Protein AF-A0A8S4MME4-F1 (afdb_monomer_lite)

InterPro domains:
  IPR031809 Coiled-coil domain-containing protein 158 [PF15921] (189-651)
  IPR031809 Coiled-coil domain-containing protein 158 [PTHR47615] (60-672)

Organism: Branchiostoma lanceolatum (NCBI:txid7740)

Foldseek 3Di:
DVVVVVVVVVVVVVVVVVVVVVVVVVVVVVVVVPDDDDDDDDDDDDDDDDDDDDDDDDDDDDDDDDDDDDDDDDDDDDDDDDDDDDDDDDDDDDDDDDDDDDDDDDDDDDDDDDDDDDDDDDDDDDDDDDDDDDDDDDYDDDYDYDDDYDYDDYDDDDDDDDDDDDDDDDDDDDDDDDDDDDDDDDPHPPVVVVVVVVVVVVVVVVVVVVVVVVVVVVVVVVVVVVVVVVVVVVVVVVVVVVVVVVVVVVVVVVVVVVVVVVVVVVVVVVVVVVVVVVVVVVVVVVVVVVLQVLLVVLQVLCVVVVHAQDPPDHSVGDDPVCSVVSVVSSVVVVVVVVVVVVVVVVVVVVVVVVVVVVVVVVVVVVVVVVVVVVVVVVVVVVVVVVVVVVVVVVVVVVVVVVVVVVVVVVVVVVVVVVVVVVVVVVVVVVVVVVVVVVVVVVVVVVVVVVVVVVVVVVVVVVVVVVVVVVVVVVVVVVVVVVVVVVVVVVVVVVVVVVVVVVVVVVVVVVVVVVVVVVVVVVVVVVVVVVVVVVVVVVVVVVVVVVVVVVVVVVVVVVVVVVVVVVVVVVVVVVVVVVVVVVVVVVVVVVVVVVVVVVVVVVVVVVVVVVVVVVVVVPPVVVVVVVVVVVVVVVVVVVVVVVVVVVVVVVVVDPVVVVVCCVVCVVVVPDDD

Radius of gyration: 167.21 Å; chains: 1; bounding box: 279×142×532 Å

Sequence (672 aa):
MQKQVELLQKFQDQLKVKSHEVNNIKAELRASETGTDPAATTRASNTASQGSLAELKRLQGEVKKSTDSSTLRSSPVGQSYVQIRSSPSGKDPHIFIPSPRAVRIAVSPSNSEVIDKLMGTRPGQEVRLPDARTGQDRTGGAMATGGRTSAFDPVGRGAEGGMLRQMEKERARTKSPELHPQSLSTIDSLQVQHLKEQLKQANELTDLQKHHFREAITELQDRLQEALLQRERLLEQRENESRERDQIVSELQSTLKELESTNKQQEKAMLDTNARMDDLQKNLKTADVALVQIRTFLAQEEDGQGRPFLAGENARETGAALLPQVLQKCLQDRDVHIQSLTAEVTRLEQDVRESQQKLQEEQHRLTRDSQDRLQQVVQEYKQQLDSATERANNSRKQATTLQTQLTLLQEQTQSQVELKDGHIADLEGKYSALKDEHKDMKQGYEKKVRELERALETLHSEMSNLQLEKEHYQESLEECEQEMTQIKQSLVRGDEDLKIEREQTKRLWLRDEDQSRRVHTLEAELEAASLEVRRLKELVQTVKQECKNQMEKQVLEVKEQEQQRLQEQINVLSAQLETERNQSLKLGREFEWKTDDIKALRQRVEELQHALDDAQKQLSSVVGEKNELSAVAEERLQDAERVRQERAHYIQMLEKRNEEFSSLQSSHDRLQ

pLDDT: mean 74.74, std 21.94, range [26.25, 97.81]

Structure (mmCIF, N/CA/C/O backbone):
data_AF-A0A8S4MME4-F1
#
_entry.id   AF-A0A8S4MME4-F1
#
loop_
_atom_site.group_PDB
_atom_site.id
_atom_site.type_symbol
_atom_site.label_atom_id
_atom_site.label_alt_id
_atom_site.label_comp_id
_atom_site.label_asym_id
_atom_site.label_entity_id
_atom_site.label_seq_id
_atom_site.pdbx_PDB_ins_code
_atom_site.Cartn_x
_atom_site.Cartn_y
_atom_site.Cartn_z
_atom_site.occupancy
_atom_site.B_iso_or_equiv
_atom_site.auth_seq_id
_atom_site.auth_comp_id
_atom_site.auth_asym_id
_atom_site.auth_atom_id
_atom_site.pdbx_PDB_model_num
ATOM 1 N N . MET A 1 1 ? 33.871 -19.333 -54.900 1.00 62.66 1 MET A N 1
ATOM 2 C CA . MET A 1 1 ? 33.277 -19.322 -56.258 1.00 62.66 1 MET A CA 1
ATOM 3 C C . MET A 1 1 ? 32.350 -20.505 -56.534 1.00 62.66 1 MET A C 1
ATOM 5 O O . MET A 1 1 ? 31.168 -20.327 -56.305 1.00 62.66 1 MET A O 1
ATOM 9 N N . GLN A 1 2 ? 32.789 -21.696 -56.967 1.00 61.56 2 GLN A N 1
ATOM 10 C CA . GLN A 1 2 ? 31.874 -22.699 -57.571 1.00 61.56 2 GLN A CA 1
ATOM 11 C C . GLN A 1 2 ? 30.643 -23.091 -56.711 1.00 61.56 2 GLN A C 1
ATOM 13 O O . GLN A 1 2 ? 29.523 -23.053 -57.210 1.00 61.56 2 GLN A O 1
ATOM 18 N N . LYS A 1 3 ? 30.802 -23.313 -55.395 1.00 69.00 3 LYS A N 1
ATOM 19 C CA . LYS A 1 3 ? 29.666 -23.536 -54.465 1.00 69.00 3 LYS A CA 1
ATOM 20 C C . LYS A 1 3 ? 28.739 -22.318 -54.277 1.00 69.00 3 LYS A C 1
ATOM 22 O O . LYS A 1 3 ? 27.572 -22.490 -53.953 1.00 69.00 3 LYS A O 1
ATOM 27 N N . GLN A 1 4 ? 29.236 -21.094 -54.469 1.00 71.62 4 GLN A N 1
ATOM 28 C CA . GLN A 1 4 ? 28.410 -19.876 -54.480 1.00 71.62 4 GLN A CA 1
ATOM 29 C C . GLN A 1 4 ? 27.671 -19.721 -55.812 1.00 71.62 4 GLN A C 1
ATOM 31 O O . GLN A 1 4 ? 26.535 -19.272 -55.797 1.00 71.62 4 GLN A O 1
ATOM 36 N N . VAL A 1 5 ? 28.265 -20.142 -56.936 1.00 86.81 5 VAL A N 1
ATOM 37 C CA . VAL A 1 5 ? 27.567 -20.205 -58.233 1.00 86.81 5 VAL A CA 1
ATOM 38 C C . VAL A 1 5 ? 26.419 -21.213 -58.156 1.00 86.81 5 VAL A C 1
ATOM 40 O O . VAL A 1 5 ? 25.299 -20.865 -58.503 1.00 86.81 5 VAL A O 1
ATOM 43 N N . GLU A 1 6 ? 26.636 -22.407 -57.590 1.00 82.25 6 GLU A N 1
ATOM 44 C CA . GLU A 1 6 ? 25.541 -23.348 -57.302 1.00 82.25 6 GLU A CA 1
ATOM 45 C C . GLU A 1 6 ? 24.459 -22.763 -56.381 1.00 82.25 6 GLU A C 1
ATOM 47 O O . GLU A 1 6 ? 23.276 -23.037 -56.578 1.00 82.25 6 GLU A O 1
ATOM 52 N N . LEU A 1 7 ? 24.843 -22.003 -55.349 1.00 86.56 7 LEU A N 1
ATOM 53 C CA . LEU A 1 7 ? 23.892 -21.426 -54.395 1.00 86.56 7 LEU A CA 1
ATOM 54 C C . LEU A 1 7 ? 23.073 -20.291 -55.027 1.00 86.56 7 LEU A C 1
ATOM 56 O O . LEU A 1 7 ? 21.863 -20.240 -54.827 1.00 86.56 7 LEU A O 1
ATOM 60 N N . LEU A 1 8 ? 23.713 -19.432 -55.826 1.00 86.06 8 LEU A N 1
ATOM 61 C CA . LEU A 1 8 ? 23.059 -18.384 -56.610 1.00 86.06 8 LEU A CA 1
ATOM 62 C C . LEU A 1 8 ? 22.151 -18.980 -57.687 1.00 86.06 8 LEU A C 1
ATOM 64 O O . LEU A 1 8 ? 21.021 -18.527 -57.820 1.00 86.06 8 LEU A O 1
ATOM 68 N N . GLN A 1 9 ? 22.585 -20.036 -58.380 1.00 87.12 9 GLN A N 1
ATOM 69 C CA . GLN A 1 9 ? 21.760 -20.768 -59.344 1.00 87.12 9 GLN A CA 1
ATOM 70 C C . GLN A 1 9 ? 20.514 -21.354 -58.663 1.00 87.12 9 GLN A C 1
ATOM 72 O O . GLN A 1 9 ? 19.397 -21.113 -59.112 1.00 87.12 9 GLN A O 1
ATOM 77 N N . LYS A 1 10 ? 20.675 -22.028 -57.513 1.00 83.88 10 LYS A N 1
ATOM 78 C CA . LYS A 1 10 ? 19.551 -22.554 -56.714 1.00 83.88 10 LYS A CA 1
ATOM 79 C C . LYS A 1 10 ? 18.612 -21.442 -56.228 1.00 83.88 10 LYS A C 1
ATOM 81 O O . LYS A 1 10 ? 17.400 -21.637 -56.256 1.00 83.88 10 LYS A O 1
ATOM 86 N N . PHE A 1 11 ? 19.131 -20.272 -55.849 1.00 87.75 11 PHE A N 1
ATOM 87 C CA . PHE A 1 11 ? 18.308 -19.101 -55.519 1.00 87.75 11 PHE A CA 1
ATOM 88 C C . PHE A 1 11 ? 17.567 -18.540 -56.740 1.00 87.75 11 PHE A C 1
ATOM 90 O O . PHE A 1 11 ? 16.380 -18.235 -56.651 1.00 87.75 11 PHE A O 1
ATOM 97 N N . GLN A 1 12 ? 18.236 -18.428 -57.888 1.00 86.75 12 GLN A N 1
ATOM 98 C CA . GLN A 1 12 ? 17.652 -17.916 -59.125 1.00 86.75 12 GLN A CA 1
ATOM 99 C C . GLN A 1 12 ? 16.566 -18.856 -59.663 1.00 86.75 12 GLN A C 1
ATOM 101 O O . GLN A 1 12 ? 15.532 -18.389 -60.133 1.00 86.75 12 GLN A O 1
ATOM 106 N N . ASP A 1 13 ? 16.751 -20.169 -59.540 1.00 85.50 13 ASP A N 1
ATOM 107 C CA . ASP A 1 13 ? 15.754 -21.160 -59.940 1.00 85.50 13 ASP A CA 1
ATOM 108 C C . ASP A 1 13 ? 14.587 -21.240 -58.937 1.00 85.50 13 ASP A C 1
ATOM 110 O O . ASP A 1 13 ? 13.436 -21.314 -59.364 1.00 85.50 13 ASP A O 1
ATOM 114 N N . GLN A 1 14 ? 14.822 -21.072 -57.626 1.00 82.38 14 GLN A N 1
ATOM 115 C CA . GLN A 1 14 ? 13.732 -20.847 -56.659 1.00 82.38 14 GLN A CA 1
ATOM 116 C C . GLN A 1 14 ? 12.945 -19.558 -56.948 1.00 82.38 14 GLN A C 1
ATOM 118 O O . GLN A 1 14 ? 11.721 -19.548 -56.818 1.00 82.38 14 GLN A O 1
ATOM 123 N N . LEU A 1 15 ? 13.609 -18.480 -57.380 1.00 86.38 15 LEU A N 1
ATOM 124 C CA . LEU A 1 15 ? 12.943 -17.241 -57.796 1.00 86.38 15 LEU A CA 1
ATOM 125 C C . LEU A 1 15 ? 12.149 -17.418 -59.100 1.00 86.38 15 LEU A C 1
ATOM 127 O O . LEU A 1 15 ? 11.057 -16.864 -59.211 1.00 86.38 15 LEU A O 1
ATOM 131 N N . LYS A 1 16 ? 12.622 -18.230 -60.058 1.00 83.94 16 LYS A N 1
ATOM 132 C CA . LYS A 1 16 ? 11.839 -18.603 -61.254 1.00 83.94 16 LYS A CA 1
ATOM 133 C C . LYS A 1 16 ? 10.588 -19.399 -60.882 1.00 83.94 16 LYS A C 1
ATOM 135 O O . LYS A 1 16 ? 9.520 -19.073 -61.396 1.00 83.94 16 LYS A O 1
ATOM 140 N N . VAL A 1 17 ? 10.701 -20.382 -59.981 1.00 83.56 17 VAL A N 1
ATOM 141 C CA . VAL A 1 17 ? 9.554 -21.161 -59.475 1.00 83.56 17 VAL A CA 1
ATOM 142 C C . VAL A 1 17 ? 8.547 -20.240 -58.788 1.00 83.56 17 VAL A C 1
ATOM 144 O O . VAL A 1 17 ? 7.396 -20.201 -59.208 1.00 83.56 17 VAL A O 1
ATOM 147 N N . LYS A 1 18 ? 8.980 -19.397 -57.841 1.00 82.88 18 LYS A N 1
ATOM 148 C CA . LYS A 1 18 ? 8.087 -18.429 -57.179 1.00 82.88 18 LYS A CA 1
ATOM 149 C C . LYS A 1 18 ? 7.484 -17.397 -58.135 1.00 82.88 18 LYS A C 1
ATOM 151 O O . LYS A 1 18 ? 6.353 -16.972 -57.935 1.00 82.88 18 LYS A O 1
ATOM 156 N N . SER A 1 19 ? 8.196 -17.014 -59.194 1.00 84.38 19 SER A N 1
ATOM 157 C CA . SER A 1 19 ? 7.648 -16.164 -60.259 1.00 84.38 19 SER A CA 1
ATOM 158 C C . SER A 1 19 ? 6.559 -16.883 -61.067 1.00 84.38 19 SER A C 1
ATOM 160 O O . SER A 1 19 ? 5.558 -16.267 -61.421 1.00 84.38 19 SER A O 1
ATOM 162 N N . HIS A 1 20 ? 6.687 -18.195 -61.302 1.00 78.69 20 HIS A N 1
ATOM 163 C CA . HIS A 1 20 ? 5.628 -18.996 -61.928 1.00 78.69 20 HIS A CA 1
ATOM 164 C C . HIS A 1 20 ? 4.434 -19.200 -60.986 1.00 78.69 20 HIS A C 1
ATOM 166 O O . HIS A 1 20 ? 3.302 -19.042 -61.426 1.00 78.69 20 HIS A O 1
ATOM 172 N N . GLU A 1 21 ? 4.659 -19.452 -59.693 1.00 81.12 21 GLU A N 1
ATOM 173 C CA . GLU A 1 21 ? 3.592 -19.512 -58.680 1.00 81.12 21 GLU A CA 1
ATOM 174 C C . GLU A 1 21 ? 2.816 -18.186 -58.605 1.00 81.12 21 GLU A C 1
ATOM 176 O O . GLU A 1 21 ? 1.593 -18.179 -58.709 1.00 81.12 21 GLU A O 1
ATOM 181 N N . VAL A 1 22 ? 3.513 -17.046 -58.519 1.00 82.94 22 VAL A N 1
ATOM 182 C CA . VAL A 1 22 ? 2.887 -15.711 -58.512 1.00 82.94 22 VAL A CA 1
ATOM 183 C C . VAL A 1 22 ? 2.160 -15.414 -59.826 1.00 82.94 22 VAL A C 1
ATOM 185 O O . VAL A 1 22 ? 1.082 -14.823 -59.793 1.00 82.94 22 VAL A O 1
ATOM 188 N N . ASN A 1 23 ? 2.691 -15.831 -60.979 1.00 80.31 23 ASN A N 1
ATOM 189 C CA . ASN A 1 23 ? 2.010 -15.648 -62.263 1.00 80.31 23 ASN A CA 1
ATOM 190 C C . ASN A 1 23 ? 0.779 -16.559 -62.416 1.00 80.31 23 ASN A C 1
ATOM 192 O O . ASN A 1 23 ? -0.222 -16.094 -62.957 1.00 80.31 23 ASN A O 1
ATOM 196 N N . ASN A 1 24 ? 0.804 -17.789 -61.891 1.00 75.06 24 ASN A N 1
ATOM 197 C CA . ASN A 1 24 ? -0.370 -18.665 -61.836 1.00 75.06 24 ASN A CA 1
ATOM 198 C C . ASN A 1 24 ? -1.444 -18.089 -60.907 1.00 75.06 24 ASN A C 1
ATOM 200 O O . ASN A 1 24 ? -2.570 -17.897 -61.349 1.00 75.06 24 ASN A O 1
ATOM 204 N N . ILE A 1 25 ? -1.089 -17.685 -59.683 1.00 76.00 25 ILE A N 1
ATOM 205 C CA . ILE A 1 25 ? -2.017 -17.028 -58.743 1.00 76.00 25 ILE A CA 1
ATOM 206 C C . ILE A 1 25 ? -2.618 -15.756 -59.371 1.00 76.00 25 ILE A C 1
ATOM 208 O O . ILE A 1 25 ? -3.808 -15.481 -59.233 1.00 76.00 25 ILE A O 1
ATOM 212 N N . LYS A 1 26 ? -1.823 -14.991 -60.130 1.00 78.38 26 LYS A N 1
ATOM 213 C CA . LYS A 1 26 ? -2.276 -13.795 -60.862 1.00 78.38 26 LYS A CA 1
ATOM 214 C C . LYS A 1 26 ? -3.124 -14.114 -62.105 1.00 78.38 26 LYS A C 1
ATOM 216 O O . LYS A 1 26 ? -3.865 -13.242 -62.558 1.00 78.38 26 LYS A O 1
ATOM 221 N N . ALA A 1 27 ? -3.042 -15.327 -62.649 1.00 67.62 27 ALA A N 1
ATOM 222 C CA . ALA A 1 27 ? -3.944 -15.827 -63.684 1.00 67.62 27 ALA A CA 1
ATOM 223 C C . ALA A 1 27 ? -5.260 -16.349 -63.077 1.00 67.62 27 ALA A C 1
ATOM 225 O O . ALA A 1 27 ? -6.327 -16.020 -63.585 1.00 67.62 27 ALA A O 1
ATOM 226 N N . GLU A 1 28 ? -5.201 -17.066 -61.953 1.00 70.75 28 GLU A N 1
ATOM 227 C CA . GLU A 1 28 ? -6.358 -17.566 -61.194 1.00 70.75 28 GLU A CA 1
ATOM 228 C C . GLU A 1 28 ? -7.211 -16.420 -60.613 1.00 70.75 28 GLU A C 1
ATOM 230 O O . GLU A 1 28 ? -8.440 -16.444 -60.704 1.00 70.75 28 GLU A O 1
ATOM 235 N N . LEU A 1 29 ? -6.581 -15.350 -60.112 1.00 68.75 29 LE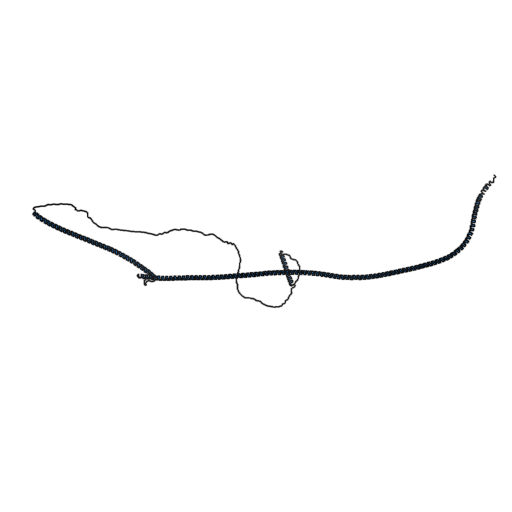U A N 1
ATOM 236 C CA . LEU A 1 29 ? -7.278 -14.112 -59.729 1.00 68.75 29 LEU A CA 1
ATOM 237 C C . LEU A 1 29 ? -7.978 -13.448 -60.925 1.00 68.75 29 LEU A C 1
ATOM 239 O O . LEU A 1 29 ? -9.145 -13.088 -60.833 1.00 68.75 29 LEU A O 1
ATOM 243 N N . ARG A 1 30 ? -7.325 -13.371 -62.091 1.00 68.94 30 ARG A N 1
ATOM 244 C CA . ARG A 1 30 ? -7.955 -12.824 -63.308 1.00 68.94 30 ARG A CA 1
ATOM 245 C C . ARG A 1 30 ? -9.093 -13.697 -63.845 1.00 68.94 30 ARG A C 1
ATOM 247 O O . ARG A 1 30 ? -10.045 -13.160 -64.406 1.00 68.94 30 ARG A O 1
ATOM 254 N N . ALA A 1 31 ? -9.018 -15.013 -63.651 1.00 57.22 31 ALA A N 1
ATOM 255 C CA . ALA A 1 31 ? -10.079 -15.954 -64.001 1.00 57.22 31 ALA A CA 1
ATOM 256 C C . ALA A 1 31 ? -11.277 -15.897 -63.031 1.00 57.22 31 ALA A C 1
ATOM 258 O O . ALA A 1 31 ? -12.400 -16.167 -63.441 1.00 57.22 31 ALA A O 1
ATOM 259 N N . SER A 1 32 ? -11.069 -15.508 -61.767 1.00 57.62 32 SER A N 1
ATOM 260 C CA . SER A 1 32 ? -12.158 -15.321 -60.790 1.00 57.62 32 SER A CA 1
ATOM 261 C C . SER A 1 32 ? -12.795 -13.925 -60.837 1.00 57.62 32 SER A C 1
ATOM 263 O O . SER A 1 32 ? -13.985 -13.796 -60.560 1.00 57.62 32 SER A O 1
ATOM 265 N N . GLU A 1 33 ? -12.063 -12.893 -61.270 1.00 58.81 33 GLU A N 1
ATOM 266 C CA . GLU A 1 33 ? -12.613 -11.550 -61.530 1.00 58.81 33 GLU A CA 1
ATOM 267 C C . GLU A 1 33 ? -13.467 -11.469 -62.817 1.00 58.81 33 GLU A C 1
ATOM 269 O O . GLU A 1 33 ? -14.200 -10.499 -63.008 1.00 58.81 33 GLU A O 1
ATOM 274 N N . THR A 1 34 ? -13.419 -12.479 -63.698 1.00 52.28 34 THR A N 1
ATOM 275 C CA . THR A 1 34 ? -14.155 -12.517 -64.981 1.00 52.28 34 THR A CA 1
ATOM 276 C C . THR A 1 34 ? -15.188 -13.650 -65.037 1.00 52.28 34 THR A C 1
ATOM 278 O O . THR A 1 34 ? -15.143 -14.534 -65.890 1.00 52.28 34 THR A O 1
ATOM 281 N N . GLY A 1 35 ? -16.154 -13.606 -64.113 1.00 53.16 35 GLY A N 1
ATOM 282 C CA . GLY A 1 35 ? -17.164 -14.652 -63.903 1.00 53.16 35 GLY A CA 1
ATOM 283 C C . GLY A 1 35 ? -17.922 -15.099 -65.162 1.00 53.16 35 GLY A C 1
ATOM 284 O O . GLY A 1 35 ? -18.905 -14.476 -65.560 1.00 53.16 35 GLY A O 1
ATOM 285 N N . THR A 1 36 ? -17.490 -16.223 -65.740 1.00 39.38 36 THR A N 1
ATOM 286 C CA . THR A 1 36 ? -18.162 -16.960 -66.821 1.00 39.38 36 THR A CA 1
ATOM 287 C C . THR A 1 36 ? -17.965 -18.469 -66.625 1.00 39.38 36 THR A C 1
ATOM 289 O O . THR A 1 36 ? -16.841 -18.938 -66.467 1.00 39.38 36 THR A O 1
ATOM 292 N N . ASP A 1 37 ? -19.071 -19.218 -66.607 1.00 37.38 37 ASP A N 1
ATOM 293 C CA . ASP A 1 37 ? -19.116 -20.683 -66.433 1.00 37.38 37 ASP A CA 1
ATOM 294 C C . ASP A 1 37 ? -18.855 -21.424 -67.778 1.00 37.38 37 ASP A C 1
ATOM 296 O O . ASP A 1 37 ? -18.840 -20.782 -68.834 1.00 37.38 37 ASP A O 1
ATOM 300 N N . PRO A 1 38 ? -18.590 -22.751 -67.815 1.00 53.94 38 PRO A N 1
ATOM 301 C CA . PRO A 1 38 ? -17.482 -23.240 -68.632 1.00 53.94 38 PRO A CA 1
ATOM 302 C C . PRO A 1 38 ? -17.891 -24.260 -69.711 1.00 53.94 38 PRO A C 1
ATOM 304 O O . PRO A 1 38 ? -18.170 -25.424 -69.416 1.00 53.94 38 PRO A O 1
ATOM 307 N N . ALA A 1 39 ? -17.828 -23.867 -70.989 1.00 35.03 39 ALA A N 1
ATOM 308 C CA . ALA A 1 39 ? -17.928 -24.789 -72.126 1.00 35.03 39 ALA A CA 1
ATOM 309 C C . ALA A 1 39 ? -17.223 -24.257 -73.393 1.00 35.03 39 ALA A C 1
ATOM 311 O O . ALA A 1 39 ? -17.406 -23.100 -73.756 1.00 35.03 39 ALA A O 1
ATOM 312 N N . ALA A 1 40 ? -16.505 -25.148 -74.098 1.00 35.03 40 ALA A N 1
ATOM 313 C CA . ALA A 1 40 ? -15.699 -24.899 -75.311 1.00 35.03 40 ALA A CA 1
ATOM 314 C C . ALA A 1 40 ? -14.519 -23.905 -75.117 1.00 35.03 40 ALA A C 1
ATOM 316 O O . ALA A 1 40 ? -14.606 -22.927 -74.395 1.00 35.03 40 ALA A O 1
ATOM 317 N N . THR A 1 41 ? -13.338 -24.093 -75.713 1.00 36.41 41 THR A N 1
ATOM 318 C CA . THR A 1 41 ? -13.017 -24.755 -76.992 1.00 36.41 41 THR A CA 1
ATOM 319 C C . THR A 1 41 ? -11.740 -25.605 -76.891 1.00 36.41 41 THR A C 1
ATOM 321 O O . THR A 1 41 ? -10.890 -25.369 -76.037 1.00 36.41 41 THR A O 1
ATOM 324 N N . THR A 1 42 ? -11.580 -26.606 -77.764 1.00 37.56 42 THR A N 1
ATOM 325 C CA . THR A 1 42 ? -10.422 -27.524 -77.787 1.00 37.56 42 THR A CA 1
ATOM 326 C C . THR A 1 42 ? -9.735 -27.525 -79.158 1.00 37.56 42 THR A C 1
ATOM 328 O O . THR A 1 42 ? -10.431 -27.552 -80.171 1.00 37.56 42 THR A O 1
ATOM 331 N N . ARG A 1 43 ? -8.391 -27.647 -79.178 1.00 34.62 43 ARG A N 1
ATOM 332 C CA . ARG A 1 43 ? -7.487 -27.637 -80.364 1.00 34.62 43 ARG A CA 1
ATOM 333 C C . ARG A 1 43 ? -7.337 -26.232 -80.994 1.00 34.62 43 ARG A C 1
ATOM 335 O O . ARG A 1 43 ? -8.274 -25.452 -80.945 1.00 34.62 43 ARG A O 1
ATOM 342 N N . ALA A 1 44 ? -6.207 -25.834 -81.589 1.00 32.25 44 ALA A N 1
ATOM 343 C CA . ALA A 1 44 ? -4.890 -26.469 -81.820 1.00 32.25 44 ALA A CA 1
ATOM 344 C C . ALA A 1 44 ? -3.781 -25.366 -81.738 1.00 32.25 44 ALA A C 1
ATOM 346 O O . ALA A 1 44 ? -4.132 -24.219 -81.491 1.00 32.25 44 ALA A O 1
ATOM 347 N N . SER A 1 45 ? -2.463 -25.563 -81.913 1.00 32.97 45 SER A N 1
ATOM 348 C CA . SER A 1 45 ? -1.622 -26.721 -82.286 1.00 32.97 45 SER A CA 1
ATOM 349 C C . SER A 1 45 ? -0.140 -26.499 -81.895 1.00 32.97 45 SER A C 1
ATOM 351 O O . SER A 1 45 ? 0.298 -25.363 -81.765 1.00 32.97 45 SER A O 1
ATOM 353 N N . ASN A 1 46 ? 0.605 -27.610 -81.804 1.00 33.16 46 ASN A N 1
ATOM 354 C CA . ASN A 1 46 ? 2.061 -27.866 -81.949 1.00 33.16 46 ASN A CA 1
ATOM 355 C C . ASN A 1 46 ? 2.914 -26.786 -82.677 1.00 33.16 46 ASN A C 1
ATOM 357 O O . ASN A 1 46 ? 2.391 -26.085 -83.535 1.00 33.16 46 ASN A O 1
ATOM 361 N N . THR A 1 47 ? 4.247 -26.679 -82.530 1.00 34.31 47 THR A N 1
ATOM 362 C CA . THR A 1 47 ? 5.325 -27.541 -81.946 1.00 34.31 47 THR A CA 1
ATOM 363 C C . THR A 1 47 ? 6.197 -26.725 -80.944 1.00 34.31 47 THR A C 1
ATOM 365 O O . THR A 1 47 ? 5.772 -25.639 -80.578 1.00 34.31 47 THR A O 1
ATOM 368 N N . ALA A 1 48 ? 7.387 -27.075 -80.414 1.00 34.66 48 ALA A N 1
ATOM 369 C CA . ALA A 1 48 ? 8.386 -28.171 -80.524 1.00 34.66 48 ALA A CA 1
ATOM 370 C C . ALA A 1 48 ? 9.147 -28.285 -79.157 1.00 34.66 48 ALA A C 1
ATOM 372 O O . ALA A 1 48 ? 8.753 -27.599 -78.220 1.00 34.66 48 ALA A O 1
ATOM 373 N N . SER A 1 49 ? 10.222 -29.055 -78.906 1.00 35.06 49 SER A N 1
ATOM 374 C CA . SER A 1 49 ? 11.016 -30.043 -79.669 1.00 35.06 49 SER A CA 1
ATOM 375 C C . SER A 1 49 ? 11.591 -31.118 -78.709 1.00 35.06 49 SER A C 1
ATOM 377 O O . SER A 1 49 ? 11.416 -31.031 -77.495 1.00 35.06 49 SER A O 1
ATOM 379 N N . GLN A 1 50 ? 12.295 -32.118 -79.248 1.00 30.95 50 GLN A N 1
ATOM 380 C CA . GLN A 1 50 ? 13.093 -33.127 -78.520 1.00 30.95 50 GLN A CA 1
ATOM 381 C C . GLN A 1 50 ? 14.326 -32.492 -77.819 1.00 30.95 50 GLN A C 1
ATOM 383 O O . GLN A 1 50 ? 14.734 -31.395 -78.188 1.00 30.95 50 GLN A O 1
ATOM 388 N N . GLY A 1 51 ? 15.012 -33.122 -76.853 1.00 30.41 51 GLY A N 1
ATOM 389 C CA . GLY A 1 51 ? 14.734 -34.391 -76.161 1.00 30.41 51 GLY A CA 1
ATOM 390 C C . GLY A 1 51 ? 15.969 -35.298 -75.974 1.00 30.41 51 GLY A C 1
ATOM 391 O O . GLY A 1 51 ? 16.405 -35.934 -76.926 1.00 30.41 51 GLY A O 1
ATOM 392 N N . SER A 1 52 ? 16.473 -35.420 -74.739 1.00 39.88 52 SER A N 1
ATOM 393 C CA . SER A 1 52 ? 17.460 -36.427 -74.278 1.00 39.88 52 SER A CA 1
ATOM 394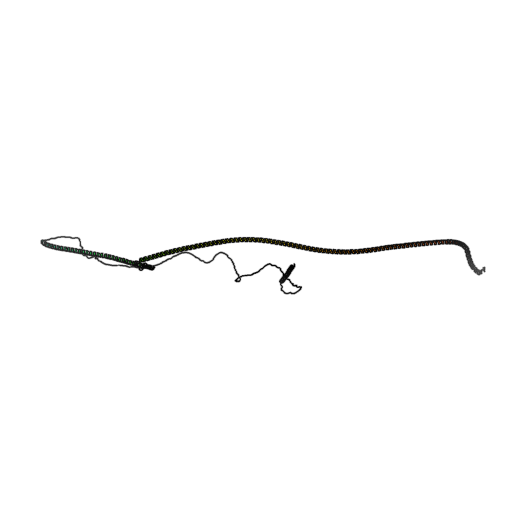 C C . SER A 1 52 ? 17.435 -36.446 -72.736 1.00 39.88 52 SER A C 1
ATOM 396 O O . SER A 1 52 ? 17.573 -35.396 -72.117 1.00 39.88 52 SER A O 1
ATOM 398 N N . LEU A 1 53 ? 17.066 -37.528 -72.040 1.00 32.00 53 LEU A N 1
ATOM 399 C CA . LEU A 1 53 ? 17.898 -38.701 -71.702 1.00 32.00 53 LEU A CA 1
ATOM 400 C C . LEU A 1 53 ? 19.383 -38.379 -71.397 1.00 32.00 53 LEU A C 1
ATOM 402 O O . LEU A 1 53 ? 19.997 -37.658 -72.167 1.00 32.00 53 LEU A O 1
ATOM 406 N N . ALA A 1 54 ? 20.103 -38.958 -70.428 1.00 34.25 54 ALA A N 1
ATOM 407 C CA . ALA A 1 54 ? 19.855 -39.659 -69.153 1.00 34.25 54 ALA A CA 1
ATOM 408 C C . ALA A 1 54 ? 21.017 -40.655 -68.916 1.00 34.25 54 ALA A C 1
ATOM 410 O O . ALA A 1 54 ? 20.947 -41.802 -69.349 1.00 34.25 54 ALA A O 1
ATOM 411 N N . GLU A 1 55 ? 22.039 -40.247 -68.162 1.00 35.69 55 GLU A N 1
ATOM 412 C CA . GLU A 1 55 ? 23.027 -41.134 -67.517 1.00 35.69 55 GLU A CA 1
ATOM 413 C C . GLU A 1 55 ? 23.031 -40.757 -66.021 1.00 35.69 55 GLU A C 1
ATOM 415 O O . GLU A 1 55 ? 23.251 -39.598 -65.687 1.00 35.69 55 GLU A O 1
ATOM 420 N N . LEU A 1 56 ? 22.597 -41.546 -65.032 1.00 31.61 56 LEU A N 1
ATOM 421 C CA . LEU A 1 56 ? 22.698 -42.980 -64.713 1.00 31.61 56 LEU A CA 1
ATOM 422 C C . LEU A 1 56 ? 24.028 -43.393 -64.032 1.00 31.61 56 LEU A C 1
ATOM 424 O O . LEU A 1 56 ? 24.961 -43.890 -64.646 1.00 31.61 56 LEU A O 1
ATOM 428 N N . LYS A 1 57 ? 24.039 -43.201 -62.702 1.00 42.00 57 LYS A N 1
ATOM 429 C CA . LYS A 1 57 ? 24.782 -43.916 -61.635 1.00 42.00 57 LYS A CA 1
ATOM 430 C C . LYS A 1 57 ? 25.973 -44.821 -62.029 1.00 42.00 57 LYS A C 1
ATOM 432 O O . LYS A 1 57 ? 25.764 -45.905 -62.567 1.00 42.00 57 LYS A O 1
ATOM 437 N N . ARG A 1 58 ? 27.140 -44.555 -61.426 1.00 35.41 58 ARG A N 1
ATOM 438 C CA . ARG A 1 58 ? 28.054 -45.569 -60.837 1.00 35.41 58 ARG A CA 1
ATOM 439 C C . ARG A 1 58 ? 28.643 -44.990 -59.529 1.00 35.41 58 ARG A C 1
ATOM 441 O O . ARG A 1 58 ? 28.880 -43.792 -59.475 1.00 35.41 58 ARG A O 1
ATOM 448 N N . LEU A 1 59 ? 28.534 -45.679 -58.380 1.00 36.88 59 LEU A N 1
ATOM 449 C CA . LEU A 1 59 ? 29.490 -46.665 -57.814 1.00 36.88 59 LEU A CA 1
ATOM 450 C C . LEU A 1 59 ? 30.879 -46.047 -57.517 1.00 36.88 59 LEU A C 1
ATOM 452 O O . LEU A 1 59 ? 31.386 -45.336 -58.369 1.00 36.88 59 LEU A O 1
ATOM 456 N N . GLN A 1 60 ? 31.607 -46.316 -56.424 1.00 33.97 60 GLN A N 1
ATOM 457 C CA . GLN A 1 60 ? 31.394 -46.962 -55.104 1.00 33.97 60 GLN A CA 1
ATOM 458 C C . GLN A 1 60 ? 32.736 -46.787 -54.329 1.00 33.97 60 GLN A C 1
ATOM 460 O O . GLN A 1 60 ? 33.755 -46.580 -54.984 1.00 33.97 60 GLN A O 1
ATOM 465 N N . GLY A 1 61 ? 32.808 -46.919 -52.994 1.00 31.81 61 GLY A N 1
ATOM 466 C CA . GLY A 1 61 ? 34.122 -47.004 -52.314 1.00 31.81 61 GLY A CA 1
ATOM 467 C C . GLY A 1 61 ? 34.135 -46.714 -50.809 1.00 31.81 61 GLY A C 1
ATOM 468 O O . GLY A 1 61 ? 33.931 -45.578 -50.393 1.00 31.81 61 GLY A O 1
ATOM 469 N N . GLU A 1 62 ? 34.417 -47.734 -49.995 1.00 39.00 62 GLU A N 1
ATOM 470 C CA . GLU A 1 62 ? 34.703 -47.613 -48.553 1.00 39.00 62 GLU A CA 1
ATOM 471 C C . GLU A 1 62 ? 36.218 -47.567 -48.269 1.00 39.00 62 GLU A C 1
ATOM 473 O O . GLU A 1 62 ? 36.995 -48.066 -49.077 1.00 39.00 62 GLU A O 1
ATOM 478 N N . VAL A 1 63 ? 36.603 -47.061 -47.081 1.00 33.38 63 VAL A N 1
ATOM 479 C CA . VAL A 1 63 ? 37.686 -47.510 -46.152 1.00 33.38 63 VAL A CA 1
ATOM 480 C C . VAL A 1 63 ? 37.888 -46.365 -45.130 1.00 33.38 63 VAL A C 1
ATOM 482 O O . VAL A 1 63 ? 38.144 -45.241 -45.536 1.00 33.38 63 VAL A O 1
ATOM 485 N N . LYS A 1 64 ? 37.577 -46.461 -43.823 1.00 36.94 64 LYS A N 1
ATOM 486 C CA . LYS A 1 64 ? 38.041 -47.329 -42.705 1.00 36.94 64 LYS A CA 1
ATOM 487 C C . LYS A 1 64 ? 39.488 -47.096 -42.221 1.00 36.94 64 LYS A C 1
ATOM 489 O O . LYS A 1 64 ? 40.382 -47.778 -42.712 1.00 36.94 64 LYS A O 1
ATOM 494 N N . LYS A 1 65 ? 39.654 -46.265 -41.168 1.00 36.28 65 LYS A N 1
ATOM 495 C CA . LYS A 1 65 ? 40.525 -46.408 -39.951 1.00 36.28 65 LYS A CA 1
ATOM 496 C C . LYS A 1 65 ? 40.709 -45.034 -39.256 1.00 36.28 65 LYS A C 1
ATOM 498 O O . LYS A 1 65 ? 40.908 -44.052 -39.955 1.00 36.28 65 LYS A O 1
ATOM 503 N N . SER A 1 66 ? 40.344 -44.861 -37.972 1.00 31.59 66 SER A N 1
ATOM 504 C CA . SER A 1 66 ? 41.171 -44.996 -36.735 1.00 31.59 66 SER A CA 1
ATOM 505 C C . SER A 1 66 ? 42.465 -44.167 -36.774 1.00 31.59 66 SER A C 1
ATOM 507 O O . SER A 1 66 ? 43.225 -44.325 -37.724 1.00 31.59 66 SER A O 1
ATOM 509 N N . THR A 1 67 ? 42.811 -43.323 -35.798 1.00 34.16 67 THR A N 1
ATOM 510 C CA . THR A 1 67 ? 42.693 -43.420 -34.317 1.00 34.16 67 THR A CA 1
ATOM 511 C C . THR A 1 67 ? 41.599 -42.509 -33.717 1.00 34.16 67 THR A C 1
ATOM 513 O O . THR A 1 67 ? 41.114 -41.616 -34.401 1.00 34.16 67 THR A O 1
ATOM 516 N N . ASP A 1 68 ? 41.017 -42.746 -32.533 1.00 32.72 68 ASP A N 1
ATOM 517 C CA . ASP A 1 68 ? 41.582 -42.876 -31.166 1.00 32.72 68 ASP A CA 1
ATOM 518 C C . ASP A 1 68 ? 42.346 -41.610 -30.702 1.00 32.72 68 ASP A C 1
ATOM 520 O O . ASP A 1 68 ? 43.077 -41.014 -31.488 1.00 32.72 68 ASP A O 1
ATOM 524 N N . SER A 1 69 ? 42.198 -41.125 -29.459 1.00 34.16 69 SER A N 1
ATOM 525 C CA . SER A 1 69 ? 41.822 -41.849 -28.226 1.00 34.16 69 SER A CA 1
ATOM 526 C C . SER A 1 69 ? 40.935 -41.072 -27.222 1.00 34.16 69 SER A C 1
ATOM 528 O O . SER A 1 69 ? 40.993 -39.851 -27.171 1.00 34.16 69 SER A O 1
ATOM 530 N N . SER A 1 70 ? 40.188 -41.827 -26.394 1.00 34.41 70 SER A N 1
ATOM 531 C CA . SER A 1 70 ? 39.786 -41.623 -24.969 1.00 34.41 70 SER A CA 1
ATOM 532 C C . SER A 1 70 ? 39.819 -40.211 -24.322 1.00 34.41 70 SER A C 1
ATOM 534 O O . SER A 1 70 ? 40.783 -39.467 -24.456 1.00 34.41 70 SER A O 1
ATOM 536 N N . THR A 1 71 ? 38.905 -39.864 -23.394 1.00 35.34 71 THR A N 1
ATOM 537 C CA . THR A 1 71 ? 38.963 -40.371 -21.993 1.00 35.34 71 THR A CA 1
ATOM 538 C C . THR A 1 71 ? 37.703 -40.042 -21.149 1.00 35.34 71 THR A C 1
ATOM 540 O O . THR A 1 71 ? 37.553 -38.900 -20.743 1.00 35.34 71 THR A O 1
ATOM 543 N N . LEU A 1 72 ? 36.909 -41.078 -20.791 1.00 33.91 72 LEU A N 1
ATOM 544 C CA . LEU A 1 72 ? 36.095 -41.251 -19.545 1.00 33.91 72 LEU A CA 1
ATOM 545 C C . LEU A 1 72 ? 34.917 -40.257 -19.240 1.00 33.91 72 LEU A C 1
ATOM 547 O O . LEU A 1 72 ? 35.017 -39.075 -19.519 1.00 33.91 72 LEU A O 1
ATOM 551 N N . ARG A 1 73 ? 33.778 -40.627 -18.606 1.00 31.88 73 ARG A N 1
ATOM 552 C CA . ARG A 1 73 ? 33.159 -41.942 -18.269 1.00 31.88 73 ARG A CA 1
ATOM 553 C C . ARG A 1 73 ? 31.642 -41.827 -17.927 1.00 31.88 73 ARG A C 1
ATOM 555 O O . ARG A 1 73 ? 31.210 -40.793 -17.445 1.00 31.88 73 ARG A O 1
ATOM 562 N N . SER A 1 74 ? 30.890 -42.924 -18.139 1.00 31.38 74 SER A N 1
ATOM 563 C CA . SER A 1 74 ? 29.759 -43.498 -17.336 1.00 31.38 74 SER A CA 1
ATOM 564 C C . SER A 1 74 ? 29.054 -42.611 -16.262 1.00 31.38 74 SER A C 1
ATOM 566 O O . SER A 1 74 ? 29.747 -42.127 -15.376 1.00 31.38 74 SER A O 1
ATOM 568 N N . SER A 1 75 ? 27.721 -42.388 -16.175 1.00 32.41 75 SER A N 1
ATOM 569 C CA . SER A 1 75 ? 26.509 -43.206 -16.498 1.00 32.41 75 SER A CA 1
ATOM 570 C C . SER A 1 75 ? 26.417 -44.545 -15.720 1.00 32.41 75 SER A C 1
ATOM 572 O O . SER A 1 75 ? 27.486 -45.065 -15.415 1.00 32.41 75 SER A O 1
ATOM 574 N N . PRO A 1 76 ? 25.256 -45.210 -15.468 1.00 59.22 76 PRO A N 1
ATOM 575 C CA . PRO A 1 76 ? 23.822 -44.834 -15.549 1.00 59.22 76 PRO A CA 1
ATOM 576 C C . PRO A 1 76 ? 22.998 -45.260 -14.275 1.00 59.22 76 PRO A C 1
ATOM 578 O O . PRO A 1 76 ? 23.589 -45.605 -13.259 1.00 59.22 76 PRO A O 1
ATOM 581 N N . VAL A 1 77 ? 21.650 -45.360 -14.384 1.00 34.12 77 VAL A N 1
ATOM 582 C CA . VAL A 1 77 ? 20.687 -46.102 -13.494 1.00 34.12 77 VAL A CA 1
ATOM 583 C C . VAL A 1 77 ? 20.366 -45.440 -12.125 1.00 34.12 77 VAL A C 1
ATOM 585 O O . VAL A 1 77 ? 21.225 -44.793 -11.546 1.00 34.12 77 VAL A O 1
ATOM 588 N N . GLY A 1 78 ? 19.163 -45.525 -11.522 1.00 32.22 78 GLY A N 1
ATOM 589 C CA . GLY A 1 78 ? 17.843 -46.039 -11.959 1.00 32.22 78 GLY A CA 1
ATOM 590 C C . GLY A 1 78 ? 17.124 -46.921 -10.905 1.00 32.22 78 GLY A C 1
ATOM 591 O O . GLY A 1 78 ? 17.785 -47.722 -10.260 1.00 32.22 78 GLY A O 1
ATOM 592 N N . GLN A 1 79 ? 15.779 -46.833 -10.802 1.00 34.03 79 GLN A N 1
ATOM 593 C CA . GLN A 1 79 ? 14.888 -47.579 -9.860 1.00 34.03 79 GLN A CA 1
ATOM 594 C C . GLN A 1 79 ? 15.074 -47.235 -8.353 1.00 34.03 79 GLN A C 1
ATOM 596 O O . GLN A 1 79 ? 16.108 -46.689 -7.991 1.00 34.03 79 GLN A O 1
ATOM 601 N N . SER A 1 80 ? 14.181 -47.516 -7.381 1.00 35.75 80 SER A N 1
ATOM 602 C CA . SER A 1 80 ? 12.696 -47.640 -7.263 1.00 35.75 80 SER A CA 1
ATOM 603 C C . SER A 1 80 ? 12.344 -47.728 -5.741 1.00 35.75 80 SER A C 1
ATOM 605 O O . SER A 1 80 ? 13.232 -47.474 -4.935 1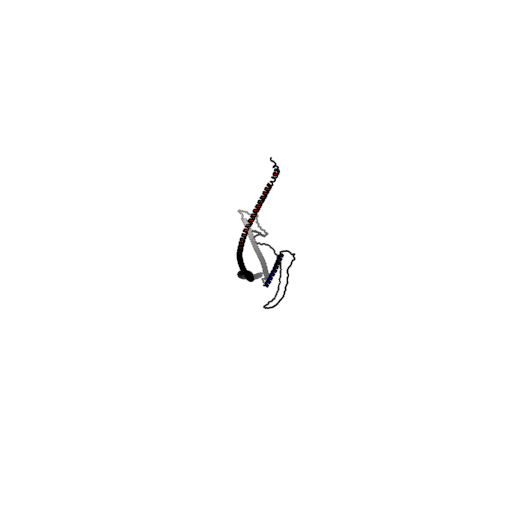.00 35.75 80 SER A O 1
ATOM 607 N N . TYR A 1 81 ? 11.115 -48.143 -5.348 1.00 34.19 81 TYR A N 1
ATOM 608 C CA . TYR A 1 81 ? 10.627 -48.414 -3.958 1.00 34.19 81 TYR A CA 1
ATOM 609 C C . TYR A 1 81 ? 10.230 -47.152 -3.118 1.00 34.19 81 TYR A C 1
ATOM 611 O O . TYR A 1 81 ? 10.913 -46.142 -3.201 1.00 34.19 81 TYR A O 1
ATOM 619 N N . VAL A 1 82 ? 9.139 -47.106 -2.309 1.00 33.97 82 VAL A N 1
ATOM 620 C CA . VAL A 1 82 ? 8.023 -48.071 -2.077 1.00 33.97 82 VAL A CA 1
ATOM 621 C C . VAL A 1 82 ? 6.771 -47.462 -1.356 1.00 33.97 82 VAL A C 1
ATOM 623 O O . VAL A 1 82 ? 6.950 -46.569 -0.542 1.00 33.97 82 VAL A O 1
ATOM 626 N N . GLN A 1 83 ? 5.554 -48.024 -1.585 1.00 34.94 83 GLN A N 1
ATOM 627 C CA . GLN A 1 83 ? 4.309 -48.023 -0.732 1.00 34.94 83 GLN A CA 1
ATOM 628 C C . GLN A 1 83 ? 3.642 -46.658 -0.320 1.00 34.94 83 GLN A C 1
ATOM 630 O O . GLN A 1 83 ? 4.292 -45.628 -0.358 1.00 34.94 83 GLN A O 1
ATOM 635 N N . ILE A 1 84 ? 2.349 -46.509 0.071 1.00 34.22 84 ILE A N 1
ATOM 636 C CA . ILE A 1 84 ? 1.114 -47.351 0.086 1.00 34.22 84 ILE A CA 1
ATOM 637 C C . ILE A 1 84 ? -0.174 -46.458 0.107 1.00 34.22 84 ILE A C 1
ATOM 639 O O . ILE A 1 84 ? -0.085 -45.325 0.550 1.00 34.22 84 ILE A O 1
ATOM 643 N N . ARG A 1 85 ? -1.330 -46.997 -0.360 1.00 31.39 85 ARG A N 1
ATOM 644 C CA . ARG A 1 85 ? -2.796 -46.741 -0.075 1.00 31.39 85 ARG A CA 1
ATOM 645 C C . ARG A 1 85 ? -3.272 -45.413 0.599 1.00 31.39 85 ARG A C 1
ATOM 647 O O . ARG A 1 85 ? -2.615 -44.918 1.495 1.00 31.39 85 ARG A O 1
ATOM 654 N N . SER A 1 86 ? -4.483 -44.864 0.372 1.00 33.16 86 SER A N 1
ATOM 655 C CA . SER A 1 86 ? -5.682 -45.258 -0.425 1.00 33.16 86 SER A CA 1
ATOM 656 C C . SER A 1 86 ? -6.723 -44.112 -0.538 1.00 33.16 86 SER A C 1
ATOM 658 O O . SER A 1 86 ? -6.759 -43.235 0.316 1.00 33.16 86 SER A O 1
ATOM 660 N N . SER A 1 87 ? -7.608 -44.174 -1.548 1.00 35.94 87 SER A N 1
ATOM 661 C CA . SER A 1 87 ? -8.842 -43.356 -1.747 1.00 35.94 87 SER A CA 1
ATOM 662 C C . SER A 1 87 ? -10.063 -43.940 -0.970 1.00 35.94 87 SER A C 1
ATOM 664 O O . SER A 1 87 ? -9.814 -44.869 -0.193 1.00 35.94 87 SER A O 1
ATOM 666 N N . PRO A 1 88 ? -11.363 -43.537 -1.137 1.00 57.28 88 PRO A N 1
ATOM 667 C CA . PRO A 1 88 ? -12.055 -42.613 -2.086 1.00 57.28 88 PRO A CA 1
ATOM 668 C C . PRO A 1 88 ? -12.137 -41.157 -1.534 1.00 57.28 88 PRO A C 1
ATOM 670 O O . PRO A 1 88 ? -11.224 -40.802 -0.802 1.00 57.28 88 PRO A O 1
ATOM 673 N N . SER A 1 89 ? -13.067 -40.215 -1.813 1.00 36.59 89 SER A N 1
ATOM 674 C CA . SER A 1 89 ? -14.345 -40.068 -2.584 1.00 36.59 89 SER A CA 1
ATOM 675 C C . SER A 1 89 ? -14.555 -38.561 -2.931 1.00 36.59 89 SER A C 1
ATOM 677 O O . SER A 1 89 ? -13.758 -37.755 -2.464 1.00 36.59 89 SER A O 1
ATOM 679 N N . GLY A 1 90 ? -15.520 -38.049 -3.721 1.00 37.66 90 GLY A N 1
ATOM 680 C CA . GLY A 1 90 ? -16.668 -38.605 -4.474 1.00 37.66 90 GLY A CA 1
ATOM 681 C C . GLY A 1 90 ? -18.048 -38.251 -3.858 1.00 37.66 90 GLY A C 1
ATOM 682 O O . GLY A 1 90 ? -18.280 -38.646 -2.724 1.00 37.66 90 GLY A O 1
ATOM 683 N N . LYS A 1 91 ? -19.023 -37.596 -4.524 1.00 37.00 91 LYS A N 1
ATOM 684 C CA . LYS A 1 91 ? -19.128 -37.076 -5.914 1.00 37.00 91 LYS A CA 1
ATOM 685 C C . LYS A 1 91 ? -20.140 -35.901 -6.052 1.00 37.00 91 LYS A C 1
ATOM 687 O O . LYS A 1 91 ? -21.039 -35.766 -5.232 1.00 37.00 91 LYS A O 1
ATOM 692 N N . ASP A 1 92 ? -19.964 -35.167 -7.157 1.00 38.12 92 ASP A N 1
ATOM 693 C CA . ASP A 1 92 ? -20.839 -34.319 -8.023 1.00 38.12 92 ASP A CA 1
ATOM 694 C C . ASP A 1 92 ? -22.355 -34.687 -8.162 1.00 38.12 92 ASP A C 1
ATOM 696 O O . ASP A 1 92 ? -22.727 -35.743 -7.644 1.00 38.12 92 ASP A O 1
ATOM 700 N N . PRO A 1 93 ? -23.225 -33.980 -8.966 1.00 58.31 93 PRO A N 1
ATOM 701 C CA . PRO A 1 93 ? -23.031 -32.766 -9.818 1.00 58.31 93 PRO A CA 1
ATOM 702 C C . PRO A 1 93 ? -24.163 -31.673 -9.851 1.00 58.31 93 PRO A C 1
ATOM 704 O O . PRO A 1 93 ? -25.260 -31.865 -9.346 1.00 58.31 93 PRO A O 1
ATOM 707 N N . HIS A 1 94 ? -23.869 -30.559 -10.558 1.00 37.97 94 HIS A N 1
ATOM 708 C CA . HIS A 1 94 ? -24.689 -29.644 -11.419 1.00 37.97 94 HIS A CA 1
ATOM 709 C C . HIS A 1 94 ? -26.235 -29.432 -11.269 1.00 37.97 94 HIS A C 1
ATOM 711 O O . HIS A 1 94 ? -26.985 -30.397 -11.198 1.00 37.97 94 HIS A O 1
ATOM 717 N N . ILE A 1 95 ? -26.732 -28.188 -11.508 1.00 32.69 95 ILE A N 1
ATOM 718 C CA . ILE A 1 95 ? -27.519 -27.734 -12.713 1.00 32.69 95 ILE A CA 1
ATOM 719 C C . ILE A 1 95 ? -28.228 -26.343 -12.535 1.00 32.69 95 ILE A C 1
ATOM 721 O O . ILE A 1 95 ? -29.032 -26.156 -11.633 1.00 32.69 95 ILE A O 1
ATOM 725 N N . PHE A 1 96 ? -27.981 -25.427 -13.495 1.00 30.30 96 PHE A N 1
ATOM 726 C CA . PHE A 1 96 ? -28.763 -24.255 -13.995 1.00 30.30 96 PHE A CA 1
ATOM 727 C C . PHE A 1 96 ? -29.236 -23.038 -13.144 1.00 30.30 96 PHE A C 1
ATOM 729 O O . PHE A 1 96 ? -29.141 -22.966 -11.926 1.00 30.30 96 PHE A O 1
ATOM 736 N N . ILE A 1 97 ? -29.691 -22.027 -13.907 1.00 39.78 97 ILE A N 1
ATOM 737 C CA . ILE A 1 97 ? -30.002 -20.606 -13.625 1.00 39.78 97 ILE A CA 1
ATOM 738 C C . ILE A 1 97 ? -31.416 -20.325 -14.202 1.00 39.78 97 ILE A C 1
ATOM 740 O O . ILE A 1 97 ? -31.680 -20.822 -15.301 1.00 39.78 97 ILE A O 1
ATOM 744 N N . PRO A 1 98 ? -32.338 -19.581 -13.535 1.00 47.75 98 PRO A N 1
ATOM 745 C CA . PRO A 1 98 ? -32.552 -18.178 -13.943 1.00 47.75 98 PRO A CA 1
ATOM 746 C C . PRO A 1 98 ? -33.051 -17.166 -12.879 1.00 47.75 98 PRO A C 1
ATOM 748 O O . PRO A 1 98 ? -33.665 -17.487 -11.868 1.00 47.75 98 PRO A O 1
ATOM 751 N N . SER A 1 99 ? -32.807 -15.891 -13.204 1.00 41.28 99 SER A N 1
ATOM 752 C CA . SER A 1 99 ? -33.456 -14.662 -12.690 1.00 41.28 99 SER A CA 1
ATOM 753 C C . SER A 1 99 ? -34.834 -14.455 -13.407 1.00 41.28 99 SER A C 1
ATOM 755 O O . SER A 1 99 ? -35.191 -15.353 -14.172 1.00 41.28 99 SER A O 1
ATOM 757 N N . PRO A 1 100 ? -35.611 -13.336 -13.317 1.00 57.34 100 PRO A N 1
ATOM 758 C CA . PRO A 1 100 ? -35.371 -12.044 -12.647 1.00 57.34 100 PRO A CA 1
ATOM 759 C C . PRO A 1 100 ? -36.605 -11.383 -11.959 1.00 57.34 100 PRO A C 1
ATOM 761 O O . PRO A 1 100 ? -37.680 -11.967 -11.870 1.00 57.34 100 PRO A O 1
ATOM 764 N N . ARG A 1 101 ? -36.437 -10.084 -11.626 1.00 36.38 101 ARG A N 1
ATOM 765 C CA . ARG A 1 101 ? -37.414 -9.010 -11.288 1.00 36.38 101 ARG A CA 1
ATOM 766 C C . ARG A 1 101 ? -37.608 -8.691 -9.795 1.00 36.38 101 ARG A C 1
ATOM 768 O O . ARG A 1 101 ? -37.542 -9.591 -8.975 1.00 36.38 101 ARG A O 1
ATOM 775 N N . ALA A 1 102 ? -37.961 -7.457 -9.396 1.00 32.75 102 ALA A N 1
ATOM 776 C CA . ALA A 1 102 ? -37.747 -6.088 -9.937 1.00 32.75 102 ALA A CA 1
ATOM 777 C C . ALA A 1 102 ? -38.384 -5.054 -8.960 1.00 32.75 102 ALA A C 1
ATOM 779 O O . ALA A 1 102 ? -39.188 -5.466 -8.135 1.00 32.75 102 ALA A O 1
ATOM 780 N N . VAL A 1 103 ? -38.158 -3.737 -9.178 1.00 34.12 103 VAL A N 1
ATOM 781 C CA . VAL A 1 103 ? -38.974 -2.591 -8.660 1.00 34.12 103 VAL A CA 1
ATOM 782 C C . VAL A 1 103 ? -38.870 -2.332 -7.134 1.00 34.12 103 VAL A C 1
ATOM 784 O O . VAL A 1 103 ? -38.937 -3.269 -6.358 1.00 34.12 103 VAL A O 1
ATOM 787 N N . ARG A 1 104 ? -38.776 -1.105 -6.583 1.00 31.70 104 ARG A N 1
ATOM 788 C CA . ARG A 1 104 ? -38.313 0.261 -6.984 1.00 31.70 104 ARG A CA 1
ATOM 789 C C . ARG A 1 104 ? -38.292 1.129 -5.695 1.00 31.70 104 ARG A C 1
ATOM 791 O O . ARG A 1 104 ? -39.015 0.784 -4.778 1.00 31.70 104 ARG A O 1
ATOM 798 N N . ILE A 1 105 ? -37.589 2.278 -5.709 1.00 30.55 105 ILE A N 1
ATOM 799 C CA . ILE A 1 105 ? -37.859 3.535 -4.939 1.00 30.55 105 ILE A CA 1
ATOM 800 C C . ILE A 1 105 ? -38.063 3.365 -3.403 1.00 30.55 105 ILE A C 1
ATOM 802 O O . ILE A 1 105 ? -39.084 2.848 -2.978 1.00 30.55 105 ILE A O 1
ATOM 806 N N . ALA A 1 106 ? -37.130 3.703 -2.500 1.00 31.11 106 ALA A N 1
ATOM 807 C CA . ALA A 1 106 ? -36.467 4.996 -2.208 1.00 31.11 106 ALA A CA 1
ATOM 808 C C . ALA A 1 106 ? -37.324 6.020 -1.415 1.00 31.11 106 ALA A C 1
ATOM 810 O O . ALA A 1 106 ? -38.544 5.931 -1.398 1.00 31.11 106 ALA A O 1
ATOM 811 N N . VAL A 1 107 ? -36.640 7.024 -0.834 1.00 32.25 107 VAL A N 1
ATOM 812 C CA . VAL A 1 107 ? -37.148 8.184 -0.055 1.00 32.25 107 VAL A CA 1
ATOM 813 C C . VAL A 1 107 ? -37.449 7.931 1.436 1.00 32.25 107 VAL A C 1
ATOM 815 O O . VAL A 1 107 ? -38.530 7.493 1.812 1.00 32.25 107 VAL A O 1
ATOM 818 N N . SER A 1 108 ? -36.512 8.355 2.293 1.00 41.56 108 SER A N 1
ATOM 819 C CA . SER A 1 108 ? -36.821 8.900 3.629 1.00 41.56 108 SER A CA 1
ATOM 820 C C . SER A 1 108 ? -37.283 10.358 3.483 1.00 41.56 108 SER A C 1
ATOM 822 O O . SER A 1 108 ? -36.814 11.042 2.569 1.00 41.56 108 SER A O 1
ATOM 824 N N . PRO A 1 109 ? -38.111 10.881 4.402 1.00 45.41 109 PRO A N 1
ATOM 825 C CA . PRO A 1 109 ? -37.585 11.970 5.233 1.00 45.41 109 PRO A CA 1
ATOM 826 C C . PRO A 1 109 ? -38.066 11.925 6.697 1.00 45.41 109 PRO A C 1
ATOM 828 O O . PRO A 1 109 ? -38.714 10.983 7.145 1.00 45.41 109 PRO A O 1
ATOM 831 N N . SER A 1 110 ? -37.673 12.948 7.454 1.00 37.31 110 SER A N 1
ATOM 832 C CA . SER A 1 110 ? -37.807 13.084 8.904 1.00 37.31 110 SER A CA 1
ATOM 833 C C . SER A 1 110 ? -38.997 13.942 9.368 1.00 37.31 110 SER A C 1
ATOM 835 O O . SER A 1 110 ? -39.492 14.781 8.621 1.00 37.31 110 SER A O 1
ATOM 837 N N . ASN A 1 111 ? -39.274 13.835 10.675 1.00 34.78 111 ASN A N 1
ATOM 838 C CA . ASN A 1 111 ? -39.927 14.805 11.573 1.00 34.78 111 ASN A CA 1
ATOM 839 C C . ASN A 1 111 ? -41.466 14.892 11.690 1.00 34.78 111 ASN A C 1
ATOM 841 O O . ASN A 1 111 ? -42.222 14.812 10.731 1.00 34.78 111 ASN A O 1
ATOM 845 N N . SER A 1 112 ? -41.841 15.183 12.946 1.00 33.03 112 SER A N 1
ATOM 846 C CA . SER A 1 112 ? -42.999 15.951 13.439 1.00 33.03 112 SER A CA 1
ATOM 847 C C . SER A 1 112 ? -44.438 15.490 13.140 1.00 33.03 112 SER A C 1
ATOM 849 O O . SER A 1 112 ? -45.032 15.864 12.139 1.00 33.03 112 SER A O 1
ATOM 851 N N . GLU A 1 113 ? -45.010 14.866 14.178 1.00 35.12 113 GLU A N 1
ATOM 852 C CA . GLU A 1 113 ? -46.187 15.366 14.923 1.00 35.12 113 GLU A CA 1
ATOM 853 C C . GLU A 1 113 ? -47.649 15.140 14.451 1.00 35.12 113 GLU A C 1
ATOM 855 O O . GLU A 1 113 ? -48.087 15.572 13.394 1.00 35.12 113 GLU A O 1
ATOM 860 N N . VAL A 1 114 ? -48.425 14.644 15.438 1.00 36.38 114 VAL A N 1
ATOM 861 C CA . VAL A 1 114 ? -49.750 15.139 15.891 1.00 36.38 114 VAL A CA 1
ATOM 862 C C . VAL A 1 114 ? -51.056 14.526 15.325 1.00 36.38 114 VAL A C 1
ATOM 864 O O . VAL A 1 114 ? -51.489 14.830 14.222 1.00 36.38 114 VAL A O 1
ATOM 867 N N . ILE A 1 115 ? -51.756 13.817 16.242 1.00 33.69 115 ILE A N 1
ATOM 868 C CA . ILE A 1 115 ? -53.227 13.597 16.347 1.00 33.69 115 ILE A CA 1
ATOM 869 C C . ILE A 1 115 ? -53.839 12.645 15.277 1.00 33.69 115 ILE A C 1
ATOM 871 O O . ILE A 1 115 ? -53.496 12.692 14.107 1.00 33.69 115 ILE A O 1
ATOM 875 N N . ASP A 1 116 ? -54.703 11.670 15.609 1.00 35.16 116 ASP A N 1
ATOM 876 C CA . ASP A 1 116 ? -55.887 11.754 16.486 1.00 35.16 116 ASP A CA 1
ATOM 877 C C . ASP A 1 116 ? -56.389 10.397 17.056 1.00 35.16 116 ASP A C 1
ATOM 879 O O . ASP A 1 116 ? -56.109 9.347 16.484 1.00 35.16 116 ASP A O 1
ATOM 883 N N . LYS A 1 117 ? -57.280 10.471 18.067 1.00 34.78 117 LYS A N 1
ATOM 884 C CA . LYS A 1 117 ? -58.232 9.439 18.567 1.00 34.78 117 LYS A CA 1
ATOM 885 C C . LYS A 1 117 ? -57.639 8.162 19.215 1.00 34.78 117 LYS A C 1
ATOM 887 O O . LYS A 1 117 ? -56.551 7.720 18.889 1.00 34.78 117 LYS A O 1
ATOM 892 N N . LEU A 1 118 ? -58.311 7.511 20.179 1.00 31.53 118 LEU A N 1
ATOM 893 C CA . LEU A 1 118 ? -59.716 7.595 20.639 1.00 31.53 118 LEU A CA 1
ATOM 894 C C . LEU A 1 118 ? -59.828 7.351 22.174 1.00 31.53 118 LEU A C 1
ATOM 896 O O . LEU A 1 118 ? -58.847 6.984 22.808 1.00 31.53 118 LEU A O 1
ATOM 900 N N . MET A 1 119 ? -61.053 7.469 22.716 1.00 34.81 119 MET A N 1
ATOM 901 C CA . MET A 1 119 ? -61.526 7.234 24.106 1.00 34.81 119 MET A CA 1
ATOM 902 C C . MET A 1 119 ? -61.558 8.442 25.070 1.00 34.81 119 MET A C 1
ATOM 904 O O . MET A 1 119 ? -60.587 8.772 25.744 1.00 34.81 119 MET A O 1
ATOM 908 N N . GLY A 1 120 ? -62.750 9.043 25.202 1.00 33.47 120 GLY A N 1
ATOM 909 C CA . GLY A 1 120 ? -63.198 9.730 26.428 1.00 33.47 120 GLY A CA 1
ATOM 910 C C . GLY A 1 120 ? -63.915 8.751 27.386 1.00 33.47 120 GLY A C 1
ATOM 911 O O . GLY A 1 120 ? -63.866 7.547 27.157 1.00 33.47 120 GLY A O 1
ATOM 912 N N . THR A 1 121 ? -64.613 9.175 28.449 1.00 36.09 121 THR A N 1
ATOM 913 C CA . THR A 1 121 ? -65.072 10.532 28.833 1.00 36.09 121 THR A CA 1
ATOM 914 C C . THR A 1 121 ? -65.108 10.752 30.366 1.00 36.09 121 THR A C 1
ATOM 916 O O . THR A 1 121 ? -65.043 9.807 31.142 1.00 36.09 121 THR A O 1
ATOM 919 N N . ARG A 1 122 ? -65.227 12.028 30.780 1.00 38.19 122 ARG A N 1
ATOM 920 C CA . ARG A 1 122 ? -65.439 12.568 32.157 1.00 38.19 122 ARG A CA 1
ATOM 921 C C . ARG A 1 122 ? -66.885 12.302 32.680 1.00 38.19 122 ARG A C 1
ATOM 923 O O . ARG A 1 122 ? -67.630 11.705 31.902 1.00 38.19 122 ARG A O 1
ATOM 930 N N . PRO A 1 123 ? -67.372 12.830 33.844 1.00 49.75 123 PRO A N 1
ATOM 931 C CA . PRO A 1 123 ? -66.779 13.596 34.980 1.00 49.75 123 PRO A CA 1
ATOM 932 C C . PRO A 1 123 ? -66.977 12.854 36.347 1.00 49.75 123 PRO A C 1
ATOM 934 O O . PRO A 1 123 ? -67.209 11.654 36.315 1.00 49.75 123 PRO A O 1
ATOM 937 N N . GLY A 1 124 ? -66.815 13.363 37.587 1.00 34.12 124 GLY A N 1
ATOM 938 C CA . GLY A 1 124 ? -66.905 14.712 38.201 1.00 34.12 124 GLY A CA 1
ATOM 939 C C . GLY A 1 124 ? -68.368 15.079 38.566 1.00 34.12 124 GLY A C 1
ATOM 940 O O . GLY A 1 124 ? -69.250 14.770 37.775 1.00 34.12 124 GLY A O 1
ATOM 941 N N . GLN A 1 125 ? -68.720 15.726 39.692 1.00 34.19 125 GLN A N 1
ATOM 942 C CA . GLN A 1 125 ? -67.927 16.371 40.760 1.00 34.19 125 GLN A CA 1
ATOM 943 C C . GLN A 1 125 ? -68.816 16.670 42.016 1.00 34.19 125 GLN A C 1
ATOM 945 O O . GLN A 1 125 ? -69.968 17.041 41.847 1.00 34.19 125 GLN A O 1
ATOM 950 N N . GLU A 1 126 ? -68.258 16.547 43.235 1.00 32.47 126 GLU A N 1
ATOM 951 C CA . GLU A 1 126 ? -68.580 17.244 44.521 1.00 32.47 126 GLU A CA 1
ATOM 952 C C . GLU A 1 126 ? -69.971 17.303 45.245 1.00 32.47 126 GLU A C 1
ATOM 954 O O . GLU A 1 126 ? -71.027 17.506 44.663 1.00 32.47 126 GLU A O 1
ATOM 959 N N . VAL A 1 127 ? -69.855 17.356 46.597 1.00 31.67 127 VAL A N 1
ATOM 960 C CA . VAL A 1 127 ? -70.634 18.139 47.608 1.00 31.67 127 VAL A CA 1
ATOM 961 C C . VAL A 1 127 ? -71.846 17.543 48.395 1.00 31.67 127 VAL A C 1
ATOM 963 O O . VAL A 1 127 ? -72.875 17.171 47.847 1.00 31.67 127 VAL A O 1
ATOM 966 N N . ARG A 1 128 ? -71.728 17.695 49.739 1.00 29.62 128 ARG A N 1
ATOM 967 C CA . ARG A 1 128 ? -72.720 17.765 50.859 1.00 29.62 128 ARG A CA 1
ATOM 968 C C . ARG A 1 128 ? -73.229 16.517 51.631 1.00 29.62 128 ARG A C 1
ATOM 970 O O . ARG A 1 128 ? -73.557 15.471 51.095 1.00 29.62 128 ARG A O 1
ATOM 977 N N . LEU A 1 129 ? -73.312 16.752 52.950 1.00 34.09 129 LEU A N 1
ATOM 978 C CA . LEU A 1 129 ? -73.903 16.018 54.095 1.00 34.09 129 LEU A CA 1
ATOM 979 C C . LEU A 1 129 ? -75.262 16.670 54.488 1.00 34.09 129 LEU A C 1
ATOM 981 O O . LEU A 1 129 ? -75.514 17.766 53.974 1.00 34.09 129 LEU A O 1
ATOM 985 N N . PRO A 1 130 ? -76.025 16.204 55.515 1.00 62.62 130 PRO A N 1
ATOM 986 C CA . PRO A 1 130 ? -76.248 14.854 56.095 1.00 62.62 130 PRO A CA 1
ATOM 987 C C . PRO A 1 130 ? -77.776 14.510 56.215 1.00 62.62 130 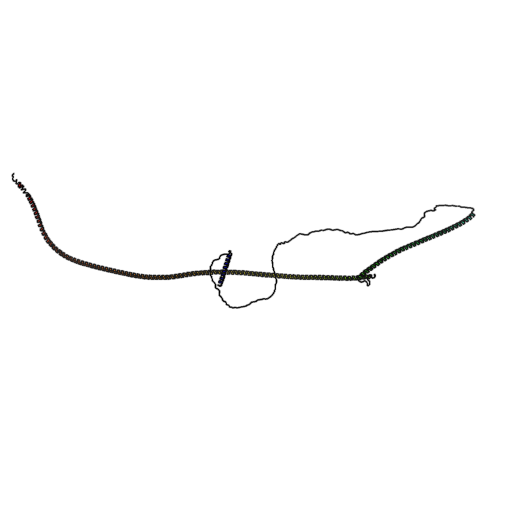PRO A C 1
ATOM 989 O O . PRO A 1 130 ? -78.589 15.280 55.717 1.00 62.62 130 PRO A O 1
ATOM 992 N N . ASP A 1 131 ? -78.201 13.391 56.850 1.00 34.38 131 ASP A N 1
ATOM 993 C CA . ASP A 1 131 ? -78.812 13.394 58.219 1.00 34.38 131 ASP A CA 1
ATOM 994 C C . ASP A 1 131 ? -79.448 12.071 58.759 1.00 34.38 131 ASP A C 1
ATOM 996 O O . ASP A 1 131 ? -79.932 11.225 58.014 1.00 34.38 131 ASP A O 1
ATOM 1000 N N . ALA A 1 132 ? -79.448 11.971 60.101 1.00 35.06 132 ALA A N 1
ATOM 1001 C CA . ALA A 1 132 ? -80.297 11.247 61.085 1.00 35.06 132 ALA A CA 1
ATOM 1002 C C . ALA A 1 132 ? -81.089 9.929 60.799 1.00 35.06 132 ALA A C 1
ATOM 1004 O O . ALA A 1 132 ? -81.953 9.882 59.925 1.00 35.06 132 ALA A O 1
ATOM 1005 N N . ARG A 1 133 ? -81.035 8.969 61.761 1.00 35.28 133 ARG A N 1
ATOM 1006 C CA . ARG A 1 133 ? -82.129 8.663 62.748 1.00 35.28 133 ARG A CA 1
ATOM 1007 C C . ARG A 1 133 ? -81.826 7.509 63.740 1.00 35.28 133 ARG A C 1
ATOM 1009 O O . ARG A 1 133 ? -80.955 6.683 63.496 1.00 35.28 133 ARG A O 1
ATOM 1016 N N . THR A 1 134 ? -82.580 7.455 64.850 1.00 41.50 134 THR A N 1
ATOM 1017 C CA . THR A 1 134 ? -82.531 6.450 65.947 1.00 41.50 134 THR A CA 1
ATOM 1018 C C . THR A 1 134 ? -83.945 6.122 66.488 1.00 41.50 134 THR A C 1
ATOM 1020 O O . THR A 1 134 ? -84.882 6.874 66.225 1.00 41.50 134 THR A O 1
ATOM 1023 N N . GLY A 1 135 ? -84.117 5.017 67.241 1.00 35.84 135 GLY A N 1
ATOM 1024 C CA . GLY A 1 135 ? -85.378 4.630 67.919 1.00 35.84 135 GLY A CA 1
ATOM 1025 C C . GLY A 1 135 ? -85.298 3.289 68.692 1.00 35.84 135 GLY A C 1
ATOM 1026 O O . GLY A 1 135 ? -84.470 2.449 68.351 1.00 35.84 135 GLY A O 1
ATOM 1027 N N . GLN A 1 136 ? -86.123 3.094 69.737 1.00 45.06 136 GLN A N 1
ATOM 1028 C CA . GLN A 1 136 ? -86.128 1.950 70.691 1.00 45.06 136 GLN A CA 1
ATOM 1029 C C . GLN A 1 136 ? -87.571 1.574 71.118 1.00 45.06 136 GLN A C 1
ATOM 1031 O O . GLN A 1 136 ? -88.439 2.421 70.943 1.00 45.06 136 GLN A O 1
ATOM 1036 N N . ASP A 1 137 ? -87.819 0.404 71.758 1.00 36.28 137 ASP A N 1
ATOM 1037 C CA . ASP A 1 137 ? -89.011 0.190 72.635 1.00 36.28 137 ASP A CA 1
ATOM 1038 C C . ASP A 1 137 ? -88.999 -1.084 73.551 1.00 36.28 137 ASP A C 1
ATOM 1040 O O . ASP A 1 137 ? -88.274 -2.027 73.222 1.00 36.28 137 ASP A O 1
ATOM 1044 N N . ARG A 1 138 ? -89.784 -1.135 74.673 1.00 40.88 138 ARG A N 1
ATOM 1045 C CA . ARG A 1 138 ? -90.051 -2.326 75.583 1.00 40.88 138 ARG A CA 1
ATOM 1046 C C . ARG A 1 138 ? -91.015 -2.093 76.824 1.00 40.88 138 ARG A C 1
ATOM 1048 O O . ARG A 1 138 ? -90.645 -1.325 77.701 1.00 40.88 138 ARG A O 1
ATOM 1055 N N . THR A 1 139 ? -92.092 -2.912 77.023 1.00 45.78 139 THR A N 1
ATOM 1056 C CA . THR A 1 139 ? -92.833 -3.327 78.308 1.00 45.78 139 THR A CA 1
ATOM 1057 C C . THR A 1 139 ? -93.507 -2.286 79.272 1.00 45.78 139 THR A C 1
ATOM 1059 O O . THR A 1 139 ? -93.121 -1.130 79.237 1.00 45.78 139 THR A O 1
ATOM 1062 N N . GLY A 1 140 ? -94.480 -2.534 80.205 1.00 38.34 140 GLY A N 1
ATOM 1063 C CA . GLY A 1 140 ? -95.425 -3.646 80.597 1.00 38.34 140 GLY A CA 1
ATOM 1064 C C . GLY A 1 140 ? -95.285 -4.225 82.056 1.00 38.34 140 GLY A C 1
ATOM 1065 O O . GLY A 1 140 ? -94.150 -4.513 82.405 1.00 38.34 140 GLY A O 1
ATOM 1066 N N . GLY A 1 141 ? -96.280 -4.502 82.959 1.00 39.66 141 GLY A N 1
ATOM 1067 C CA . GLY A 1 141 ? -97.747 -4.207 83.121 1.00 39.66 141 GLY A CA 1
ATOM 1068 C C . GLY A 1 141 ? -98.535 -5.023 84.242 1.00 39.66 141 GLY A C 1
ATOM 1069 O O . GLY A 1 141 ? -98.102 -6.116 84.577 1.00 39.66 141 GLY A O 1
ATOM 1070 N N . ALA A 1 142 ? -99.714 -4.531 84.733 1.00 43.81 142 ALA A N 1
ATOM 1071 C CA . ALA A 1 142 ? -100.907 -5.195 85.413 1.00 43.81 142 ALA A CA 1
ATOM 1072 C C . ALA A 1 142 ? -101.099 -5.544 86.968 1.00 43.81 142 ALA A C 1
ATOM 1074 O O . ALA A 1 142 ? -100.433 -6.422 87.494 1.00 43.81 142 ALA A O 1
ATOM 1075 N N . MET A 1 143 ? -102.173 -4.967 87.605 1.00 44.78 143 MET A N 1
ATOM 1076 C CA . MET A 1 143 ? -103.269 -5.447 88.570 1.00 44.78 143 MET A CA 1
ATOM 1077 C C . MET A 1 143 ? -103.222 -5.852 90.124 1.00 44.78 143 MET A C 1
ATOM 1079 O O . MET A 1 143 ? -102.636 -6.864 90.476 1.00 44.78 143 MET A O 1
ATOM 1083 N N . ALA A 1 144 ? -104.088 -5.183 90.968 1.00 43.53 144 ALA A N 1
ATOM 1084 C CA . ALA A 1 144 ? -105.224 -5.636 91.902 1.00 43.53 144 ALA A CA 1
ATOM 1085 C C . ALA A 1 144 ? -105.235 -5.976 93.480 1.00 43.53 144 ALA A C 1
ATOM 1087 O O . ALA A 1 144 ? -104.597 -6.923 93.922 1.00 43.53 144 ALA A O 1
ATOM 1088 N N . THR A 1 145 ? -106.198 -5.357 94.260 1.00 55.88 145 THR A N 1
ATOM 1089 C CA . THR A 1 145 ? -106.989 -5.736 95.544 1.00 55.88 145 THR A CA 1
ATOM 1090 C C . THR A 1 145 ? -106.358 -5.904 96.983 1.00 55.88 145 THR A C 1
ATOM 1092 O O . THR A 1 145 ? -105.155 -6.100 97.039 1.00 55.88 145 THR A O 1
ATOM 1095 N N . GLY A 1 146 ? -106.997 -5.880 98.212 1.00 45.44 146 GLY A N 1
ATOM 1096 C CA . GLY A 1 146 ? -108.315 -5.451 98.863 1.00 45.44 146 GLY A CA 1
ATOM 1097 C C . GLY A 1 146 ? -109.081 -6.512 99.773 1.00 45.44 146 GLY A C 1
ATOM 1098 O O . GLY A 1 146 ? -109.112 -7.646 99.318 1.00 45.44 146 GLY A O 1
ATOM 1099 N N . GLY A 1 147 ? -109.782 -6.377 100.960 1.00 48.75 147 GLY A N 1
ATOM 1100 C CA . GLY A 1 147 ? -110.018 -5.420 102.125 1.00 48.75 147 GLY A CA 1
ATOM 1101 C C . GLY A 1 147 ? -111.301 -5.716 103.052 1.00 48.75 147 GLY A C 1
ATOM 1102 O O . GLY A 1 147 ? -112.310 -6.110 102.471 1.00 48.75 147 GLY A O 1
ATOM 1103 N N . ARG A 1 148 ? -111.355 -5.563 104.433 1.00 50.25 148 ARG A N 1
ATOM 1104 C CA . ARG A 1 148 ? -112.591 -5.765 105.344 1.00 50.25 148 ARG A CA 1
ATOM 1105 C C . ARG A 1 148 ? -112.561 -5.329 106.885 1.00 50.25 148 ARG A C 1
ATOM 1107 O O . ARG A 1 148 ? -111.473 -5.041 107.366 1.00 50.25 148 ARG A O 1
ATOM 1114 N N . THR A 1 149 ? -113.705 -5.321 107.659 1.00 61.22 149 THR A N 1
ATOM 1115 C CA . THR A 1 149 ? -113.953 -4.920 109.132 1.00 61.22 149 THR A CA 1
ATOM 1116 C C . THR A 1 149 ? -115.247 -5.599 109.797 1.00 61.22 149 THR A C 1
ATOM 1118 O O . THR A 1 149 ? -115.813 -6.403 109.058 1.00 61.22 149 THR A O 1
ATOM 1121 N N . SER A 1 150 ? -115.886 -5.433 111.025 1.00 63.09 150 SER A N 1
ATOM 1122 C CA . SER A 1 150 ? -115.719 -4.858 112.444 1.00 63.09 150 SER A CA 1
ATOM 1123 C C . SER A 1 150 ? -116.971 -5.005 113.450 1.00 63.09 150 SER A C 1
ATOM 1125 O O . SER A 1 150 ? -118.084 -4.993 112.936 1.00 63.09 150 SER A O 1
ATOM 1127 N N . ALA A 1 151 ? -116.813 -4.935 114.821 1.00 62.72 151 ALA A N 1
ATOM 1128 C CA . ALA A 1 151 ? -117.779 -4.597 115.981 1.00 62.72 151 ALA A CA 1
ATOM 1129 C C . ALA A 1 151 ? -118.804 -5.667 116.589 1.00 62.72 151 ALA A C 1
ATOM 1131 O O . ALA A 1 151 ? -118.938 -6.686 115.922 1.00 62.72 151 ALA A O 1
ATOM 1132 N N . PHE A 1 152 ? -119.549 -5.628 117.762 1.00 54.91 152 PHE A N 1
ATOM 1133 C CA . PHE A 1 152 ? -119.842 -4.768 119.000 1.00 54.91 152 PHE A CA 1
ATOM 1134 C C . PHE A 1 152 ? -120.595 -5.554 120.194 1.00 54.91 152 PHE A C 1
ATOM 1136 O O . PHE A 1 152 ? -120.983 -6.678 119.904 1.00 54.91 152 PHE A O 1
ATOM 1143 N N . ASP A 1 153 ? -120.863 -5.043 121.456 1.00 49.00 153 ASP A N 1
ATOM 1144 C CA . ASP A 1 153 ? -121.620 -5.747 122.605 1.00 49.00 153 ASP A CA 1
ATOM 1145 C C . ASP A 1 153 ? -122.294 -4.865 123.794 1.00 49.00 153 ASP A C 1
ATOM 1147 O O . ASP A 1 153 ? -122.285 -3.645 123.612 1.00 49.00 153 ASP A O 1
ATOM 1151 N N . PRO A 1 154 ? -122.942 -5.334 124.946 1.00 72.81 154 PRO A N 1
ATOM 1152 C CA . PRO A 1 154 ? -124.209 -4.756 125.540 1.00 72.81 154 PRO A CA 1
ATOM 1153 C C . PRO A 1 154 ? -124.358 -4.437 127.109 1.00 72.81 154 PRO A C 1
ATOM 1155 O O . PRO A 1 154 ? -123.570 -3.671 127.649 1.00 72.81 154 PRO A O 1
ATOM 1158 N N . VAL A 1 155 ? -125.437 -4.871 127.837 1.00 52.06 155 VAL A N 1
ATOM 1159 C CA . VAL A 1 155 ? -126.270 -4.099 128.857 1.00 52.06 155 VAL A CA 1
ATOM 1160 C C . VAL A 1 155 ? -126.399 -4.633 130.335 1.00 52.06 155 VAL A C 1
ATOM 1162 O O . VAL A 1 155 ? -126.521 -5.842 130.515 1.00 52.06 155 VAL A O 1
ATOM 1165 N N . GLY A 1 156 ? -126.608 -3.769 131.377 1.00 48.28 156 GLY A N 1
ATOM 1166 C CA . GLY A 1 156 ? -127.479 -4.103 132.561 1.00 48.28 156 GLY A CA 1
ATOM 1167 C C . GLY A 1 156 ? -127.328 -3.413 133.964 1.00 48.28 156 GLY A C 1
ATOM 1168 O O . GLY A 1 156 ? -126.217 -3.197 134.429 1.00 48.28 156 GLY A O 1
ATOM 1169 N N . ARG A 1 157 ? -128.466 -3.248 134.699 1.00 46.97 157 ARG A N 1
ATOM 1170 C CA . ARG A 1 157 ? -128.690 -2.766 136.119 1.00 46.97 157 ARG A CA 1
ATOM 1171 C C . ARG A 1 157 ? -128.439 -1.259 136.401 1.00 46.97 157 ARG A C 1
ATOM 1173 O O . ARG A 1 157 ? -127.753 -0.615 135.627 1.00 46.97 157 ARG A O 1
ATOM 1180 N N . GLY A 1 158 ? -128.979 -0.613 137.454 1.00 36.31 158 GLY A N 1
ATOM 1181 C CA . GLY A 1 158 ? -129.889 -1.003 138.560 1.00 36.31 158 GLY A CA 1
ATOM 1182 C C . GLY A 1 158 ? -130.568 0.241 139.202 1.00 36.31 158 GLY A C 1
ATOM 1183 O O . GLY A 1 158 ? -130.293 1.352 138.762 1.00 36.31 158 GLY A O 1
ATOM 1184 N N . ALA A 1 159 ? -131.480 0.088 140.177 1.00 38.91 159 ALA A N 1
ATOM 1185 C CA . ALA A 1 159 ? -132.432 1.152 140.568 1.00 38.91 159 ALA A CA 1
ATOM 1186 C C . ALA A 1 159 ? -132.193 1.831 141.937 1.00 38.91 159 ALA A C 1
ATOM 1188 O O . ALA A 1 159 ? -131.900 1.158 142.922 1.00 38.91 159 ALA A O 1
ATOM 1189 N N . GLU A 1 160 ? -132.494 3.133 142.004 1.00 39.09 160 GLU A N 1
ATOM 1190 C CA . GLU A 1 160 ? -132.943 3.849 143.211 1.00 39.09 160 GLU A CA 1
ATOM 1191 C C . GLU A 1 160 ? -134.373 4.379 143.002 1.00 39.09 160 GLU A C 1
ATOM 1193 O O . GLU A 1 160 ? -134.824 4.550 141.866 1.00 39.09 160 GLU A O 1
ATOM 1198 N N . GLY A 1 161 ? -135.092 4.666 144.092 1.00 38.91 161 GLY A N 1
ATOM 1199 C CA . GLY A 1 161 ? -136.428 5.261 144.049 1.00 38.91 161 GLY A CA 1
ATOM 1200 C C . GLY A 1 161 ? -136.649 6.269 145.175 1.00 38.91 161 GLY A C 1
ATOM 1201 O O . GLY A 1 161 ? -136.409 5.966 146.340 1.00 38.91 161 GLY A O 1
ATOM 1202 N N . GLY A 1 162 ? -137.143 7.461 144.831 1.00 33.84 162 GLY A N 1
ATOM 1203 C CA . GLY A 1 162 ? -137.562 8.478 145.799 1.00 33.84 162 GLY A CA 1
ATOM 1204 C C . GLY A 1 162 ? -139.068 8.421 146.070 1.00 33.84 162 GLY A C 1
ATOM 1205 O O . GLY A 1 162 ? -139.868 8.417 145.135 1.00 33.84 162 GLY A O 1
ATOM 1206 N N . MET A 1 163 ? -139.473 8.418 147.344 1.00 39.47 163 MET A N 1
ATOM 1207 C CA . MET A 1 163 ? -140.884 8.563 147.730 1.00 39.47 163 MET A CA 1
ATOM 1208 C C . MET A 1 163 ? -141.337 10.024 147.642 1.00 39.47 163 MET A C 1
ATOM 1210 O O . MET A 1 163 ? -140.693 10.901 148.214 1.00 39.47 163 MET A O 1
ATOM 1214 N N . LEU A 1 164 ? -142.478 10.289 146.989 1.00 45.47 164 LEU A N 1
ATOM 1215 C CA . LEU A 1 164 ? -143.109 11.615 147.023 1.00 45.47 164 LEU A CA 1
ATOM 1216 C C . LEU A 1 164 ? -144.618 11.593 146.684 1.00 45.47 164 LEU A C 1
ATOM 1218 O O . LEU A 1 164 ? -145.000 11.837 145.539 1.00 45.47 164 LEU A O 1
ATOM 1222 N N . ARG A 1 165 ? -145.481 11.362 147.690 1.00 39.03 165 ARG A N 1
ATOM 1223 C CA . ARG A 1 165 ? -146.847 11.937 147.847 1.00 39.03 165 ARG A CA 1
ATOM 1224 C C . ARG A 1 165 ? -147.530 11.411 149.119 1.00 39.03 165 ARG A C 1
ATOM 1226 O O . ARG A 1 165 ? -147.141 10.371 149.625 1.00 39.03 165 ARG A O 1
ATOM 1233 N N . GLN A 1 166 ? -148.564 12.143 149.560 1.00 32.84 166 GLN A N 1
ATOM 1234 C CA . GLN A 1 166 ? -149.348 11.959 150.799 1.00 32.84 166 GLN A CA 1
ATOM 1235 C C . GLN A 1 166 ? -148.488 12.141 152.069 1.00 32.84 166 GLN A C 1
ATOM 1237 O O . GLN A 1 166 ? -147.638 11.327 152.386 1.00 32.84 166 GLN A O 1
ATOM 1242 N N . MET A 1 167 ? -148.478 13.326 152.690 1.00 38.62 167 MET A N 1
ATOM 1243 C CA . MET A 1 167 ? -149.548 13.980 153.472 1.00 38.62 167 MET A CA 1
ATOM 1244 C C . MET A 1 167 ? -149.867 13.273 154.792 1.00 38.62 167 MET A C 1
ATOM 1246 O O . MET A 1 167 ? -150.747 12.421 154.829 1.00 38.62 167 MET A O 1
ATOM 1250 N N . GLU A 1 168 ? -149.303 13.791 155.882 1.00 38.44 168 GLU A N 1
ATOM 1251 C CA . GLU A 1 168 ? -150.034 13.883 157.147 1.00 38.44 168 GLU A CA 1
ATOM 1252 C C . GLU A 1 168 ? -149.671 15.188 157.888 1.00 38.44 168 GLU A C 1
ATOM 1254 O O . GLU A 1 168 ? -148.851 15.976 157.406 1.00 38.44 168 GLU A O 1
ATOM 1259 N N . LYS A 1 169 ? -150.388 15.494 158.973 1.00 39.28 169 LYS A N 1
ATOM 1260 C CA . LYS A 1 169 ? -150.363 16.786 159.693 1.00 39.28 169 LYS A CA 1
ATOM 1261 C C . LYS A 1 169 ? -149.300 16.733 160.822 1.00 39.28 169 LYS A C 1
ATOM 1263 O O . LYS A 1 169 ? -148.821 15.656 161.137 1.00 39.28 169 LYS A O 1
ATOM 1268 N N . GLU A 1 170 ? -148.847 17.816 161.460 1.00 43.34 170 GLU A N 1
ATOM 1269 C CA . GLU A 1 170 ? -149.450 19.141 161.684 1.00 43.34 170 GLU A CA 1
ATOM 1270 C C . GLU A 1 170 ? -148.441 20.305 161.580 1.00 43.34 170 GLU A C 1
ATOM 1272 O O . GLU A 1 170 ? -147.229 20.108 161.656 1.00 43.34 170 GLU A O 1
ATOM 1277 N N . ARG A 1 171 ? -148.934 21.553 161.448 1.00 43.94 171 ARG A N 1
ATOM 1278 C CA . ARG A 1 171 ? -148.099 22.766 161.589 1.00 43.94 171 ARG A CA 1
ATOM 1279 C C . ARG A 1 171 ? -148.893 24.026 161.988 1.00 43.94 171 ARG A C 1
ATOM 1281 O O . ARG A 1 171 ? -149.403 24.742 161.128 1.00 43.94 171 ARG A O 1
ATOM 1288 N N . ALA A 1 172 ? -148.950 24.325 163.286 1.00 43.50 172 ALA A N 1
ATOM 1289 C CA . ALA A 1 172 ? -149.526 25.539 163.894 1.00 43.50 172 ALA A CA 1
ATOM 1290 C C . ALA A 1 172 ? -149.030 25.656 165.364 1.00 43.50 172 ALA A C 1
ATOM 1292 O O . ALA A 1 172 ? -148.737 24.623 165.948 1.00 43.50 172 ALA A O 1
ATOM 1293 N N . ARG A 1 173 ? -148.909 26.816 166.038 1.00 46.62 173 ARG A N 1
ATOM 1294 C CA . ARG A 1 173 ? -148.980 28.243 165.640 1.00 46.62 173 ARG A CA 1
ATOM 1295 C C . ARG A 1 173 ? -148.381 29.155 166.755 1.00 46.62 173 ARG A C 1
ATOM 1297 O O . ARG A 1 173 ? -148.376 28.769 167.908 1.00 46.62 173 ARG A O 1
ATOM 1304 N N . THR A 1 174 ? -147.929 30.360 166.374 1.00 47.81 174 THR A N 1
ATOM 1305 C CA . THR A 1 174 ? -147.915 31.674 167.102 1.00 47.81 174 THR A CA 1
ATOM 1306 C C . THR A 1 174 ? -147.836 31.824 168.648 1.00 47.81 174 THR A C 1
ATOM 1308 O O . THR A 1 174 ? -148.676 31.291 169.350 1.00 47.81 174 THR A O 1
ATOM 1311 N N . LYS A 1 175 ? -146.997 32.779 169.113 1.00 51.91 175 LYS A N 1
ATOM 1312 C CA . LYS A 1 175 ? -147.306 33.990 169.954 1.00 51.91 175 LYS A CA 1
ATOM 1313 C C . LYS A 1 175 ? -148.493 33.912 171.013 1.00 51.91 175 LYS A C 1
ATOM 1315 O O . LYS A 1 175 ? -149.612 33.743 170.543 1.00 51.91 175 LYS A O 1
ATOM 1320 N N . SER A 1 176 ? -148.289 34.212 172.336 1.00 54.31 176 SER A N 1
ATOM 1321 C CA . SER A 1 176 ? -149.236 34.250 173.551 1.00 54.31 176 SER A CA 1
ATOM 1322 C C . SER A 1 176 ? -149.454 32.908 174.346 1.00 54.31 176 SER A C 1
ATOM 1324 O O . SER A 1 176 ? -148.934 31.931 173.802 1.00 54.31 176 SER A O 1
ATOM 1326 N N . PRO A 1 177 ? -150.097 32.752 175.572 1.00 63.12 177 PRO A N 1
ATOM 1327 C CA . PRO A 1 177 ? -151.071 33.572 176.381 1.00 63.12 177 PRO A CA 1
ATOM 1328 C C . PRO A 1 177 ? -150.923 33.604 177.976 1.00 63.12 177 PRO A C 1
ATOM 1330 O O . PRO A 1 177 ? -149.799 33.562 178.470 1.00 63.12 177 PRO A O 1
ATOM 1333 N N . GLU A 1 178 ? -152.026 33.718 178.783 1.00 63.28 178 GLU A N 1
ATOM 1334 C CA . GLU A 1 178 ? -152.133 34.242 180.202 1.00 63.28 178 GLU A CA 1
ATOM 1335 C C . GLU A 1 178 ? -152.755 33.317 181.358 1.00 63.28 178 GLU A C 1
ATOM 1337 O O . GLU A 1 178 ? -152.666 32.097 181.252 1.00 63.28 178 GLU A O 1
ATOM 1342 N N . LEU A 1 179 ? -153.290 33.842 182.517 1.00 34.81 179 LEU A N 1
ATOM 1343 C CA . LEU A 1 179 ? -153.466 33.149 183.866 1.00 34.81 179 LEU A CA 1
ATOM 1344 C C . LEU A 1 179 ? -154.573 33.670 184.900 1.00 34.81 179 LEU A C 1
ATOM 1346 O O . LEU A 1 179 ? -155.169 34.699 184.605 1.00 34.81 179 LEU A O 1
ATOM 1350 N N . HIS A 1 180 ? -154.847 32.998 186.082 1.00 33.25 180 HIS A N 1
ATOM 1351 C CA . HIS A 1 180 ? -155.303 33.511 187.460 1.00 33.25 180 HIS A CA 1
ATOM 1352 C C . HIS A 1 180 ? -155.781 32.471 188.614 1.00 33.25 180 HIS A C 1
ATOM 1354 O O . HIS A 1 180 ? -154.953 31.595 188.855 1.00 33.25 180 HIS A O 1
ATOM 1360 N N . PRO A 1 181 ? -156.904 32.528 189.448 1.00 40.53 181 PRO A N 1
ATOM 1361 C CA . PRO A 1 181 ? -156.845 32.333 190.961 1.00 40.53 181 PRO A CA 1
ATOM 1362 C C . PRO A 1 181 ? -158.002 31.610 191.825 1.00 40.53 181 PRO A C 1
ATOM 1364 O O . PRO A 1 181 ? -159.017 31.208 191.272 1.00 40.53 181 PRO A O 1
ATOM 1367 N N . GLN A 1 182 ? -157.896 31.593 193.200 1.00 26.25 182 GLN A N 1
ATOM 1368 C CA . GLN A 1 182 ? -158.920 31.468 194.343 1.00 26.25 182 GLN A CA 1
ATOM 1369 C C . GLN A 1 182 ? -159.325 30.112 195.080 1.00 26.25 182 GLN A C 1
ATOM 1371 O O . GLN A 1 182 ? -158.955 29.039 194.615 1.00 26.25 182 GLN A O 1
ATOM 1376 N N . SER A 1 183 ? -159.970 30.154 196.301 1.00 30.62 183 SER A N 1
ATOM 1377 C CA . SER A 1 183 ? -160.215 29.019 197.295 1.00 30.62 183 SER A CA 1
ATOM 1378 C C . SER A 1 183 ? -161.221 29.260 198.516 1.00 30.62 183 SER A C 1
ATOM 1380 O O . SER A 1 183 ? -161.817 30.333 198.547 1.00 30.62 183 SER A O 1
ATOM 1382 N N . LEU A 1 184 ? -161.349 28.317 199.523 1.00 43.97 184 LEU A N 1
ATOM 1383 C CA . LEU A 1 184 ? -162.110 28.261 200.864 1.00 43.97 184 LEU A CA 1
ATOM 1384 C C . LEU A 1 184 ? -163.517 27.539 200.922 1.00 43.97 184 LEU A C 1
ATOM 1386 O O . LEU A 1 184 ? -164.142 27.503 199.870 1.00 43.97 184 LEU A O 1
ATOM 1390 N N . SER A 1 185 ? -164.163 26.981 202.006 1.00 57.25 185 SER A N 1
ATOM 1391 C CA . SER A 1 185 ? -163.936 26.429 203.417 1.00 57.25 185 SER A CA 1
ATOM 1392 C C . SER A 1 185 ? -165.140 25.448 203.805 1.00 57.25 185 SER A C 1
ATOM 1394 O O . SER A 1 185 ? -165.749 25.000 202.837 1.00 57.25 185 SER A O 1
ATOM 1396 N N . THR A 1 186 ? -165.632 24.978 205.001 1.00 49.34 186 THR A N 1
ATOM 1397 C CA . THR A 1 186 ? -165.596 25.234 206.499 1.00 49.34 186 THR A CA 1
ATOM 1398 C C . THR A 1 186 ? -166.054 23.977 207.372 1.00 49.34 186 THR A C 1
ATOM 1400 O O . THR A 1 186 ? -166.680 23.075 206.824 1.00 49.34 186 THR A O 1
ATOM 1403 N N . ILE A 1 187 ? -165.872 23.951 208.729 1.00 54.34 187 ILE A N 1
ATOM 1404 C CA . ILE A 1 187 ? -166.155 22.908 209.803 1.00 54.34 187 ILE A CA 1
ATOM 1405 C C . ILE A 1 187 ? -165.152 21.724 209.889 1.00 54.34 187 ILE A C 1
ATOM 1407 O O . ILE A 1 187 ? -165.438 20.568 210.196 1.00 54.34 187 ILE A O 1
ATOM 1411 N N . ASP A 1 188 ? -163.891 22.058 209.655 1.00 55.06 188 ASP A N 1
ATOM 1412 C CA . ASP A 1 188 ? -163.038 21.354 208.696 1.00 55.06 188 ASP A CA 1
ATOM 1413 C C . ASP A 1 188 ? -162.258 20.130 209.225 1.00 55.06 188 ASP A C 1
ATOM 1415 O O . ASP A 1 188 ? -161.501 19.516 208.480 1.00 55.06 188 ASP A O 1
ATOM 1419 N N . SER A 1 189 ? -162.369 19.767 210.507 1.00 65.69 189 SER A N 1
ATOM 1420 C CA . SER A 1 189 ? -161.319 18.972 211.178 1.00 65.69 189 SER A CA 1
ATOM 1421 C C . SER A 1 189 ? -161.181 17.512 210.694 1.00 65.69 189 SER A C 1
ATOM 1423 O O . SER A 1 189 ? -160.118 17.106 210.218 1.00 65.69 189 SER A O 1
ATOM 1425 N N . LEU A 1 190 ? -162.246 16.703 210.789 1.00 63.31 190 LEU A N 1
ATOM 1426 C CA . LEU A 1 190 ? -162.153 15.248 210.564 1.00 63.31 190 LEU A CA 1
ATOM 1427 C C . LEU A 1 190 ? -162.146 14.848 209.080 1.00 63.31 190 LEU A C 1
ATOM 1429 O O . LEU A 1 190 ? -161.414 13.932 208.701 1.00 63.31 190 LEU A O 1
ATOM 1433 N N . GLN A 1 191 ? -162.893 15.552 208.220 1.00 62.91 191 GLN A N 1
ATOM 1434 C CA . GLN A 1 191 ? -162.829 15.318 206.770 1.00 62.91 191 GLN A CA 1
ATOM 1435 C C . GLN A 1 191 ? -161.419 15.590 206.227 1.00 62.91 191 GLN A C 1
ATOM 1437 O O . GLN A 1 191 ? -160.917 14.807 205.423 1.00 62.91 191 GLN A O 1
ATOM 1442 N N . VAL A 1 192 ? -160.742 16.636 206.717 1.00 80.56 192 VAL A N 1
ATOM 1443 C CA . VAL A 1 192 ? -159.365 16.958 206.315 1.00 80.56 192 VAL A CA 1
ATOM 1444 C C . VAL A 1 192 ? -158.364 15.877 206.738 1.00 80.56 192 VAL A C 1
ATOM 1446 O O . VAL A 1 192 ? -157.396 15.665 206.013 1.00 80.56 192 VAL A O 1
ATOM 1449 N N . GLN A 1 193 ? -158.573 15.152 207.845 1.00 73.50 193 GLN A N 1
ATOM 1450 C CA . GLN A 1 193 ? -157.717 14.002 208.177 1.00 73.50 193 GLN A CA 1
ATOM 1451 C C . GLN A 1 193 ? -157.920 12.830 207.209 1.00 73.50 193 GLN A C 1
ATOM 1453 O O . GLN A 1 193 ? -156.940 12.352 206.641 1.00 73.50 193 GLN A O 1
ATOM 1458 N N . HIS A 1 194 ? -159.160 12.400 206.947 1.00 76.31 194 HIS A N 1
ATOM 1459 C CA . HIS A 1 194 ? -159.383 11.269 206.034 1.00 76.31 194 HIS A CA 1
ATOM 1460 C C . HIS A 1 194 ? -158.932 11.578 204.596 1.00 76.31 194 HIS A C 1
ATOM 1462 O O . HIS A 1 194 ? -158.284 10.745 203.962 1.00 76.31 194 HIS A O 1
ATOM 1468 N N . LEU A 1 195 ? -159.190 12.799 204.111 1.00 76.88 195 LEU A N 1
ATOM 1469 C CA . LEU A 1 195 ? -158.716 13.261 202.804 1.00 76.88 195 LEU A CA 1
ATOM 1470 C C . LEU A 1 195 ? -157.185 13.347 202.732 1.00 76.88 195 LEU A C 1
ATOM 1472 O O . LEU A 1 195 ? -156.621 13.040 201.685 1.00 76.88 195 LEU A O 1
ATOM 1476 N N . LYS A 1 196 ? -156.491 13.709 203.822 1.00 84.56 196 LYS A N 1
ATOM 1477 C CA . LYS A 1 196 ? -155.017 13.678 203.872 1.00 84.56 196 LYS A CA 1
ATOM 1478 C C . LYS A 1 196 ? -154.466 12.259 203.770 1.00 84.56 196 LYS A C 1
ATOM 1480 O O . LYS A 1 196 ? -153.504 12.058 203.036 1.00 84.56 196 LYS A O 1
ATOM 1485 N N . GLU A 1 197 ? -155.079 11.287 204.442 1.00 83.31 197 GLU A N 1
ATOM 1486 C CA . GLU A 1 197 ? -154.639 9.889 204.372 1.00 83.31 197 GLU A CA 1
ATOM 1487 C C . GLU A 1 197 ? -154.878 9.289 202.974 1.00 83.31 197 GLU A C 1
ATOM 1489 O O . GLU A 1 197 ? -153.987 8.650 202.417 1.00 83.31 197 GLU A O 1
ATOM 1494 N N . GLN A 1 198 ? -156.031 9.578 202.352 1.00 75.81 198 GLN A N 1
ATOM 1495 C CA . GLN A 1 198 ? -156.295 9.202 200.955 1.00 75.81 198 GLN A CA 1
ATOM 1496 C C . GLN A 1 198 ? -155.320 9.873 199.978 1.00 75.81 198 GLN A C 1
ATOM 1498 O O . GLN A 1 198 ? -154.778 9.203 199.101 1.00 75.81 198 GLN A O 1
ATOM 1503 N N . LEU A 1 199 ? -155.051 11.174 200.136 1.00 82.00 199 LEU A N 1
ATOM 1504 C CA . LEU A 1 199 ? -154.097 11.910 199.300 1.00 82.00 199 LEU A CA 1
ATOM 1505 C C . LEU A 1 199 ? -152.670 11.360 199.452 1.00 82.00 199 LEU A C 1
ATOM 1507 O O . LEU A 1 199 ? -151.936 11.273 198.470 1.00 82.00 199 LEU A O 1
ATOM 1511 N N . LYS A 1 200 ? -152.285 10.950 200.666 1.00 85.12 200 LYS A N 1
ATOM 1512 C CA . LYS A 1 200 ? -150.994 10.318 200.954 1.00 85.12 200 LYS A CA 1
ATOM 1513 C C . LYS A 1 200 ? -150.872 8.956 200.268 1.00 85.12 200 LYS A C 1
ATOM 1515 O O . LYS A 1 200 ? -149.909 8.754 199.537 1.00 85.12 200 LYS A O 1
ATOM 1520 N N . GLN A 1 201 ? -151.870 8.080 200.407 1.00 81.69 201 GLN A N 1
ATOM 1521 C CA . GLN A 1 201 ? -151.898 6.787 199.708 1.00 81.69 201 GLN A CA 1
ATOM 1522 C C . GLN A 1 201 ? -151.908 6.952 198.181 1.00 81.69 201 GLN A C 1
ATOM 1524 O O . GLN A 1 201 ? -151.187 6.244 197.484 1.00 81.69 201 GLN A O 1
ATOM 1529 N N . ALA A 1 202 ? -152.675 7.910 197.649 1.00 78.00 202 ALA A N 1
ATOM 1530 C CA . ALA A 1 202 ? -152.710 8.205 196.218 1.00 78.00 202 ALA A CA 1
ATOM 1531 C C . ALA A 1 202 ? -151.355 8.714 195.696 1.00 78.00 202 ALA A C 1
ATOM 1533 O O . ALA A 1 202 ? -150.923 8.293 194.623 1.00 78.00 202 ALA A O 1
ATOM 1534 N N . ASN A 1 203 ? -150.657 9.566 196.456 1.00 85.69 203 ASN A N 1
ATOM 1535 C CA . ASN A 1 203 ? -149.301 10.008 196.123 1.00 85.69 203 ASN A CA 1
ATOM 1536 C C . ASN A 1 203 ? -148.298 8.848 196.175 1.00 85.69 203 ASN A C 1
ATOM 1538 O O . ASN A 1 203 ? -147.541 8.682 195.227 1.00 85.69 203 ASN A O 1
ATOM 1542 N N . GLU A 1 204 ? -148.333 8.007 197.213 1.00 84.25 204 GLU A N 1
ATOM 1543 C CA . GLU A 1 204 ? -147.459 6.830 197.341 1.00 84.25 204 GLU A CA 1
ATOM 1544 C C . GLU A 1 204 ? -147.648 5.850 196.168 1.00 84.25 204 GLU A C 1
ATOM 1546 O O . GLU A 1 204 ? -146.667 5.418 195.563 1.00 84.25 204 GLU A O 1
ATOM 1551 N N . LEU A 1 205 ? -148.895 5.578 195.762 1.00 84.81 205 LEU A N 1
ATOM 1552 C CA . LEU A 1 205 ? -149.206 4.778 194.568 1.00 84.81 205 LEU A CA 1
ATOM 1553 C C . LEU A 1 205 ? -148.721 5.446 193.273 1.00 84.81 205 LEU A C 1
ATOM 1555 O O . LEU A 1 205 ? -148.164 4.783 192.398 1.00 84.81 205 LEU A O 1
ATOM 1559 N N . THR A 1 206 ? -148.912 6.761 193.153 1.00 84.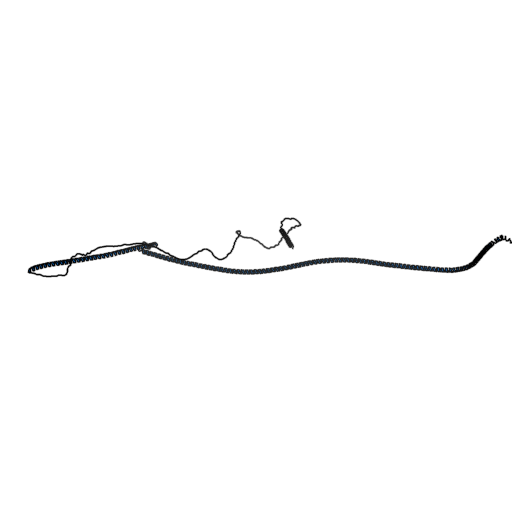50 206 THR A N 1
ATOM 1560 C CA . THR A 1 206 ? -148.491 7.545 191.983 1.00 84.50 206 THR A CA 1
ATOM 1561 C C . THR A 1 206 ? -146.966 7.585 191.857 1.00 84.50 206 THR A C 1
ATOM 1563 O O . THR A 1 206 ? -146.436 7.505 190.751 1.00 84.50 206 THR A O 1
ATOM 1566 N N . ASP A 1 207 ? -146.241 7.691 192.968 1.00 85.44 207 ASP A N 1
ATOM 1567 C CA . ASP A 1 207 ? -144.780 7.718 192.982 1.00 85.44 207 ASP A CA 1
ATOM 1568 C C . ASP A 1 207 ? -144.180 6.321 192.769 1.00 85.44 207 ASP A C 1
ATOM 1570 O O . ASP A 1 207 ? -143.182 6.211 192.058 1.00 85.44 207 ASP A O 1
ATOM 1574 N N . LEU A 1 208 ? -144.837 5.251 193.238 1.00 87.38 208 LEU A N 1
ATOM 1575 C CA . LEU A 1 208 ? -144.489 3.874 192.868 1.00 87.38 208 LEU A CA 1
ATOM 1576 C C . LEU A 1 208 ? -144.683 3.628 191.359 1.00 87.38 208 LEU A C 1
ATOM 1578 O O . LEU A 1 208 ? -143.804 3.078 190.699 1.00 87.38 208 LEU A O 1
ATOM 1582 N N . GLN A 1 209 ? -145.787 4.111 190.775 1.00 84.81 209 GLN A N 1
ATOM 1583 C CA . GLN A 1 209 ? -146.006 4.055 189.324 1.00 84.81 209 GLN A CA 1
ATOM 1584 C C . GLN A 1 209 ? -144.957 4.870 188.552 1.00 84.81 209 GLN A C 1
ATOM 1586 O O . GLN A 1 209 ? -144.399 4.369 187.577 1.00 84.81 209 GLN A O 1
ATOM 1591 N N . LYS A 1 210 ? -144.623 6.094 188.991 1.00 84.31 210 LYS A N 1
ATOM 1592 C CA . LYS A 1 210 ? -143.514 6.876 188.408 1.00 84.31 210 LYS A CA 1
ATOM 1593 C C . LYS A 1 210 ? -142.178 6.142 188.521 1.00 84.31 210 LYS A C 1
ATOM 1595 O O . LYS A 1 210 ? -141.365 6.269 187.609 1.00 84.31 210 LYS A O 1
ATOM 1600 N N . HIS A 1 211 ? -141.933 5.410 189.609 1.00 87.50 211 HIS A N 1
ATOM 1601 C CA . HIS A 1 211 ? -140.717 4.620 189.788 1.00 87.50 211 HIS A CA 1
ATOM 1602 C C . HIS A 1 211 ? -140.651 3.487 188.760 1.00 87.50 211 HIS A C 1
ATOM 1604 O O . HIS A 1 211 ? -139.683 3.432 188.008 1.00 87.50 211 HIS A O 1
ATOM 1610 N N . HIS A 1 212 ? -141.706 2.678 188.629 1.00 86.06 212 HIS A N 1
ATOM 1611 C CA . HIS A 1 212 ? -141.766 1.611 187.626 1.00 86.06 212 HIS A CA 1
ATOM 1612 C C . HIS A 1 212 ? -141.716 2.130 186.184 1.00 86.06 212 HIS A C 1
ATOM 1614 O O . HIS A 1 212 ? -141.061 1.524 185.341 1.00 86.06 212 HIS A O 1
ATOM 1620 N N . PHE A 1 213 ? -142.339 3.274 185.879 1.00 87.88 213 PHE A N 1
ATOM 1621 C CA . PHE A 1 213 ? -142.186 3.890 184.558 1.00 87.88 213 PHE A CA 1
ATOM 1622 C C . PHE A 1 213 ? -140.760 4.392 184.312 1.00 87.88 213 PHE A C 1
ATOM 1624 O O . PHE A 1 213 ? -140.280 4.271 183.191 1.00 87.88 213 PHE A O 1
ATOM 1631 N N . ARG A 1 214 ? -140.054 4.915 185.325 1.00 89.25 214 ARG A N 1
ATOM 1632 C CA . ARG A 1 214 ? -138.633 5.283 185.192 1.00 89.25 214 ARG A CA 1
ATOM 1633 C C . ARG A 1 214 ? -137.753 4.054 184.987 1.00 89.25 214 ARG A C 1
ATOM 1635 O O . ARG A 1 214 ? -136.948 4.084 184.069 1.00 89.25 214 ARG A O 1
ATOM 1642 N N . GLU A 1 215 ? -137.955 2.992 185.766 1.00 86.44 215 GLU A N 1
ATOM 1643 C CA . GLU A 1 215 ? -137.241 1.713 185.630 1.00 86.44 215 GLU A CA 1
ATOM 1644 C C . GLU A 1 215 ? -137.443 1.104 184.239 1.00 86.44 215 GLU A C 1
ATOM 1646 O O . GLU A 1 215 ? -136.470 0.783 183.561 1.00 86.44 215 GLU A O 1
ATOM 1651 N N . ALA A 1 216 ? -138.692 1.030 183.768 1.00 84.44 216 ALA A N 1
ATOM 1652 C CA . ALA A 1 216 ? -139.016 0.540 182.431 1.00 84.44 216 ALA A CA 1
ATOM 1653 C C . ALA A 1 216 ? -138.455 1.443 181.319 1.00 84.44 216 ALA A C 1
ATOM 1655 O O . ALA A 1 216 ? -138.046 0.939 180.276 1.00 84.44 216 ALA A O 1
ATOM 1656 N N . ILE A 1 217 ? -138.398 2.766 181.525 1.00 84.81 217 ILE A N 1
ATOM 1657 C CA . ILE A 1 217 ? -137.737 3.690 180.593 1.00 84.81 217 ILE A CA 1
ATOM 1658 C C . ILE A 1 217 ? -136.225 3.444 180.569 1.00 84.81 217 ILE A C 1
ATOM 1660 O O . ILE A 1 217 ? -135.676 3.378 179.474 1.00 84.81 217 ILE A O 1
ATOM 1664 N N . THR A 1 218 ? -135.561 3.251 181.715 1.00 87.69 218 THR A N 1
ATOM 1665 C CA . THR A 1 218 ? -134.128 2.910 181.743 1.00 87.69 218 THR A CA 1
ATOM 1666 C C . THR A 1 218 ? -133.856 1.542 181.126 1.00 87.69 218 THR A C 1
ATOM 1668 O O . THR A 1 218 ? -133.015 1.465 180.244 1.00 87.69 218 THR A O 1
ATOM 1671 N N . GLU A 1 219 ? -134.629 0.494 181.437 1.00 87.56 219 GLU A N 1
ATOM 1672 C CA . GLU A 1 219 ? -134.472 -0.812 180.775 1.00 87.56 219 GLU A CA 1
ATOM 1673 C C . GLU A 1 219 ? -134.665 -0.725 179.253 1.00 87.56 219 GLU A C 1
ATOM 1675 O O . GLU A 1 219 ? -133.961 -1.393 178.498 1.00 87.56 219 GLU A O 1
ATOM 1680 N N . LEU A 1 220 ? -135.617 0.082 178.773 1.00 86.38 220 LEU A N 1
ATOM 1681 C CA . LEU A 1 220 ? -135.827 0.283 177.338 1.00 86.38 220 LEU A CA 1
ATOM 1682 C C . LEU A 1 220 ? -134.726 1.140 176.699 1.00 86.38 220 LEU A C 1
ATOM 1684 O O . LEU A 1 220 ? -134.394 0.907 175.538 1.00 86.38 220 LEU A O 1
ATOM 1688 N N . GLN A 1 221 ? -134.145 2.094 177.429 1.00 87.50 221 GLN A N 1
ATOM 1689 C CA . GLN A 1 221 ? -132.986 2.873 176.984 1.00 87.50 221 GLN A CA 1
ATOM 1690 C C . GLN A 1 221 ? -131.726 2.004 176.917 1.00 87.50 221 GLN A C 1
ATOM 1692 O O . GLN A 1 221 ? -131.055 2.018 175.888 1.00 87.50 221 GLN A O 1
ATOM 1697 N N . ASP A 1 222 ? -131.470 1.186 177.937 1.00 86.50 222 ASP A N 1
ATOM 1698 C CA . ASP A 1 222 ? -130.347 0.250 177.997 1.00 86.50 222 ASP A CA 1
ATOM 1699 C C . ASP A 1 222 ? -130.453 -0.798 176.881 1.00 86.50 222 ASP A C 1
ATOM 1701 O O . ASP A 1 222 ? -129.511 -0.979 176.113 1.00 86.50 222 ASP A O 1
ATOM 1705 N N . ARG A 1 223 ? -131.628 -1.422 176.693 1.00 86.69 223 ARG A N 1
ATOM 1706 C CA . ARG A 1 223 ? -131.870 -2.364 175.581 1.00 86.69 223 ARG A CA 1
ATOM 1707 C C . ARG A 1 223 ? -131.771 -1.693 174.208 1.00 86.69 223 ARG A C 1
ATOM 1709 O O . ARG A 1 223 ? -131.338 -2.337 173.255 1.00 86.69 223 ARG A O 1
ATOM 1716 N N . LEU A 1 224 ? -132.157 -0.420 174.078 1.00 87.81 224 LEU A N 1
ATOM 1717 C CA . LEU A 1 224 ? -131.994 0.335 172.831 1.00 87.81 224 LEU A CA 1
ATOM 1718 C C . LEU A 1 224 ? -130.517 0.645 172.558 1.00 87.81 224 LEU A C 1
ATOM 1720 O O . LEU A 1 224 ? -130.072 0.475 171.425 1.00 87.81 224 LEU A O 1
ATOM 1724 N N . GLN A 1 225 ? -129.748 1.053 173.571 1.00 89.31 225 GLN A N 1
ATOM 1725 C CA . GLN A 1 225 ? -128.303 1.253 173.449 1.00 89.31 225 GLN A CA 1
ATOM 1726 C C . GLN A 1 225 ? -127.575 -0.062 173.161 1.00 89.31 225 GLN A C 1
ATOM 1728 O O . GLN A 1 225 ? -126.700 -0.084 172.300 1.00 89.31 225 GLN A O 1
ATOM 1733 N N . GLU A 1 226 ? -127.966 -1.171 173.791 1.00 87.75 226 GLU A N 1
ATOM 1734 C CA . GLU A 1 226 ? -127.397 -2.483 173.493 1.00 87.75 226 GLU A CA 1
ATOM 1735 C C . GLU A 1 226 ? -127.720 -2.918 172.056 1.00 87.75 226 GLU A C 1
ATOM 1737 O O . GLU A 1 226 ? -126.818 -3.322 171.327 1.00 87.75 226 GLU A O 1
ATOM 1742 N N . ALA A 1 227 ? -128.966 -2.762 171.597 1.00 85.69 227 ALA A N 1
ATOM 1743 C CA . ALA A 1 227 ? -129.350 -3.070 170.218 1.00 85.69 227 ALA A CA 1
ATOM 1744 C C . ALA A 1 227 ? -128.633 -2.178 169.184 1.00 85.69 227 ALA A C 1
ATOM 1746 O O . ALA A 1 227 ? -128.281 -2.653 168.101 1.00 85.69 227 ALA A O 1
ATOM 1747 N N . LEU A 1 228 ? -128.377 -0.904 169.511 1.00 88.12 228 LEU A N 1
ATOM 1748 C CA . LEU A 1 228 ? -127.559 -0.007 168.690 1.00 88.12 228 LEU A CA 1
ATOM 1749 C C . LEU A 1 228 ? -126.097 -0.472 168.649 1.00 88.12 228 LEU A C 1
ATOM 1751 O O . LEU A 1 228 ? -125.574 -0.668 167.558 1.00 88.12 228 LEU A O 1
ATOM 1755 N N . LEU A 1 229 ? -125.478 -0.770 169.795 1.00 91.25 229 LEU A N 1
ATOM 1756 C CA . LEU A 1 229 ? -124.102 -1.280 169.874 1.00 91.25 229 LEU A CA 1
ATOM 1757 C C . LEU A 1 229 ? -123.934 -2.644 169.182 1.00 91.25 229 LEU A C 1
ATOM 1759 O O . LEU A 1 229 ? -122.921 -2.891 168.530 1.00 91.25 229 LEU A O 1
ATOM 1763 N N . GLN A 1 230 ? -124.918 -3.542 169.287 1.00 88.75 230 GLN A N 1
ATOM 1764 C CA . GLN A 1 230 ? -124.930 -4.816 168.559 1.00 88.75 230 GLN A CA 1
ATOM 1765 C C . GLN A 1 230 ? -125.043 -4.587 167.042 1.00 88.75 230 GLN A C 1
ATOM 1767 O O . GLN A 1 230 ? -124.331 -5.230 166.271 1.00 88.75 230 GLN A O 1
ATOM 1772 N N . ARG A 1 231 ? -125.881 -3.638 166.600 1.00 90.38 231 ARG A N 1
ATOM 1773 C CA . ARG A 1 231 ? -125.988 -3.236 165.188 1.00 90.38 231 ARG A CA 1
ATOM 1774 C C . ARG A 1 231 ? -124.699 -2.592 164.671 1.00 90.38 231 ARG A C 1
ATOM 1776 O O . ARG A 1 231 ? -124.296 -2.899 163.555 1.00 90.38 231 ARG A O 1
ATOM 1783 N N . GLU A 1 232 ? -124.064 -1.724 165.450 1.00 89.88 232 GLU A N 1
ATOM 1784 C CA . GLU A 1 232 ? -122.799 -1.066 165.104 1.00 89.88 232 GLU A CA 1
ATOM 1785 C C . GLU A 1 232 ? -121.674 -2.095 164.951 1.00 89.88 232 GLU A C 1
ATOM 1787 O O . GLU A 1 232 ? -121.029 -2.127 163.906 1.00 89.88 232 GLU A O 1
ATOM 1792 N N . ARG A 1 233 ? -121.531 -3.031 165.901 1.00 91.00 233 ARG A N 1
ATOM 1793 C CA . ARG A 1 233 ? -120.588 -4.162 165.795 1.00 91.00 233 ARG A CA 1
ATOM 1794 C C . ARG A 1 233 ? -120.856 -5.047 164.575 1.00 91.00 233 ARG A C 1
ATOM 1796 O O . ARG A 1 233 ? -119.913 -5.489 163.929 1.00 91.00 233 ARG A O 1
ATOM 1803 N N . LEU A 1 234 ? -122.122 -5.304 164.235 1.00 92.06 234 LEU A N 1
ATOM 1804 C CA . LEU A 1 234 ? -122.480 -6.070 163.033 1.00 92.06 234 LEU A CA 1
ATOM 1805 C C . LEU A 1 234 ? -122.172 -5.310 161.735 1.00 92.06 234 LEU A C 1
ATOM 1807 O O . LEU A 1 234 ? -121.771 -5.937 160.757 1.00 92.06 234 LEU A O 1
ATOM 1811 N N . LEU A 1 235 ? -122.337 -3.984 161.708 1.00 90.19 235 LEU A N 1
ATOM 1812 C CA . LEU A 1 235 ? -121.934 -3.153 160.571 1.00 90.19 235 LEU A CA 1
ATOM 1813 C C . LEU A 1 235 ? -120.409 -3.127 160.427 1.00 90.19 235 LEU A C 1
ATOM 1815 O O . LEU A 1 235 ? -119.909 -3.386 159.338 1.00 90.19 235 LEU A O 1
ATOM 1819 N N . GLU A 1 236 ? -119.673 -2.925 161.520 1.00 90.56 236 GLU A N 1
ATOM 1820 C CA . GLU A 1 236 ? -118.207 -2.957 161.539 1.00 90.56 236 GLU A CA 1
ATOM 1821 C C . GLU A 1 236 ? -117.657 -4.328 161.112 1.00 90.56 236 GLU A C 1
ATOM 1823 O O . GLU A 1 236 ? -116.761 -4.397 160.270 1.00 90.56 236 GLU A O 1
ATOM 1828 N N . GLN A 1 237 ? -118.244 -5.432 161.595 1.00 90.56 237 GLN A N 1
ATOM 1829 C CA . GLN A 1 237 ? -117.903 -6.777 161.124 1.00 90.56 237 GLN A CA 1
ATOM 1830 C C . GLN A 1 237 ? -118.192 -6.936 159.624 1.00 90.56 237 GLN A C 1
ATOM 1832 O O . GLN A 1 237 ? -117.362 -7.487 158.908 1.00 90.56 237 GLN A O 1
ATOM 1837 N N . ARG A 1 238 ? -119.337 -6.456 159.118 1.00 90.06 238 ARG A N 1
ATOM 1838 C CA . ARG A 1 238 ? -119.667 -6.550 157.685 1.00 90.06 238 ARG A CA 1
ATOM 1839 C C . ARG A 1 238 ? -118.768 -5.692 156.803 1.00 90.06 238 ARG A C 1
ATOM 1841 O O . ARG A 1 238 ? -118.443 -6.125 155.700 1.00 90.06 238 ARG A O 1
ATOM 1848 N N . GLU A 1 239 ? -118.346 -4.523 157.272 1.00 89.56 239 GLU A N 1
ATOM 1849 C CA . GLU A 1 239 ? -117.351 -3.712 156.576 1.00 89.56 239 GLU A CA 1
ATOM 1850 C C . GLU A 1 239 ? -115.982 -4.395 156.571 1.00 89.56 239 GLU A C 1
ATOM 1852 O O . GLU A 1 239 ? -115.364 -4.466 155.514 1.00 89.56 239 GLU A O 1
ATOM 1857 N N . ASN A 1 240 ? -115.531 -4.962 157.694 1.00 90.62 240 ASN A N 1
ATOM 1858 C CA . ASN A 1 240 ? -114.276 -5.718 157.749 1.00 90.62 240 ASN A CA 1
ATOM 1859 C C . ASN A 1 240 ? -114.323 -6.968 156.854 1.00 90.62 240 ASN A C 1
ATOM 1861 O O . ASN A 1 240 ? -113.444 -7.131 156.015 1.00 90.62 240 ASN A O 1
ATOM 1865 N N . GLU A 1 241 ? -115.399 -7.759 156.903 1.00 88.38 241 GLU A N 1
ATOM 1866 C CA . GLU A 1 241 ? -115.633 -8.873 155.971 1.00 88.38 241 GLU A CA 1
ATOM 1867 C C . GLU A 1 241 ? -115.646 -8.435 154.493 1.00 88.38 241 GLU A C 1
ATOM 1869 O O . GLU A 1 241 ? -115.301 -9.232 153.620 1.00 88.38 241 GLU A O 1
ATOM 1874 N N . SER A 1 242 ? -116.092 -7.211 154.175 1.00 88.69 242 SER A N 1
ATOM 1875 C CA . SER A 1 242 ? -116.010 -6.681 152.806 1.00 88.69 242 SER A CA 1
ATOM 1876 C C . SER A 1 242 ? -114.572 -6.324 152.459 1.00 88.69 242 SER A C 1
ATOM 1878 O O . SER A 1 242 ? -114.055 -6.844 151.480 1.00 88.69 242 SER A O 1
ATOM 1880 N N . ARG A 1 243 ? -113.896 -5.530 153.301 1.00 90.25 243 ARG A N 1
ATOM 1881 C CA . ARG A 1 243 ? -112.495 -5.113 153.117 1.00 90.25 243 ARG A CA 1
ATOM 1882 C C . ARG A 1 243 ? -111.567 -6.321 152.945 1.00 90.25 243 ARG A C 1
ATOM 1884 O O . ARG A 1 243 ? -110.721 -6.303 152.060 1.00 90.25 243 ARG A O 1
ATOM 1891 N N . GLU A 1 244 ? -111.763 -7.383 153.726 1.00 91.88 244 GLU A N 1
ATOM 1892 C CA . GLU A 1 244 ? -111.034 -8.654 153.609 1.00 91.88 244 GLU A CA 1
ATOM 1893 C C . GLU A 1 244 ? -111.298 -9.356 152.267 1.00 91.88 244 GLU A C 1
ATOM 1895 O O . GLU A 1 244 ? -110.358 -9.798 151.607 1.00 91.88 244 GLU A O 1
ATOM 1900 N N . ARG A 1 245 ? -112.558 -9.428 151.811 1.00 89.25 245 ARG A N 1
ATOM 1901 C CA . ARG A 1 245 ? -112.898 -9.994 150.490 1.00 89.25 245 ARG A CA 1
ATOM 1902 C C . ARG A 1 245 ? -112.327 -9.156 149.351 1.00 89.25 245 ARG A C 1
ATOM 1904 O O . ARG A 1 245 ? -111.770 -9.723 148.418 1.00 89.25 245 ARG A O 1
ATOM 1911 N N . ASP A 1 246 ? -112.439 -7.836 149.433 1.00 90.56 246 ASP A N 1
ATOM 1912 C CA . ASP A 1 246 ? -111.934 -6.894 148.435 1.00 90.56 246 ASP A CA 1
ATOM 1913 C C . ASP A 1 246 ? -110.394 -6.938 148.370 1.00 90.56 246 ASP A C 1
ATOM 1915 O O . ASP A 1 246 ? -109.820 -6.923 147.278 1.00 90.56 246 ASP A O 1
ATOM 1919 N N . GLN A 1 247 ? -109.717 -7.105 149.514 1.00 93.00 247 GLN A N 1
ATOM 1920 C CA . GLN A 1 247 ? -108.277 -7.362 149.583 1.00 93.00 247 GLN A CA 1
ATOM 1921 C C . GLN A 1 247 ? -107.909 -8.703 148.929 1.00 93.00 247 GLN A C 1
ATOM 1923 O O . GLN A 1 247 ? -107.058 -8.716 148.042 1.00 93.00 247 GLN A O 1
ATOM 1928 N N . ILE A 1 248 ? -108.576 -9.808 149.281 1.00 91.38 248 ILE A N 1
ATOM 1929 C CA . ILE A 1 248 ? -108.324 -11.129 148.672 1.00 91.38 248 ILE A CA 1
ATOM 1930 C C . ILE A 1 248 ? -108.577 -11.096 147.155 1.00 91.38 248 ILE A C 1
ATOM 1932 O O . ILE A 1 248 ? -107.809 -11.667 146.385 1.00 91.38 248 ILE A O 1
ATOM 1936 N N . VAL A 1 249 ? -109.615 -10.393 146.692 1.00 90.56 249 VAL A N 1
ATOM 1937 C CA . VAL A 1 249 ? -109.882 -10.193 145.257 1.00 90.56 249 VAL A CA 1
ATOM 1938 C C . VAL A 1 249 ? -108.775 -9.368 144.593 1.00 90.56 249 VAL A C 1
ATOM 1940 O O . VAL A 1 249 ? -108.381 -9.690 143.473 1.00 90.56 249 VAL A O 1
ATOM 1943 N N . SER A 1 250 ? -108.233 -8.350 145.265 1.00 91.81 250 SER A N 1
ATOM 1944 C CA . SER A 1 250 ? -107.091 -7.566 144.776 1.00 91.81 250 SER A CA 1
ATOM 1945 C C . SER A 1 250 ? -105.809 -8.409 144.678 1.00 91.81 250 SER A C 1
ATOM 1947 O O . SER A 1 250 ? -105.140 -8.401 143.644 1.00 91.81 250 SER A O 1
ATOM 1949 N N . GLU A 1 251 ? -105.506 -9.211 145.701 1.00 92.50 251 GLU A N 1
ATOM 1950 C CA . GLU A 1 251 ? -104.349 -10.118 145.744 1.00 92.50 251 GLU A CA 1
ATOM 1951 C C . GLU A 1 251 ? -104.449 -11.223 144.678 1.00 92.50 251 GLU A C 1
ATOM 1953 O O . GLU A 1 251 ? -103.483 -11.482 143.953 1.00 92.50 251 GLU A O 1
ATOM 1958 N N . LEU A 1 252 ? -105.635 -11.813 144.493 1.00 91.44 252 LEU A N 1
ATOM 1959 C CA . LEU A 1 252 ? -105.910 -12.752 143.400 1.00 91.44 252 LEU A CA 1
ATOM 1960 C C . LEU A 1 252 ? -105.794 -12.081 142.023 1.00 91.44 252 LEU A C 1
ATOM 1962 O O . LEU A 1 252 ? -105.266 -12.685 141.094 1.00 91.44 252 LEU A O 1
ATOM 1966 N N . GLN A 1 253 ? -106.224 -10.826 141.866 1.00 91.31 253 GLN A N 1
ATOM 1967 C CA . GLN A 1 253 ? -106.038 -10.092 140.610 1.00 91.31 253 GLN A CA 1
ATOM 1968 C C . GLN A 1 253 ? -104.577 -9.701 140.345 1.00 91.31 253 GLN A C 1
ATOM 1970 O O . GLN A 1 253 ? -104.199 -9.617 139.176 1.00 91.31 253 GLN A O 1
ATOM 1975 N N . SER A 1 254 ? -103.761 -9.450 141.374 1.00 90.88 254 SER A N 1
ATOM 1976 C CA . SER A 1 254 ? -102.321 -9.200 141.208 1.00 90.88 254 SER A CA 1
ATOM 1977 C C . SER A 1 254 ? -101.612 -10.485 140.797 1.00 90.88 254 SER A C 1
ATOM 1979 O O . SER A 1 254 ? -101.050 -10.556 139.706 1.00 90.88 254 SER A O 1
ATOM 1981 N N . THR A 1 255 ? -101.768 -11.550 141.588 1.00 91.00 255 THR A N 1
ATOM 1982 C CA . THR A 1 255 ? -101.143 -12.854 141.318 1.00 91.00 255 THR A CA 1
ATOM 1983 C C . THR A 1 255 ? -101.575 -13.451 139.976 1.00 91.00 255 THR A C 1
ATOM 1985 O O . THR A 1 255 ? -100.741 -14.010 139.272 1.00 91.00 255 THR A O 1
ATOM 1988 N N . LEU A 1 256 ? -102.830 -13.272 139.543 1.00 92.94 256 LEU A N 1
ATOM 1989 C CA . LEU A 1 256 ? -103.281 -13.714 138.217 1.00 92.94 256 LEU A CA 1
ATOM 1990 C C . LEU A 1 256 ? -102.647 -12.885 137.081 1.00 92.94 256 LEU A C 1
ATOM 1992 O O . LEU A 1 256 ? -102.219 -13.465 136.085 1.00 92.94 256 LEU A O 1
ATOM 1996 N N . LYS A 1 257 ? -102.483 -11.561 137.235 1.00 92.12 257 LYS A N 1
ATOM 1997 C CA . LYS A 1 257 ? -101.736 -10.721 136.270 1.00 92.12 257 LYS A CA 1
ATOM 1998 C C . LYS A 1 257 ? -100.246 -11.067 136.235 1.00 92.12 257 LYS A C 1
ATOM 2000 O O . LYS A 1 257 ? -99.640 -11.055 135.165 1.00 92.12 257 LYS A O 1
ATOM 2005 N N . GLU A 1 258 ? -99.655 -11.391 137.380 1.00 92.19 258 GLU A N 1
ATOM 2006 C CA . GLU A 1 258 ? -98.266 -11.843 137.497 1.00 92.19 258 GLU A CA 1
ATOM 2007 C C . GLU A 1 258 ? -98.068 -13.220 136.844 1.00 92.19 258 GLU A C 1
ATOM 2009 O O . GLU A 1 258 ? -97.103 -13.409 136.102 1.00 92.19 258 GLU A O 1
ATOM 2014 N N . LEU A 1 259 ? -99.014 -14.150 137.018 1.00 91.56 259 LEU A N 1
ATOM 2015 C CA . LEU A 1 259 ? -99.042 -15.448 136.333 1.00 91.56 259 LEU A CA 1
ATOM 2016 C C . LEU A 1 259 ? -99.257 -15.307 134.819 1.00 91.56 259 LEU A C 1
ATOM 2018 O O . LEU A 1 259 ? -98.555 -15.947 134.042 1.00 91.56 259 LEU A O 1
ATOM 2022 N N . GLU A 1 260 ? -100.152 -14.425 134.367 1.00 92.44 260 GLU A N 1
ATOM 2023 C CA . GLU A 1 260 ? -100.285 -14.098 132.942 1.00 92.44 260 GLU A CA 1
ATOM 2024 C C . GLU A 1 260 ? -98.996 -13.503 132.360 1.00 92.44 260 GLU A C 1
ATOM 2026 O O . GLU A 1 260 ? -98.609 -13.846 131.243 1.00 92.44 260 GLU A O 1
ATOM 2031 N N . SER A 1 261 ? -98.340 -12.597 133.090 1.00 91.75 261 SER A N 1
ATOM 2032 C CA . SER A 1 261 ? -97.101 -11.940 132.660 1.00 91.75 261 SER A CA 1
ATOM 2033 C C . SER A 1 261 ? -95.943 -12.937 132.570 1.00 91.75 261 SER A C 1
ATOM 2035 O O . SER A 1 261 ? -95.273 -13.022 131.540 1.00 91.75 261 SER A O 1
ATOM 2037 N N . THR A 1 262 ? -95.758 -13.757 133.607 1.00 92.06 262 THR A N 1
ATOM 2038 C CA . THR A 1 262 ? -94.721 -14.798 133.641 1.00 92.06 262 THR A CA 1
ATOM 2039 C C . THR A 1 262 ? -94.978 -15.901 132.619 1.00 92.06 262 THR A C 1
ATOM 2041 O O . THR A 1 262 ? -94.033 -16.294 131.940 1.00 92.06 262 THR A O 1
ATOM 2044 N N . ASN A 1 263 ? -96.229 -16.327 132.399 1.00 91.88 263 ASN A N 1
ATOM 2045 C CA . ASN A 1 263 ? -96.550 -17.275 131.329 1.00 91.88 263 ASN A CA 1
ATOM 2046 C C . ASN A 1 263 ? -96.271 -16.685 129.936 1.00 91.88 263 ASN A C 1
ATOM 2048 O O . ASN A 1 263 ? -95.582 -17.319 129.145 1.00 91.88 263 ASN A O 1
ATOM 2052 N N . LYS A 1 264 ? -96.687 -15.441 129.644 1.00 91.94 264 LYS A N 1
ATOM 2053 C CA . LYS A 1 264 ? -96.359 -14.763 128.367 1.00 91.94 264 LYS A CA 1
ATOM 2054 C C . LYS A 1 264 ? -94.844 -14.611 128.168 1.00 91.94 264 LYS A C 1
ATOM 2056 O O . LYS A 1 264 ? -94.342 -14.737 127.050 1.00 91.94 264 LYS A O 1
ATOM 2061 N N . GLN A 1 265 ? -94.094 -14.368 129.244 1.00 92.56 265 GLN A N 1
ATOM 2062 C CA . GLN A 1 265 ? -92.631 -14.310 129.211 1.00 92.56 265 GLN A CA 1
ATOM 2063 C C . GLN A 1 265 ? -91.997 -15.696 128.993 1.00 92.56 265 GLN A C 1
ATOM 2065 O O . GLN A 1 265 ? -91.011 -15.799 128.261 1.00 92.56 265 GLN A O 1
ATOM 2070 N N . GLN A 1 266 ? -92.572 -16.758 129.563 1.00 90.94 266 GLN A N 1
ATOM 2071 C CA . GLN A 1 266 ? -92.145 -18.143 129.359 1.00 90.94 266 GLN A CA 1
ATOM 2072 C C . GLN A 1 266 ? -92.465 -18.638 127.941 1.00 90.94 266 GLN A C 1
ATOM 2074 O O . GLN A 1 266 ? -91.584 -19.195 127.292 1.00 90.94 266 GLN A O 1
ATOM 2079 N N . GLU A 1 267 ? -93.663 -18.375 127.414 1.00 91.56 267 GLU A N 1
ATOM 2080 C CA . GLU A 1 267 ? -94.039 -18.640 126.017 1.00 91.56 267 GLU A CA 1
ATOM 2081 C C . GLU A 1 267 ? -93.076 -17.949 125.046 1.00 91.56 267 GLU A C 1
ATOM 2083 O O . GLU A 1 267 ? -92.559 -18.585 124.126 1.00 91.56 267 GLU A O 1
ATOM 2088 N N . LYS A 1 268 ? -92.747 -16.672 125.292 1.00 93.06 268 LYS A N 1
ATOM 2089 C CA . LYS A 1 268 ? -91.738 -15.965 124.498 1.00 93.06 268 LYS A CA 1
ATOM 2090 C C . LYS A 1 268 ? -90.358 -16.623 124.605 1.00 93.06 268 LYS A C 1
ATOM 2092 O O . LYS A 1 268 ? -89.714 -16.821 123.582 1.00 93.06 268 LYS A O 1
ATOM 2097 N N . ALA A 1 269 ? -89.910 -16.997 125.804 1.00 93.75 269 ALA A N 1
ATOM 2098 C CA . ALA A 1 269 ? -88.627 -17.679 125.984 1.00 93.75 269 ALA A CA 1
ATOM 2099 C C . ALA A 1 269 ? -88.588 -19.058 125.291 1.00 93.75 269 ALA A C 1
ATOM 2101 O O . ALA A 1 269 ? -87.548 -19.445 124.755 1.00 93.75 269 ALA A O 1
ATOM 2102 N N . MET A 1 270 ? -89.714 -19.778 125.239 1.00 91.81 270 MET A N 1
ATOM 2103 C CA . MET A 1 270 ? -89.862 -21.028 124.483 1.00 91.81 270 MET A CA 1
ATOM 2104 C C . MET A 1 270 ? -89.796 -20.795 122.966 1.00 91.81 270 MET A C 1
ATOM 2106 O O . MET A 1 270 ? -89.111 -21.536 122.268 1.00 91.81 270 MET A O 1
ATOM 2110 N N . LEU A 1 271 ? -90.430 -19.739 122.446 1.00 93.75 271 LEU A N 1
ATOM 2111 C CA . LEU A 1 271 ? -90.319 -19.357 121.031 1.00 93.75 271 LEU A CA 1
ATOM 2112 C C . LEU A 1 271 ? -88.894 -18.906 120.663 1.00 93.75 271 LEU A C 1
ATOM 2114 O O . LEU A 1 271 ? -88.342 -19.376 119.669 1.00 93.75 271 LEU A O 1
ATOM 2118 N N . ASP A 1 272 ? -88.265 -18.065 121.491 1.00 92.62 272 ASP A N 1
ATOM 2119 C CA . ASP A 1 272 ? -86.890 -17.586 121.292 1.00 92.62 272 ASP A CA 1
ATOM 2120 C C . ASP A 1 272 ? -85.870 -18.745 121.350 1.00 92.62 272 ASP A C 1
ATOM 2122 O O . ASP A 1 272 ? -84.869 -18.733 120.630 1.00 92.62 272 ASP A O 1
ATOM 2126 N N . THR A 1 273 ? -86.104 -19.772 122.179 1.00 91.19 273 THR A N 1
ATOM 2127 C CA . THR A 1 273 ? -85.248 -20.973 122.230 1.00 91.19 273 THR A CA 1
ATOM 2128 C C . THR A 1 273 ? -85.527 -21.959 121.097 1.00 91.19 273 THR A C 1
ATOM 2130 O O . THR A 1 273 ? -84.567 -22.518 120.564 1.00 91.19 273 THR A O 1
ATOM 2133 N N . ASN A 1 274 ? -86.777 -22.119 120.647 1.00 92.31 274 ASN A N 1
ATOM 2134 C CA . ASN A 1 274 ? -87.078 -22.931 119.465 1.00 92.31 274 ASN A CA 1
ATOM 2135 C C . ASN A 1 274 ? -86.473 -22.314 118.196 1.00 92.31 274 ASN A C 1
ATOM 2137 O O . ASN A 1 274 ? -85.827 -23.022 117.432 1.00 92.31 274 ASN A O 1
ATOM 2141 N N . ALA A 1 275 ? -86.576 -20.994 118.013 1.00 93.25 275 ALA A N 1
ATOM 2142 C CA . ALA A 1 275 ? -85.949 -20.297 116.888 1.00 93.25 275 ALA A CA 1
ATOM 2143 C C . ALA A 1 275 ? -84.419 -20.493 116.869 1.00 93.25 275 ALA A C 1
ATOM 2145 O O . ALA A 1 275 ? -83.842 -20.807 115.827 1.00 93.25 275 ALA A O 1
ATOM 2146 N N . ARG A 1 276 ? -83.761 -20.407 118.037 1.00 93.81 276 ARG A N 1
ATOM 2147 C CA . ARG A 1 276 ? -82.327 -20.729 118.176 1.00 93.81 276 ARG A CA 1
ATOM 2148 C C . ARG A 1 276 ? -82.020 -22.189 117.842 1.00 93.81 276 ARG A C 1
ATOM 2150 O O . ARG A 1 276 ? -80.992 -22.455 117.226 1.00 93.81 276 ARG A O 1
ATOM 2157 N N . MET A 1 277 ? -82.881 -23.130 118.229 1.00 92.81 277 MET A N 1
ATOM 2158 C CA . MET A 1 277 ? -82.734 -24.543 117.867 1.00 92.81 277 MET A CA 1
ATOM 2159 C C . MET A 1 277 ? -82.866 -24.747 116.351 1.00 92.81 277 MET A C 1
ATOM 2161 O O . MET A 1 277 ? -82.043 -25.452 115.769 1.00 92.81 277 MET A O 1
ATOM 2165 N N . ASP A 1 278 ? -83.838 -24.106 115.701 1.00 92.81 278 ASP A N 1
ATOM 2166 C CA . ASP A 1 278 ? -84.028 -24.178 114.249 1.00 92.81 278 ASP A CA 1
ATOM 2167 C C . ASP A 1 278 ? -82.820 -23.604 113.493 1.00 92.81 278 ASP A C 1
ATOM 2169 O O . ASP A 1 278 ? -82.365 -24.196 112.512 1.00 92.81 278 ASP A O 1
ATOM 2173 N N . ASP A 1 279 ? -82.252 -22.487 113.955 1.00 93.69 279 ASP A N 1
ATOM 2174 C CA . ASP A 1 279 ? -81.035 -21.904 113.374 1.00 93.69 279 ASP A CA 1
ATOM 2175 C C . ASP A 1 279 ? -79.793 -22.773 113.617 1.00 93.69 279 ASP A C 1
ATOM 2177 O O . ASP A 1 279 ? -78.999 -22.978 112.697 1.00 93.69 279 ASP A O 1
ATOM 2181 N N . LEU A 1 280 ? -79.649 -23.382 114.799 1.00 92.94 280 LEU A N 1
ATOM 2182 C CA . LEU A 1 280 ? -78.598 -24.374 115.052 1.00 92.94 280 LEU A CA 1
ATOM 2183 C C . LEU A 1 280 ? -78.749 -25.613 114.153 1.00 92.94 280 LEU A C 1
ATOM 2185 O O . LEU A 1 280 ? -77.747 -26.109 113.641 1.00 92.94 280 LEU A O 1
ATOM 2189 N N . GLN A 1 281 ? -79.973 -26.077 113.878 1.00 92.75 281 GLN A N 1
ATOM 2190 C CA . GLN A 1 281 ? -80.212 -27.169 112.926 1.00 92.75 281 GLN A CA 1
ATOM 2191 C C . GLN A 1 281 ? -79.885 -26.777 111.474 1.00 92.75 281 GLN A C 1
ATOM 2193 O O . GLN A 1 281 ? -79.364 -27.610 110.730 1.00 92.75 281 GLN A O 1
ATOM 2198 N N . LYS A 1 282 ? -80.173 -25.537 111.047 1.00 92.88 282 LYS A N 1
ATOM 2199 C CA . LYS A 1 282 ? -79.773 -25.014 109.722 1.00 92.88 282 LYS A CA 1
ATOM 2200 C C . LYS A 1 282 ? -78.251 -24.947 109.607 1.00 92.88 282 LYS A C 1
ATOM 2202 O O . LYS A 1 282 ? -77.695 -25.404 108.609 1.00 92.88 282 LYS A O 1
ATOM 2207 N N . ASN A 1 283 ? -77.579 -24.442 110.640 1.00 92.94 283 ASN A N 1
ATOM 2208 C CA . ASN A 1 283 ? -76.122 -24.348 110.690 1.00 92.94 283 ASN A CA 1
ATOM 2209 C C . ASN A 1 283 ? -75.464 -25.735 110.674 1.00 92.94 283 ASN A C 1
ATOM 2211 O O . ASN A 1 283 ? -74.525 -25.938 109.910 1.00 92.94 283 ASN A O 1
ATOM 2215 N N . LEU A 1 284 ? -75.997 -26.707 111.426 1.00 92.19 284 LEU A N 1
ATOM 2216 C CA . LEU A 1 284 ? -75.517 -28.094 111.414 1.00 92.19 284 LEU A CA 1
ATOM 2217 C C . LEU A 1 284 ? -75.627 -28.713 110.012 1.00 92.19 284 LEU A C 1
ATOM 2219 O O . LEU A 1 284 ? -74.618 -29.128 109.454 1.00 92.19 284 LEU A O 1
ATOM 2223 N N . LYS A 1 285 ? -76.813 -28.655 109.387 1.00 92.25 285 LYS A N 1
ATOM 2224 C CA . LYS A 1 285 ? -77.033 -29.146 108.010 1.00 92.25 285 LYS A CA 1
ATOM 2225 C C . LYS A 1 285 ? -76.119 -28.459 106.986 1.00 92.25 285 LYS A C 1
ATOM 2227 O O . LYS A 1 285 ? -75.694 -29.082 106.019 1.00 92.25 285 LYS A O 1
ATOM 2232 N N . THR A 1 286 ? -75.804 -27.180 107.195 1.00 93.12 286 THR A N 1
ATOM 2233 C CA . THR A 1 286 ? -74.890 -26.416 106.330 1.00 93.12 286 THR A CA 1
ATOM 2234 C C . THR A 1 286 ? -73.436 -26.861 106.519 1.00 93.12 286 THR A C 1
ATOM 2236 O O . THR A 1 286 ? -72.710 -27.011 105.536 1.00 93.12 286 THR A O 1
ATOM 2239 N N . ALA A 1 287 ? -73.024 -27.141 107.759 1.00 89.50 287 ALA A N 1
ATOM 2240 C CA . ALA A 1 287 ? -71.721 -27.726 108.064 1.00 89.50 287 ALA A CA 1
ATOM 2241 C C . ALA A 1 287 ? -71.583 -29.152 107.498 1.00 89.50 287 ALA A C 1
ATOM 2243 O O . ALA A 1 287 ? -70.554 -29.459 106.904 1.00 89.50 287 ALA A O 1
ATOM 2244 N N . ASP A 1 288 ? -72.621 -29.990 107.591 1.00 89.44 288 ASP A N 1
ATOM 2245 C CA . ASP A 1 288 ? -72.641 -31.332 106.992 1.00 89.44 288 ASP A CA 1
ATOM 2246 C C . ASP A 1 288 ? -72.447 -31.276 105.466 1.00 89.44 288 ASP A C 1
ATOM 2248 O O . ASP A 1 288 ? -71.613 -31.998 104.916 1.00 89.44 288 ASP A O 1
ATOM 2252 N N . VAL A 1 289 ? -73.157 -30.373 104.774 1.00 91.94 289 VAL A N 1
ATOM 2253 C CA . VAL A 1 289 ? -72.992 -30.158 103.324 1.00 91.94 289 VAL A CA 1
ATOM 2254 C C . VAL A 1 289 ? -71.574 -29.688 102.987 1.00 91.94 289 VAL A C 1
ATOM 2256 O O . VAL A 1 289 ? -70.972 -30.214 102.049 1.00 91.94 289 VAL A O 1
ATOM 2259 N N . ALA A 1 290 ? -71.005 -28.758 103.760 1.00 91.69 290 ALA A N 1
ATOM 2260 C CA . ALA A 1 290 ? -69.629 -28.302 103.563 1.00 91.69 290 ALA A CA 1
ATOM 2261 C C . ALA A 1 290 ? -68.604 -29.433 103.783 1.00 91.69 290 ALA A C 1
ATOM 2263 O O . ALA A 1 290 ? -67.689 -29.599 102.978 1.00 91.69 290 ALA A O 1
ATOM 2264 N N . LEU A 1 291 ? -68.779 -30.267 104.814 1.00 90.44 291 LEU A N 1
ATOM 2265 C CA . LEU A 1 291 ? -67.927 -31.435 105.067 1.00 90.44 291 LEU A CA 1
ATOM 2266 C C . LEU A 1 291 ? -68.015 -32.466 103.930 1.00 90.44 291 LEU A C 1
ATOM 2268 O O . LEU A 1 291 ? -66.990 -33.010 103.524 1.00 90.44 291 LEU A O 1
ATOM 2272 N N . VAL A 1 292 ? -69.206 -32.711 103.372 1.00 90.62 292 VAL A N 1
ATOM 2273 C CA . VAL A 1 292 ? -69.383 -33.584 102.196 1.00 90.62 292 VAL A CA 1
ATOM 2274 C C . VAL A 1 292 ? -68.708 -32.996 100.953 1.00 90.62 292 VAL A C 1
ATOM 2276 O O . VAL A 1 292 ? -68.049 -33.734 100.219 1.00 90.62 292 VAL A O 1
ATOM 2279 N N . GLN A 1 293 ? -68.799 -31.683 100.723 1.00 92.31 293 GLN A N 1
ATOM 2280 C CA . GLN A 1 293 ? -68.099 -31.015 99.617 1.00 92.31 293 GLN A CA 1
ATOM 2281 C C . GLN A 1 293 ? -66.574 -31.124 99.760 1.00 92.31 293 GLN A C 1
ATOM 2283 O O . GLN A 1 293 ? -65.906 -31.517 98.805 1.00 92.31 293 GLN A O 1
ATOM 2288 N N . ILE A 1 294 ? -66.031 -30.872 100.957 1.00 90.62 294 ILE A N 1
ATOM 2289 C CA . ILE A 1 294 ? -64.593 -31.003 101.246 1.00 90.62 294 ILE A CA 1
ATOM 2290 C C . ILE A 1 294 ? -64.125 -32.452 101.030 1.00 90.62 294 ILE A C 1
ATOM 2292 O O . ILE A 1 294 ? -63.138 -32.665 100.331 1.00 90.62 294 ILE A O 1
ATOM 2296 N N . ARG A 1 295 ? -64.855 -33.458 101.539 1.00 91.31 295 ARG A N 1
ATOM 2297 C CA . ARG A 1 295 ? -64.557 -34.881 101.272 1.00 91.31 295 ARG A CA 1
ATOM 2298 C C . ARG A 1 295 ? -64.589 -35.224 99.781 1.00 91.31 295 ARG A C 1
ATOM 2300 O O . ARG A 1 295 ? -63.747 -35.985 99.317 1.00 91.31 295 ARG A O 1
ATOM 2307 N N . THR A 1 296 ? -65.544 -34.670 99.033 1.00 91.25 296 THR A N 1
ATOM 2308 C CA . THR A 1 296 ? -65.689 -34.929 97.590 1.00 91.25 296 THR A CA 1
ATOM 2309 C C . THR A 1 296 ? -64.513 -34.349 96.804 1.00 91.25 296 THR A C 1
ATOM 2311 O O . THR A 1 296 ? -63.950 -35.046 95.964 1.00 91.25 296 THR A O 1
ATOM 2314 N N . PHE A 1 297 ? -64.105 -33.114 97.109 1.00 91.94 297 PHE A N 1
ATOM 2315 C CA . PHE A 1 297 ? -62.931 -32.480 96.506 1.00 91.94 297 PHE A CA 1
ATOM 2316 C C . PHE A 1 297 ? -61.641 -33.240 96.843 1.00 91.94 297 PHE A C 1
ATOM 2318 O O . PHE A 1 297 ? -60.882 -33.597 95.948 1.00 91.94 297 PHE A O 1
ATOM 2325 N N . LEU A 1 298 ? -61.418 -33.562 98.121 1.00 91.94 298 LEU A N 1
ATOM 2326 C CA . LEU A 1 298 ? -60.216 -34.285 98.543 1.00 91.94 298 LEU A CA 1
ATOM 2327 C C . LEU A 1 298 ? -60.135 -35.679 97.920 1.00 91.94 298 LEU A C 1
ATOM 2329 O O . LEU A 1 298 ? -59.058 -36.087 97.507 1.00 91.94 298 LEU A O 1
ATOM 2333 N N . ALA A 1 299 ? -61.261 -36.377 97.762 1.00 90.06 299 ALA A N 1
ATOM 2334 C CA . ALA A 1 299 ? -61.266 -37.656 97.066 1.00 90.06 299 ALA A CA 1
ATOM 2335 C C . ALA A 1 299 ? -60.907 -37.528 95.574 1.00 90.06 299 ALA A C 1
ATOM 2337 O O . ALA A 1 299 ? -60.198 -38.384 95.065 1.00 90.06 299 ALA A O 1
ATOM 2338 N N . GLN A 1 300 ? -61.332 -36.460 94.885 1.00 90.81 300 GLN A N 1
ATOM 2339 C CA . GLN A 1 300 ? -60.918 -36.195 93.497 1.00 90.81 300 GLN A CA 1
ATOM 2340 C C . GLN A 1 300 ? -59.407 -35.922 93.392 1.00 90.81 300 GLN A C 1
ATOM 2342 O O . GLN A 1 300 ? -58.766 -36.333 92.426 1.00 90.81 300 GLN A O 1
ATOM 2347 N N . GLU A 1 301 ? -58.825 -35.273 94.401 1.00 90.19 301 GLU A N 1
ATOM 2348 C CA . GLU A 1 301 ? -57.381 -35.035 94.494 1.00 90.19 301 GLU A CA 1
ATOM 2349 C C . GLU A 1 301 ? -56.588 -36.315 94.843 1.00 90.19 301 GLU A C 1
ATOM 2351 O O . GLU A 1 301 ? -55.464 -36.487 94.371 1.00 90.19 301 GLU A O 1
ATOM 2356 N N . GLU A 1 302 ? -57.156 -37.244 95.622 1.00 90.31 302 GLU A N 1
ATOM 2357 C CA . GLU A 1 302 ? -56.598 -38.591 95.854 1.00 90.31 302 GLU A CA 1
ATOM 2358 C C . GLU A 1 302 ? -56.684 -39.469 94.593 1.00 90.31 302 GLU A C 1
ATOM 2360 O O . GLU A 1 302 ? -55.683 -40.068 94.189 1.00 90.31 302 GLU A O 1
ATOM 2365 N N . ASP A 1 303 ? -57.844 -39.481 93.924 1.00 88.19 303 ASP A N 1
ATOM 2366 C CA . ASP A 1 303 ? -58.069 -40.170 92.646 1.00 88.19 303 ASP A CA 1
ATOM 2367 C C . ASP A 1 303 ? -57.079 -39.662 91.571 1.00 88.19 303 ASP A C 1
ATOM 2369 O O . ASP A 1 303 ? -56.518 -40.452 90.811 1.00 88.19 303 ASP A O 1
ATOM 2373 N N . GLY A 1 304 ? -56.814 -38.348 91.533 1.00 86.56 304 GLY A N 1
ATOM 2374 C CA . GLY A 1 304 ? -55.914 -37.710 90.565 1.00 86.56 304 GLY A CA 1
ATOM 2375 C C . GLY A 1 304 ? -54.416 -37.955 90.793 1.00 86.56 304 GLY A C 1
ATOM 2376 O O . GLY A 1 304 ? -53.651 -37.955 89.829 1.00 86.56 304 GLY A O 1
ATOM 2377 N N . GLN A 1 305 ? -53.980 -38.183 92.038 1.00 84.25 305 GLN A N 1
ATOM 2378 C CA . GLN A 1 305 ? -52.577 -38.497 92.367 1.00 84.25 305 GLN A CA 1
ATOM 2379 C C . GLN A 1 305 ? -52.297 -40.006 92.515 1.00 84.25 305 GLN A C 1
ATOM 2381 O O . GLN A 1 305 ? -51.138 -40.404 92.656 1.00 84.25 305 GLN A O 1
ATOM 2386 N N . GLY A 1 306 ? -53.340 -40.844 92.531 1.00 85.88 306 GLY A N 1
ATOM 2387 C CA . GLY A 1 306 ? -53.240 -42.302 92.647 1.00 85.88 306 GLY A CA 1
ATOM 2388 C C . GLY A 1 306 ? -52.851 -42.829 94.036 1.00 85.88 306 GLY A C 1
ATOM 2389 O O . GLY A 1 306 ? -52.396 -43.968 94.145 1.00 85.88 306 GLY A O 1
ATOM 2390 N N . ARG A 1 307 ? -52.988 -42.020 95.096 1.00 87.88 307 ARG A N 1
ATOM 2391 C CA . ARG A 1 307 ? -52.703 -42.397 96.495 1.00 87.88 307 ARG A CA 1
ATOM 2392 C C . ARG A 1 307 ? -53.553 -41.567 97.475 1.00 87.88 307 ARG A C 1
ATOM 2394 O O . ARG A 1 307 ? -53.821 -40.404 97.174 1.00 87.88 307 ARG A O 1
ATOM 2401 N N . PRO A 1 308 ? -53.924 -42.109 98.649 1.00 87.19 308 PRO A N 1
ATOM 2402 C CA . PRO A 1 308 ? -54.558 -41.325 99.703 1.00 87.19 308 PRO A CA 1
ATOM 2403 C C . PRO A 1 308 ? -53.559 -40.375 100.379 1.00 87.19 308 PRO A C 1
ATOM 2405 O O . PRO A 1 308 ? -52.346 -40.623 100.397 1.00 87.19 308 PRO A O 1
ATOM 2408 N N . PHE A 1 309 ? -54.059 -39.295 100.981 1.00 87.88 309 PHE A N 1
ATOM 2409 C CA . PHE A 1 309 ? -53.212 -38.336 101.696 1.00 87.88 309 PHE A CA 1
ATOM 2410 C C . PHE A 1 309 ? -52.665 -38.909 103.008 1.00 87.88 309 PHE A C 1
ATOM 2412 O O . PHE A 1 309 ? -51.489 -38.699 103.328 1.00 87.88 309 PHE A O 1
ATOM 2419 N N . LEU A 1 310 ? -53.489 -39.632 103.768 1.00 85.06 310 LEU A N 1
ATOM 2420 C CA . LEU A 1 310 ? -53.098 -40.280 105.021 1.00 85.06 310 LEU A CA 1
ATOM 2421 C C . LEU A 1 310 ? -52.968 -41.797 104.835 1.00 85.06 310 LEU A C 1
ATOM 2423 O O . LEU A 1 310 ? -53.575 -42.401 103.955 1.00 85.06 310 LEU A O 1
ATOM 2427 N N . ALA A 1 311 ? -52.130 -42.426 105.656 1.00 80.88 311 ALA A N 1
ATOM 2428 C CA . ALA A 1 311 ? -51.865 -43.855 105.551 1.00 80.88 311 ALA A CA 1
ATOM 2429 C C . ALA A 1 311 ? -53.002 -44.672 106.190 1.00 80.88 311 ALA A C 1
ATOM 2431 O O . ALA A 1 311 ? -53.050 -44.807 107.410 1.00 80.88 311 ALA A O 1
ATOM 2432 N N . GLY A 1 312 ? -53.878 -45.243 105.358 1.00 73.25 312 GLY A N 1
ATOM 2433 C CA . GLY A 1 312 ? -54.879 -46.239 105.768 1.00 73.25 312 GLY A CA 1
ATOM 2434 C C . GLY A 1 312 ? -56.344 -45.792 105.721 1.00 73.25 312 GLY A C 1
ATOM 2435 O O . GLY A 1 312 ? -57.214 -46.643 105.866 1.00 73.25 312 GLY A O 1
ATOM 2436 N N . GLU A 1 313 ? -56.628 -44.511 105.469 1.00 74.38 313 GLU A N 1
ATOM 2437 C CA . GLU A 1 313 ? -57.988 -43.989 105.260 1.00 74.38 313 GLU A CA 1
ATOM 2438 C C . GLU A 1 313 ? -58.041 -43.153 103.976 1.00 74.38 313 GLU A C 1
ATOM 2440 O O . GLU A 1 313 ? -57.165 -42.317 103.752 1.00 74.38 313 GLU A O 1
ATOM 2445 N N . ASN A 1 314 ? -59.082 -43.347 103.163 1.00 81.69 314 ASN A N 1
ATOM 2446 C CA . ASN A 1 314 ? -59.386 -42.477 102.023 1.00 81.69 314 ASN A CA 1
ATOM 2447 C C . ASN A 1 314 ? -60.222 -41.276 102.495 1.00 81.69 314 ASN A C 1
ATOM 2449 O O . ASN A 1 314 ? -61.070 -41.427 103.377 1.00 81.69 314 ASN A O 1
ATOM 2453 N N . ALA A 1 315 ? -60.116 -40.116 101.843 1.00 82.88 315 ALA A N 1
ATOM 2454 C CA . ALA A 1 315 ? -60.830 -38.891 102.225 1.00 82.88 315 ALA A CA 1
ATOM 2455 C C . ALA A 1 315 ? -62.369 -39.024 102.255 1.00 82.88 315 ALA A C 1
ATOM 2457 O O . ALA A 1 315 ? -63.050 -38.245 102.926 1.00 82.88 315 ALA A O 1
ATOM 2458 N N . ARG A 1 316 ? -62.937 -40.023 101.561 1.00 84.56 316 ARG A N 1
ATOM 2459 C CA . ARG A 1 316 ? -64.374 -40.367 101.613 1.00 84.56 316 ARG A CA 1
ATOM 2460 C C . ARG A 1 316 ? -64.788 -40.992 102.954 1.00 84.56 316 ARG A C 1
ATOM 2462 O O . ARG A 1 316 ? -65.922 -40.804 103.386 1.00 84.56 316 ARG A O 1
ATOM 2469 N N . GLU A 1 317 ? -63.872 -41.709 103.597 1.00 83.19 317 GLU A N 1
ATOM 2470 C CA . GLU A 1 317 ? -64.068 -42.478 104.833 1.00 83.19 317 GLU A CA 1
ATOM 2471 C C . GLU A 1 317 ? -63.557 -41.719 106.069 1.00 83.19 317 GLU A C 1
ATOM 2473 O O . GLU A 1 317 ? -64.126 -41.861 107.152 1.00 83.19 317 GLU A O 1
ATOM 2478 N N . THR A 1 318 ? -62.549 -40.853 105.902 1.00 86.12 318 THR A N 1
ATOM 2479 C CA . THR A 1 318 ? -61.915 -40.096 106.989 1.00 86.12 318 THR A CA 1
ATOM 2480 C C . THR A 1 318 ? -62.911 -39.337 107.869 1.00 86.12 318 THR A C 1
ATOM 2482 O O . THR A 1 318 ? -63.783 -38.595 107.393 1.00 86.12 318 THR A O 1
ATOM 2485 N N . GLY A 1 319 ? -62.752 -39.478 109.188 1.00 84.19 319 GLY A N 1
ATOM 2486 C CA . GLY A 1 319 ? -63.555 -38.781 110.194 1.00 84.19 319 GLY A CA 1
ATOM 2487 C C . GLY A 1 319 ? -63.402 -37.253 110.137 1.00 84.19 319 GLY A C 1
ATOM 2488 O O . GLY A 1 319 ? -62.326 -36.728 109.860 1.00 84.19 319 GLY A O 1
ATOM 2489 N N . ALA A 1 320 ? -64.472 -36.514 110.452 1.00 83.69 320 ALA A N 1
ATOM 2490 C CA . ALA A 1 320 ? -64.507 -35.049 110.312 1.00 83.69 320 ALA A CA 1
ATOM 2491 C C . ALA A 1 320 ? -63.409 -34.305 111.108 1.00 83.69 320 ALA A C 1
ATOM 2493 O O . ALA A 1 320 ? -63.001 -33.220 110.707 1.00 83.69 320 ALA A O 1
ATOM 2494 N N . ALA A 1 321 ? -62.893 -34.898 112.191 1.00 85.38 321 ALA A N 1
ATOM 2495 C CA . ALA A 1 321 ? -61.787 -34.350 112.980 1.00 85.38 321 ALA A CA 1
ATOM 2496 C C . ALA A 1 321 ? -60.411 -34.424 112.280 1.00 85.38 321 ALA A C 1
ATOM 2498 O O . ALA A 1 321 ? -59.536 -33.614 112.577 1.00 85.38 321 ALA A O 1
ATOM 2499 N N . LEU A 1 322 ? -60.214 -35.372 111.355 1.00 89.00 322 LEU A N 1
ATOM 2500 C CA . LEU A 1 322 ? -58.966 -35.552 110.597 1.00 89.00 322 LEU A CA 1
ATOM 2501 C C . LEU A 1 322 ? -59.014 -34.881 109.215 1.00 89.00 322 LEU A C 1
ATOM 2503 O O . LEU A 1 322 ? -57.970 -34.575 108.643 1.00 89.00 322 LEU A O 1
ATOM 2507 N N . LEU A 1 323 ? -60.211 -34.575 108.705 1.00 89.38 323 LEU A N 1
ATOM 2508 C CA . LEU A 1 323 ? -60.420 -33.903 107.418 1.00 89.38 323 LEU A CA 1
ATOM 2509 C C . LEU A 1 323 ? -59.599 -32.598 107.231 1.00 89.38 323 LEU A C 1
ATOM 2511 O O . LEU A 1 323 ? -59.092 -32.391 106.127 1.00 89.38 323 LEU A O 1
ATOM 2515 N N . PRO A 1 324 ? -59.365 -31.748 108.259 1.00 90.44 324 PRO A N 1
ATOM 2516 C CA . PRO A 1 324 ? -58.472 -30.592 108.131 1.00 90.44 324 PRO A CA 1
ATOM 2517 C C . PRO A 1 324 ? -57.003 -30.964 107.880 1.00 90.44 324 PRO A C 1
ATOM 2519 O O . PRO A 1 324 ? -56.303 -30.222 107.200 1.00 90.44 324 PRO A O 1
ATOM 2522 N N . GLN A 1 325 ? -56.532 -32.108 108.390 1.00 89.81 325 GLN A N 1
ATOM 2523 C CA . GLN A 1 325 ? -55.160 -32.591 108.176 1.00 89.81 325 GLN A CA 1
ATOM 2524 C C . GLN A 1 325 ? -54.993 -33.165 106.762 1.00 89.81 325 GLN A C 1
ATOM 2526 O O . GLN A 1 325 ? -53.984 -32.905 106.109 1.00 89.81 325 GLN A O 1
ATOM 2531 N N . VAL A 1 326 ? -56.015 -33.873 106.262 1.00 90.81 326 VAL A N 1
ATOM 2532 C CA . VAL A 1 326 ? -56.109 -34.309 104.856 1.00 90.81 326 VAL A CA 1
ATOM 2533 C C . VAL A 1 326 ? -56.063 -33.092 103.924 1.00 90.81 326 VAL A C 1
ATOM 2535 O O . VAL A 1 326 ? -55.254 -33.059 103.000 1.00 90.81 326 VAL A O 1
ATOM 2538 N N . LEU A 1 327 ? -56.855 -32.049 104.210 1.00 91.31 327 LEU A N 1
ATOM 2539 C CA . LEU A 1 327 ? -56.856 -30.799 103.442 1.00 91.31 327 LEU A CA 1
ATOM 2540 C C . LEU A 1 327 ? -55.520 -30.050 103.520 1.00 91.31 327 LEU A C 1
ATOM 2542 O O . LEU A 1 327 ? -55.015 -29.598 102.495 1.00 91.31 327 LEU A O 1
ATOM 2546 N N . GLN A 1 328 ? -54.916 -29.945 104.706 1.00 93.56 328 GLN A N 1
ATOM 2547 C CA . GLN A 1 328 ? -53.602 -29.322 104.863 1.00 93.56 328 GLN A CA 1
ATOM 2548 C C . GLN A 1 328 ? -52.542 -30.045 104.024 1.00 93.56 328 GLN A C 1
ATOM 2550 O O . GLN A 1 328 ? -51.764 -29.386 103.335 1.00 93.56 328 GLN A O 1
ATOM 2555 N N . LYS A 1 329 ? -52.528 -31.384 104.034 1.00 92.25 329 LYS A N 1
ATOM 2556 C CA . LYS A 1 329 ? -51.586 -32.151 103.216 1.00 92.25 329 LYS A CA 1
ATOM 2557 C C . LYS A 1 329 ? -51.887 -32.039 101.718 1.00 92.25 329 LYS A C 1
ATOM 2559 O O . LYS A 1 329 ? -50.952 -31.926 100.937 1.00 92.25 329 LYS A O 1
ATOM 2564 N N . CYS A 1 330 ? -53.158 -31.988 101.316 1.00 92.31 330 CYS A N 1
ATOM 2565 C CA . CYS A 1 330 ? -53.549 -31.707 99.932 1.00 92.31 330 CYS A CA 1
ATOM 2566 C C . CYS A 1 330 ? -52.957 -30.393 99.416 1.00 92.31 330 CYS A C 1
ATOM 2568 O O . CYS A 1 330 ? -52.416 -30.352 98.312 1.00 92.31 330 CYS A O 1
ATOM 2570 N N . LEU A 1 331 ? -53.021 -29.334 100.223 1.00 93.12 331 LEU A N 1
ATOM 2571 C CA . LEU A 1 331 ? -52.441 -28.040 99.871 1.00 93.12 331 LEU A CA 1
ATOM 2572 C C . LEU A 1 331 ? -50.905 -28.097 99.852 1.00 93.12 331 LEU A C 1
ATOM 2574 O O . LEU A 1 331 ? -50.302 -27.599 98.911 1.00 93.12 331 LEU A O 1
ATOM 2578 N N . GLN A 1 332 ? -50.270 -28.785 100.808 1.00 94.44 332 GLN A N 1
ATOM 2579 C CA . GLN A 1 332 ? -48.809 -28.951 100.843 1.00 94.44 332 GLN A CA 1
ATOM 2580 C C . GLN A 1 332 ? -48.256 -29.760 99.654 1.00 94.44 332 GLN A C 1
ATOM 2582 O O . GLN A 1 332 ? -47.285 -29.333 99.030 1.00 94.44 332 GLN A O 1
ATOM 2587 N N . ASP A 1 333 ? -48.873 -30.891 99.296 1.00 92.38 333 ASP A N 1
ATOM 2588 C CA . ASP A 1 333 ? -48.474 -31.692 98.128 1.00 92.38 333 ASP A CA 1
ATOM 2589 C C . ASP A 1 333 ? -48.666 -30.882 96.821 1.00 92.38 333 ASP A C 1
ATOM 2591 O O . ASP A 1 333 ? -47.840 -30.973 95.905 1.00 92.38 333 ASP A O 1
ATOM 2595 N N . ARG A 1 334 ? -49.699 -30.023 96.747 1.00 91.12 334 ARG A N 1
ATOM 2596 C CA . ARG A 1 334 ? -49.905 -29.074 95.637 1.00 91.12 334 ARG A CA 1
ATOM 2597 C C . ARG A 1 334 ? -48.863 -27.954 95.609 1.00 91.12 334 ARG A C 1
ATOM 2599 O O . ARG A 1 334 ? -48.322 -27.695 94.537 1.00 91.12 334 ARG A O 1
ATOM 2606 N N . ASP A 1 335 ? -48.528 -27.342 96.743 1.00 95.81 335 ASP A N 1
ATOM 2607 C CA . ASP A 1 335 ? -47.486 -26.309 96.842 1.00 95.81 335 ASP A CA 1
ATOM 2608 C C . ASP A 1 335 ? -46.115 -26.852 96.412 1.00 95.81 335 ASP A C 1
ATOM 2610 O O . ASP A 1 335 ? -45.401 -26.198 95.651 1.00 95.81 335 ASP A O 1
ATOM 2614 N N . VAL A 1 336 ? -45.761 -28.073 96.828 1.00 94.62 336 VAL A N 1
ATOM 2615 C CA . VAL A 1 336 ? -44.524 -28.751 96.398 1.00 94.62 336 VAL A CA 1
ATOM 2616 C C . VAL A 1 336 ? -44.535 -29.019 94.889 1.00 94.62 336 VAL A C 1
ATOM 2618 O O . VAL A 1 336 ? -43.524 -28.802 94.219 1.00 94.62 336 VAL A O 1
ATOM 2621 N N . HIS A 1 337 ? -45.671 -29.433 94.319 1.00 94.00 337 HIS A N 1
ATOM 2622 C CA . HIS A 1 337 ? -45.792 -29.624 92.872 1.00 94.00 337 HIS A CA 1
ATOM 2623 C C . HIS A 1 337 ? -45.679 -28.300 92.093 1.00 94.00 337 HIS A C 1
ATOM 2625 O O . HIS A 1 337 ? -44.968 -28.244 91.088 1.00 94.00 337 HIS A O 1
ATOM 2631 N N . ILE A 1 338 ? -46.294 -27.218 92.583 1.00 94.88 338 ILE A N 1
ATOM 2632 C CA . ILE A 1 338 ? -46.173 -25.866 92.015 1.00 94.88 338 ILE A CA 1
ATOM 2633 C C . ILE A 1 338 ? -44.719 -25.380 92.080 1.00 94.88 338 ILE A C 1
ATOM 2635 O O . ILE A 1 338 ? -44.209 -24.856 91.089 1.00 94.88 338 ILE A O 1
ATOM 2639 N N . GLN A 1 339 ? -44.017 -25.597 93.196 1.00 96.75 339 GLN A N 1
ATOM 2640 C CA . GLN A 1 339 ? -42.594 -25.262 93.337 1.00 96.75 339 GLN A CA 1
ATOM 2641 C C . GLN A 1 339 ? -41.724 -26.063 92.358 1.00 96.75 339 GLN A C 1
ATOM 2643 O O . GLN A 1 339 ? -40.866 -25.483 91.694 1.00 96.75 339 GLN A O 1
ATOM 2648 N N . SER A 1 340 ? -41.988 -27.365 92.197 1.00 96.56 340 SER A N 1
ATOM 2649 C CA . SER A 1 340 ? -41.298 -28.222 91.223 1.00 96.56 340 SER A CA 1
ATOM 2650 C C . SER A 1 340 ? -41.506 -27.749 89.780 1.00 96.56 340 SER A C 1
ATOM 2652 O O . SER A 1 340 ? -40.537 -27.622 89.035 1.00 96.56 340 SER A O 1
ATOM 2654 N N . LEU A 1 341 ? -42.748 -27.444 89.384 1.00 95.38 341 LEU A N 1
ATOM 2655 C CA . LEU A 1 341 ? -43.056 -26.900 88.057 1.00 95.38 341 LEU A CA 1
ATOM 2656 C C . LEU A 1 341 ? -42.445 -25.507 87.847 1.00 95.38 341 LEU A C 1
ATOM 2658 O O . LEU A 1 341 ? -41.943 -25.222 86.767 1.00 95.38 341 LEU A O 1
ATOM 2662 N N . THR A 1 342 ? -42.420 -24.653 88.872 1.00 96.31 342 THR A N 1
ATOM 2663 C CA . THR A 1 342 ? -41.782 -23.325 88.799 1.00 96.31 342 THR A CA 1
ATOM 2664 C C . THR A 1 342 ? -40.264 -23.444 88.619 1.00 96.31 342 THR A C 1
ATOM 2666 O O . THR A 1 342 ? -39.678 -22.716 87.817 1.00 96.31 342 THR A O 1
ATOM 2669 N N . ALA A 1 343 ? -39.619 -24.390 89.310 1.00 96.06 343 ALA A N 1
ATOM 2670 C CA . ALA A 1 343 ? -38.197 -24.686 89.140 1.00 96.06 343 ALA A CA 1
ATOM 2671 C C . ALA A 1 343 ? -37.882 -25.268 87.748 1.00 96.06 343 ALA A C 1
ATOM 2673 O O . ALA A 1 343 ? -36.880 -24.902 87.136 1.00 96.06 343 ALA A O 1
ATOM 2674 N N . GLU A 1 344 ? -38.747 -26.131 87.208 1.00 97.50 344 GLU A N 1
ATOM 2675 C CA . GLU A 1 344 ? -38.583 -26.655 85.850 1.00 97.50 344 GLU A CA 1
ATOM 2676 C C . GLU A 1 344 ? -38.823 -25.590 84.769 1.00 97.50 344 GLU A C 1
ATOM 2678 O O . GLU A 1 344 ? -38.014 -25.479 83.850 1.00 97.50 344 GLU A O 1
ATOM 2683 N N . VAL A 1 345 ? -39.864 -24.760 84.894 1.00 96.31 345 VAL A N 1
ATOM 2684 C CA . VAL A 1 345 ? -40.127 -23.649 83.964 1.00 96.31 345 VAL A CA 1
ATOM 2685 C C . VAL A 1 345 ? -38.968 -22.655 83.970 1.00 96.31 345 VAL A C 1
ATOM 2687 O O . VAL A 1 345 ? -38.449 -22.335 82.906 1.00 96.31 345 VAL A O 1
ATOM 2690 N N . THR A 1 346 ? -38.488 -22.220 85.138 1.00 96.00 346 THR A N 1
ATOM 2691 C CA . THR A 1 346 ? -37.358 -21.273 85.213 1.00 96.00 346 THR A CA 1
ATOM 2692 C C . THR A 1 346 ? -36.048 -21.855 84.671 1.00 96.00 346 THR A C 1
ATOM 2694 O O . THR A 1 346 ? -35.285 -21.119 84.037 1.00 96.00 346 THR A O 1
ATOM 2697 N N . ARG A 1 347 ? -35.810 -23.169 84.822 1.00 97.81 347 ARG A N 1
ATOM 2698 C CA . ARG A 1 347 ? -34.710 -23.874 84.140 1.00 97.81 347 ARG A CA 1
ATOM 2699 C C . ARG A 1 347 ? -34.898 -23.876 82.623 1.00 97.81 347 ARG A C 1
ATOM 2701 O O . ARG A 1 347 ? -33.982 -23.484 81.910 1.00 97.81 347 ARG A O 1
ATOM 2708 N N . LEU A 1 348 ? -36.069 -24.272 82.124 1.00 96.94 348 LEU A N 1
ATOM 2709 C CA . LEU A 1 348 ? -36.349 -24.330 80.685 1.00 96.94 348 LEU A CA 1
ATOM 2710 C C . LEU A 1 348 ? -36.297 -22.942 80.031 1.00 96.94 348 LEU A C 1
ATOM 2712 O O . LEU A 1 348 ? -35.798 -22.811 78.918 1.00 96.94 348 LEU A O 1
ATOM 2716 N N . GLU A 1 349 ? -36.735 -21.888 80.719 1.00 97.00 349 GLU A N 1
ATOM 2717 C CA . GLU A 1 349 ? -36.535 -20.511 80.268 1.00 97.00 349 GLU A CA 1
ATOM 2718 C C . GLU A 1 349 ? -35.053 -20.126 80.190 1.00 97.00 349 GLU A C 1
ATOM 2720 O O . GLU A 1 349 ? -34.675 -19.386 79.282 1.00 97.00 349 GLU A O 1
ATOM 2725 N N . GLN A 1 350 ? -34.210 -20.586 81.125 1.00 97.06 350 GLN A N 1
ATOM 2726 C CA . GLN A 1 350 ? -32.764 -20.377 81.039 1.00 97.06 350 GLN A CA 1
ATOM 2727 C C . GLN A 1 350 ? -32.166 -21.165 79.869 1.00 97.06 350 GLN A C 1
ATOM 2729 O O . GLN A 1 350 ? -31.455 -20.567 79.066 1.00 97.06 350 GLN A O 1
ATOM 2734 N N . ASP A 1 351 ? -32.498 -22.450 79.720 1.00 96.75 351 ASP A N 1
ATOM 2735 C CA . ASP A 1 351 ? -32.048 -23.290 78.601 1.00 96.75 351 ASP A CA 1
ATOM 2736 C C . ASP A 1 351 ? -32.429 -22.647 77.249 1.00 96.75 351 ASP A C 1
ATOM 2738 O O . ASP A 1 351 ? -31.607 -22.555 76.331 1.00 96.75 351 ASP A O 1
ATOM 2742 N N . VAL A 1 352 ? -33.651 -22.105 77.143 1.00 96.25 352 VAL A N 1
ATOM 2743 C CA . VAL A 1 352 ? -34.122 -21.340 75.978 1.00 96.25 352 VAL A CA 1
ATOM 2744 C C . VAL A 1 352 ? -33.324 -20.048 75.795 1.00 96.25 352 VAL A C 1
ATOM 2746 O O . VAL A 1 352 ? -32.814 -19.830 74.696 1.00 96.25 352 VAL A O 1
ATOM 2749 N N . ARG A 1 353 ? -33.162 -19.213 76.832 1.00 96.88 353 ARG A N 1
ATOM 2750 C CA . ARG A 1 353 ? -32.383 -17.958 76.764 1.00 96.88 353 ARG A CA 1
ATOM 2751 C C . ARG A 1 353 ? -30.935 -18.208 76.331 1.00 96.88 353 ARG A C 1
ATOM 2753 O O . ARG A 1 353 ? -30.436 -17.526 75.439 1.00 96.88 353 ARG A O 1
ATOM 2760 N N . GLU A 1 354 ? -30.287 -19.226 76.888 1.00 96.88 354 GLU A N 1
ATOM 2761 C CA . GLU A 1 354 ? -28.942 -19.639 76.493 1.00 96.88 354 GLU A CA 1
ATOM 2762 C C . GLU A 1 354 ? -28.887 -20.155 75.050 1.00 96.88 354 GLU A C 1
ATOM 2764 O O . GLU A 1 354 ? -27.944 -19.837 74.328 1.00 96.88 354 GLU A O 1
ATOM 2769 N N . SER A 1 355 ? -29.879 -20.934 74.602 1.00 94.56 355 SER A N 1
ATOM 2770 C CA . SER A 1 355 ? -29.939 -21.407 73.210 1.00 94.56 355 SER A CA 1
ATOM 2771 C C . SER A 1 355 ? -30.141 -20.258 72.214 1.00 94.56 355 SER A C 1
ATOM 2773 O O . SER A 1 355 ? -29.502 -20.241 71.164 1.00 94.56 355 SER A O 1
ATOM 2775 N N . GLN A 1 356 ? -30.957 -19.257 72.568 1.00 96.62 356 GLN A N 1
ATOM 2776 C CA . GLN A 1 356 ? -31.172 -18.049 71.770 1.00 96.62 356 GLN A CA 1
ATOM 2777 C C . GLN A 1 356 ? -29.903 -17.199 71.688 1.00 96.62 356 GLN A C 1
ATOM 2779 O O . GLN A 1 356 ? -29.550 -16.756 70.596 1.00 96.62 356 GLN A O 1
ATOM 2784 N N . GLN A 1 357 ? -29.185 -17.019 72.802 1.00 96.94 357 GLN A N 1
ATOM 2785 C CA . GLN A 1 357 ? -27.904 -16.312 72.805 1.00 96.94 357 GLN A CA 1
ATOM 2786 C C . GLN A 1 357 ? -26.868 -17.041 71.935 1.00 96.94 357 GLN A C 1
ATOM 2788 O O . GLN A 1 357 ? -26.283 -16.424 71.049 1.00 96.94 357 GLN A O 1
ATOM 2793 N N . LYS A 1 358 ? -26.696 -18.359 72.112 1.00 97.00 358 LYS A N 1
ATOM 2794 C CA . LYS A 1 358 ? -25.770 -19.177 71.304 1.00 97.00 358 LYS A CA 1
ATOM 2795 C C . LYS A 1 358 ? -26.116 -19.108 69.808 1.00 97.00 358 LYS A C 1
ATOM 2797 O O . LYS A 1 358 ? -25.219 -18.982 68.978 1.00 97.00 358 LYS A O 1
ATOM 2802 N N . LEU A 1 359 ? -27.406 -19.109 69.456 1.00 95.69 359 LEU A N 1
ATOM 2803 C CA . LEU A 1 359 ? -27.873 -18.952 68.074 1.00 95.69 359 LEU A CA 1
ATOM 2804 C C . LEU A 1 359 ? -27.595 -17.547 67.507 1.00 95.69 359 LEU A C 1
ATOM 2806 O O . LEU A 1 359 ? -27.180 -17.436 66.356 1.00 95.69 359 LEU A O 1
ATOM 2810 N N . GLN A 1 360 ? -27.778 -16.481 68.295 1.00 96.25 360 GLN A N 1
ATOM 2811 C CA . GLN A 1 360 ? -27.416 -15.114 67.892 1.00 96.25 360 GLN A CA 1
ATOM 2812 C C . GLN A 1 360 ? -25.899 -14.954 67.719 1.00 96.25 360 GLN A C 1
ATOM 2814 O O . GLN A 1 360 ? -25.453 -14.342 66.751 1.00 96.25 360 GLN A O 1
ATOM 2819 N N . GLU A 1 361 ? -25.095 -15.535 68.610 1.00 96.56 361 GLU A N 1
ATOM 2820 C CA . GLU A 1 361 ? -23.631 -15.537 68.516 1.00 96.56 361 GLU A CA 1
ATOM 2821 C C . GLU A 1 361 ? -23.144 -16.291 67.267 1.00 96.56 361 GLU A C 1
ATOM 2823 O O . GLU A 1 361 ? -22.315 -15.763 66.521 1.00 96.56 361 GLU A O 1
ATOM 2828 N N . GLU A 1 362 ? -23.706 -17.469 66.969 1.00 96.44 362 GLU A N 1
ATOM 2829 C CA . GLU A 1 362 ? -23.443 -18.202 65.722 1.00 96.44 362 GLU A CA 1
ATOM 2830 C C . GLU A 1 362 ? -23.894 -17.418 64.481 1.00 96.44 362 GLU A C 1
ATOM 2832 O O . GLU A 1 362 ? -23.142 -17.337 63.508 1.00 96.44 362 GLU A O 1
ATOM 2837 N N . GLN A 1 363 ? -25.075 -16.789 64.510 1.00 95.38 363 GLN A N 1
ATOM 2838 C CA . GLN A 1 363 ? -25.578 -15.963 63.410 1.00 95.38 363 GLN A CA 1
ATOM 2839 C C . GLN A 1 363 ? -24.665 -14.756 63.157 1.00 95.38 363 GLN A C 1
ATOM 2841 O O . GLN A 1 363 ? -24.326 -14.471 62.006 1.00 95.38 363 GLN A O 1
ATOM 2846 N N . HIS A 1 364 ? -24.222 -14.062 64.208 1.00 96.38 364 HIS A N 1
ATOM 2847 C CA . HIS A 1 364 ? -23.283 -12.948 64.096 1.00 96.38 364 HIS A CA 1
ATOM 2848 C C . HIS A 1 364 ? -21.897 -13.398 63.622 1.00 96.38 364 HIS A C 1
ATOM 2850 O O . HIS A 1 364 ? -21.294 -12.693 62.810 1.00 96.38 364 HIS A O 1
ATOM 2856 N N . ARG A 1 365 ? -21.406 -14.567 64.066 1.00 97.62 365 ARG A N 1
ATOM 2857 C CA . ARG A 1 365 ? -20.153 -15.158 63.571 1.00 97.62 365 ARG A CA 1
ATOM 2858 C C . ARG A 1 365 ? -20.259 -15.476 62.080 1.00 97.62 365 ARG A C 1
ATOM 2860 O O . ARG A 1 365 ? -19.508 -14.909 61.303 1.00 97.62 365 ARG A O 1
ATOM 2867 N N . LEU A 1 366 ? -21.245 -16.275 61.668 1.00 96.50 366 LEU A N 1
ATOM 2868 C CA . LEU A 1 366 ? -21.462 -16.652 60.264 1.00 96.50 366 LEU A CA 1
ATOM 2869 C C . LEU A 1 366 ? -21.676 -15.437 59.352 1.00 96.50 366 LEU A C 1
ATOM 2871 O O . LEU A 1 366 ? -21.145 -15.402 58.243 1.00 96.50 366 LEU A O 1
ATOM 2875 N N . THR A 1 367 ? -22.408 -14.421 59.822 1.00 95.56 367 THR A N 1
ATOM 2876 C CA . THR A 1 367 ? -22.584 -13.166 59.076 1.00 95.56 367 THR A CA 1
ATOM 2877 C C . THR A 1 367 ? -21.233 -12.482 58.860 1.00 95.56 367 THR A C 1
ATOM 2879 O O . THR A 1 367 ? -20.900 -12.172 57.717 1.00 95.56 367 THR A O 1
ATOM 2882 N N . ARG A 1 368 ? -20.425 -12.321 59.919 1.00 96.81 368 ARG A N 1
ATOM 2883 C CA . ARG A 1 368 ? -19.087 -11.717 59.838 1.00 96.81 368 ARG A CA 1
ATOM 2884 C C . ARG A 1 368 ? -18.143 -12.535 58.953 1.00 96.81 368 ARG A C 1
ATOM 2886 O O . ARG A 1 368 ? -17.607 -11.981 58.004 1.00 96.81 368 ARG A O 1
ATOM 2893 N N . ASP A 1 369 ? -18.035 -13.844 59.175 1.00 95.88 369 ASP A N 1
ATOM 2894 C CA . ASP A 1 369 ? -17.203 -14.757 58.379 1.00 95.88 369 ASP A CA 1
ATOM 2895 C C . ASP A 1 369 ? -17.556 -14.673 56.879 1.00 95.88 369 ASP A C 1
ATOM 2897 O O . ASP A 1 369 ? -16.674 -14.652 56.017 1.00 95.88 369 ASP A O 1
ATOM 2901 N N . SER A 1 370 ? -18.853 -14.586 56.547 1.00 92.88 370 SER A N 1
ATOM 2902 C CA . SER A 1 370 ? -19.317 -14.436 55.162 1.00 92.88 370 SER A CA 1
ATOM 2903 C C . SER A 1 370 ? -19.007 -13.054 54.573 1.00 92.88 370 SER A C 1
ATOM 2905 O O . SER A 1 370 ? -18.636 -12.957 53.403 1.00 92.88 370 SER A O 1
ATOM 2907 N N . GLN A 1 371 ? -19.107 -11.996 55.382 1.00 95.88 371 GLN A N 1
ATOM 2908 C CA . GLN A 1 371 ? -18.837 -10.615 54.990 1.00 95.88 371 GLN A CA 1
ATOM 2909 C C . GLN A 1 371 ? -17.336 -10.373 54.782 1.00 95.88 371 GLN A C 1
ATOM 2911 O O . GLN A 1 371 ? -16.953 -9.764 53.783 1.00 95.88 371 GLN A O 1
ATOM 2916 N N . ASP A 1 372 ? -16.492 -10.885 55.673 1.00 96.69 372 ASP A N 1
ATOM 2917 C CA . ASP A 1 372 ? -15.033 -10.794 55.588 1.00 96.69 372 ASP A CA 1
ATOM 2918 C C . ASP A 1 372 ? -14.516 -11.599 54.388 1.00 96.69 372 ASP A C 1
ATOM 2920 O O . ASP A 1 372 ? -13.683 -11.115 53.620 1.00 96.69 372 ASP A O 1
ATOM 2924 N N . ARG A 1 373 ? -15.085 -12.787 54.134 1.00 96.69 373 ARG A N 1
ATOM 2925 C CA . ARG A 1 373 ? -14.751 -13.595 52.951 1.00 96.69 373 ARG A CA 1
ATOM 2926 C C . ARG A 1 373 ? -15.227 -12.958 51.642 1.00 96.69 373 ARG A C 1
ATOM 2928 O O . ARG A 1 373 ? -14.516 -13.041 50.643 1.00 96.69 373 ARG A O 1
ATOM 2935 N N . LEU A 1 374 ? -16.381 -12.286 51.636 1.00 95.19 374 LEU A N 1
ATOM 2936 C CA . LEU A 1 374 ? -16.824 -11.463 50.503 1.00 95.19 374 LEU A CA 1
ATOM 2937 C C . LEU A 1 374 ? -15.869 -10.287 50.256 1.00 95.19 374 LEU A C 1
ATOM 2939 O O . LEU A 1 374 ? -15.487 -10.053 49.111 1.00 95.19 374 LEU A O 1
ATOM 2943 N N . GLN A 1 375 ? -15.440 -9.582 51.308 1.00 95.88 375 GLN A N 1
ATOM 2944 C CA . GLN A 1 375 ? -14.454 -8.502 51.195 1.00 95.88 375 GLN A CA 1
ATOM 2945 C C . GLN A 1 375 ? -13.111 -9.010 50.662 1.00 95.88 375 GLN A C 1
ATOM 2947 O O . GLN A 1 375 ? -12.577 -8.411 49.731 1.00 95.88 375 GLN A O 1
ATOM 2952 N N . GLN A 1 376 ? -12.598 -10.131 51.180 1.00 96.00 376 GLN A N 1
ATOM 2953 C CA . GLN A 1 376 ? -11.370 -10.759 50.689 1.00 96.00 376 GLN A CA 1
ATOM 2954 C C . GLN A 1 376 ? -11.473 -11.087 49.193 1.00 96.00 376 GLN A C 1
ATOM 2956 O O . GLN A 1 376 ? -10.615 -10.675 48.418 1.00 96.00 376 GLN A O 1
ATOM 2961 N N . VAL A 1 377 ? -12.542 -11.765 48.767 1.00 94.94 377 VAL A N 1
ATOM 2962 C CA . VAL A 1 377 ? -12.739 -12.145 47.358 1.00 94.94 377 VAL A CA 1
ATOM 2963 C C . VAL A 1 377 ? -12.872 -10.912 46.451 1.00 94.94 377 VAL A C 1
ATOM 2965 O O . VAL A 1 377 ? -12.313 -10.893 45.356 1.00 94.94 377 VAL A O 1
ATOM 2968 N N . VAL A 1 378 ? -13.538 -9.843 46.902 1.00 95.44 378 VAL A N 1
ATOM 2969 C CA . VAL A 1 378 ? -13.598 -8.561 46.170 1.00 95.44 378 VAL A CA 1
ATOM 2970 C C . VAL A 1 378 ? -12.219 -7.890 46.084 1.00 95.44 378 VAL A C 1
ATOM 2972 O O . VAL A 1 378 ? -11.857 -7.381 45.023 1.00 95.44 378 VAL A O 1
ATOM 2975 N N . GLN A 1 379 ? -11.428 -7.920 47.159 1.00 95.75 379 GLN A N 1
ATOM 2976 C CA . GLN A 1 379 ? -10.063 -7.387 47.202 1.00 95.75 379 GLN A CA 1
ATOM 2977 C C . GLN A 1 379 ? -9.132 -8.154 46.243 1.00 95.75 379 GLN A C 1
ATOM 2979 O O . GLN A 1 379 ? -8.379 -7.538 45.486 1.00 95.75 379 GLN A O 1
ATOM 2984 N N . GLU A 1 380 ? -9.225 -9.487 46.228 1.00 95.69 380 GLU A N 1
ATOM 2985 C CA . GLU A 1 380 ? -8.477 -10.377 45.333 1.00 95.69 380 GLU A CA 1
ATOM 2986 C C . GLU A 1 380 ? -8.864 -10.159 43.865 1.00 95.69 380 GLU A C 1
ATOM 2988 O O . GLU A 1 380 ? -7.982 -9.956 43.029 1.00 95.69 380 GLU A O 1
ATOM 2993 N N . TYR A 1 381 ? -10.162 -10.118 43.536 1.00 93.50 381 TYR A N 1
ATOM 2994 C CA . TYR A 1 381 ? -10.613 -9.803 42.175 1.00 93.50 381 TYR A CA 1
ATOM 2995 C C . TYR A 1 381 ? -10.170 -8.411 41.725 1.00 93.50 381 TYR A C 1
ATOM 2997 O O . TYR A 1 381 ? -9.787 -8.245 40.566 1.00 93.50 381 TYR A O 1
ATOM 3005 N N . LYS A 1 382 ? -10.164 -7.419 42.624 1.00 95.75 382 LYS A N 1
ATOM 3006 C CA . LYS A 1 382 ? -9.665 -6.077 42.312 1.00 95.75 382 LYS A CA 1
ATOM 3007 C C . LYS A 1 382 ? -8.166 -6.092 42.000 1.00 95.75 382 LYS A C 1
ATOM 3009 O O . LYS A 1 382 ? -7.780 -5.600 40.947 1.00 95.75 382 LYS A O 1
ATOM 3014 N N . GLN A 1 383 ? -7.334 -6.731 42.826 1.00 95.50 383 GLN A N 1
ATOM 3015 C CA . GLN A 1 383 ? -5.898 -6.878 42.536 1.00 95.50 383 GLN A CA 1
ATOM 3016 C C . GLN A 1 383 ? -5.633 -7.658 41.238 1.00 95.50 383 GLN A C 1
ATOM 3018 O O . GLN A 1 383 ? -4.739 -7.303 40.464 1.00 95.50 383 GLN A O 1
ATOM 3023 N N . GLN A 1 384 ? -6.419 -8.701 40.954 1.00 94.19 384 GLN A N 1
ATOM 3024 C CA . GLN A 1 384 ? -6.333 -9.428 39.686 1.00 94.19 384 GLN A CA 1
ATOM 3025 C C . GLN A 1 384 ? -6.681 -8.522 38.497 1.00 94.19 384 GLN A C 1
ATOM 3027 O O . GLN A 1 384 ? -5.926 -8.505 37.523 1.00 94.19 384 GLN A O 1
ATOM 3032 N N . LEU A 1 385 ? -7.756 -7.731 38.592 1.00 94.75 385 LEU A N 1
ATOM 3033 C CA . LEU A 1 385 ? -8.177 -6.775 37.566 1.00 94.75 385 LEU A CA 1
ATOM 3034 C C . LEU A 1 385 ? -7.139 -5.665 37.350 1.00 94.75 385 LEU A C 1
ATOM 3036 O O . LEU A 1 385 ? -6.793 -5.381 36.203 1.00 94.75 385 LEU A O 1
ATOM 3040 N N . ASP A 1 386 ? -6.596 -5.092 38.424 1.00 94.19 386 ASP A N 1
ATOM 3041 C CA . ASP A 1 386 ? -5.550 -4.067 38.372 1.00 94.19 386 ASP A CA 1
ATOM 3042 C C . ASP A 1 386 ? -4.282 -4.634 37.698 1.00 94.19 386 ASP A C 1
ATOM 3044 O O . ASP A 1 386 ? -3.792 -4.068 36.719 1.00 94.19 386 ASP A O 1
ATOM 3048 N N . SER A 1 387 ? -3.816 -5.824 38.107 1.00 92.44 387 SER A N 1
ATOM 3049 C CA . SER A 1 387 ? -2.647 -6.487 37.496 1.00 92.44 387 SER A CA 1
ATOM 3050 C C . SER A 1 387 ? -2.868 -6.919 36.039 1.00 92.44 387 SER A C 1
ATOM 3052 O O . SER A 1 387 ? -1.919 -6.999 35.256 1.00 92.44 387 SER A O 1
ATOM 3054 N N . ALA A 1 388 ? -4.103 -7.254 35.654 1.00 91.19 388 ALA A N 1
ATOM 3055 C CA . ALA A 1 388 ? -4.463 -7.582 34.277 1.00 91.19 388 ALA A CA 1
ATOM 3056 C C . ALA A 1 388 ? -4.509 -6.315 33.414 1.00 91.19 388 ALA A C 1
ATOM 3058 O O . ALA A 1 388 ? -3.987 -6.313 32.300 1.00 91.19 388 ALA A O 1
ATOM 3059 N N . THR A 1 389 ? -5.050 -5.225 33.959 1.00 93.44 389 THR A N 1
ATOM 3060 C CA . THR A 1 389 ? -5.104 -3.903 33.324 1.00 93.44 389 THR A CA 1
ATOM 3061 C C . THR A 1 389 ? -3.704 -3.324 33.138 1.00 93.44 389 THR A C 1
ATOM 3063 O O . THR A 1 389 ? -3.392 -2.805 32.067 1.00 93.44 389 THR A O 1
ATOM 3066 N N . GLU A 1 390 ? -2.814 -3.467 34.122 1.00 94.31 390 GLU A N 1
ATOM 3067 C CA . GLU A 1 390 ? -1.416 -3.053 33.996 1.00 94.31 390 GLU A CA 1
ATOM 3068 C C . GLU A 1 390 ? -0.660 -3.890 32.952 1.00 94.31 390 GLU A C 1
ATOM 3070 O O . GLU A 1 390 ? 0.002 -3.321 32.081 1.00 94.31 390 GLU A O 1
ATOM 3075 N N . ARG A 1 391 ? -0.808 -5.225 32.959 1.00 92.62 391 ARG A N 1
ATOM 3076 C CA . ARG A 1 391 ? -0.235 -6.096 31.913 1.00 92.62 391 ARG A CA 1
ATOM 3077 C C . ARG A 1 391 ? -0.753 -5.739 30.520 1.00 92.62 391 ARG A C 1
ATOM 3079 O O . ARG A 1 391 ? 0.048 -5.638 29.594 1.00 92.62 391 ARG A O 1
ATOM 3086 N N . ALA A 1 392 ? -2.054 -5.491 30.372 1.00 91.81 392 ALA A N 1
ATOM 3087 C CA . ALA A 1 392 ? -2.656 -5.065 29.110 1.00 91.81 392 ALA A CA 1
ATOM 3088 C C . ALA A 1 392 ? -2.120 -3.697 28.658 1.00 91.81 392 ALA A C 1
ATOM 3090 O O . ALA A 1 392 ? -1.739 -3.541 27.500 1.00 91.81 392 ALA A O 1
ATOM 3091 N N . ASN A 1 393 ? -2.006 -2.724 29.566 1.00 93.88 393 ASN A N 1
ATOM 3092 C CA . ASN A 1 393 ? -1.433 -1.411 29.269 1.00 93.88 393 ASN A CA 1
ATOM 3093 C C . ASN A 1 393 ? 0.052 -1.493 28.895 1.00 93.88 393 ASN A C 1
ATOM 3095 O O . ASN A 1 393 ? 0.479 -0.821 27.960 1.00 93.88 393 ASN A O 1
ATOM 3099 N N . ASN A 1 394 ? 0.846 -2.320 29.575 1.00 94.00 394 ASN A N 1
ATOM 3100 C CA . ASN A 1 394 ? 2.268 -2.476 29.276 1.00 94.00 394 ASN A CA 1
ATOM 3101 C C . ASN A 1 394 ? 2.499 -3.260 27.973 1.00 94.00 394 ASN A C 1
ATOM 3103 O O . ASN A 1 394 ? 3.338 -2.851 27.173 1.00 94.00 394 ASN A O 1
ATOM 3107 N N . SER A 1 395 ? 1.689 -4.283 27.683 1.00 92.62 395 SER A N 1
ATOM 3108 C CA . SER A 1 395 ? 1.653 -4.944 26.370 1.00 92.62 395 SER A CA 1
ATOM 3109 C C . SER A 1 395 ? 1.234 -3.975 25.257 1.00 92.62 395 SER A C 1
ATOM 3111 O O . SER A 1 395 ? 1.875 -3.927 24.211 1.00 92.62 395 SER A O 1
ATOM 3113 N N . ARG A 1 396 ? 0.228 -3.120 25.492 1.00 92.44 396 ARG A N 1
ATOM 3114 C CA . ARG A 1 396 ? -0.214 -2.099 24.529 1.00 92.44 396 ARG A CA 1
ATOM 3115 C C . ARG A 1 396 ? 0.859 -1.036 24.274 1.00 92.44 396 ARG A C 1
ATOM 3117 O O . ARG A 1 396 ? 1.070 -0.688 23.118 1.00 92.44 396 ARG A O 1
ATOM 3124 N N . LYS A 1 397 ? 1.578 -0.582 25.312 1.00 93.19 397 LYS A N 1
ATOM 3125 C CA . LYS A 1 397 ? 2.760 0.295 25.176 1.00 93.19 397 LYS A CA 1
ATOM 3126 C C . LYS A 1 397 ? 3.846 -0.373 24.329 1.00 93.19 397 LYS A C 1
ATOM 3128 O O . LYS A 1 397 ? 4.319 0.233 23.373 1.00 93.19 397 LYS A O 1
ATOM 3133 N N . GLN A 1 398 ? 4.204 -1.623 24.637 1.00 92.31 398 GLN A N 1
ATOM 3134 C CA . GLN A 1 398 ? 5.175 -2.401 23.856 1.00 92.31 398 GLN A CA 1
ATOM 3135 C C . GLN A 1 398 ? 4.739 -2.538 22.392 1.00 92.31 398 GLN A C 1
ATOM 3137 O O . GLN A 1 398 ? 5.551 -2.304 21.504 1.00 92.31 398 GLN A O 1
ATOM 3142 N N . ALA A 1 399 ? 3.462 -2.831 22.134 1.00 91.31 399 ALA A N 1
ATOM 3143 C CA . ALA A 1 399 ? 2.914 -2.915 20.785 1.00 91.31 399 ALA A CA 1
ATOM 3144 C C . ALA A 1 399 ? 3.015 -1.573 20.042 1.00 91.31 399 ALA A C 1
ATOM 3146 O O . ALA A 1 399 ? 3.464 -1.555 18.901 1.00 91.31 399 ALA A O 1
ATOM 3147 N N . THR A 1 400 ? 2.695 -0.442 20.686 1.00 92.44 400 THR A N 1
ATOM 3148 C CA . THR A 1 400 ? 2.881 0.885 20.071 1.00 92.44 400 THR A CA 1
ATOM 3149 C C . THR A 1 400 ? 4.351 1.227 19.819 1.00 92.44 400 THR A C 1
ATOM 3151 O O . THR A 1 400 ? 4.649 1.808 18.783 1.00 92.44 400 THR A O 1
ATOM 3154 N N . THR A 1 401 ? 5.278 0.834 20.700 1.00 94.12 401 THR A N 1
ATOM 3155 C CA . THR A 1 401 ? 6.724 1.044 20.495 1.00 94.12 401 THR A CA 1
ATOM 3156 C C . THR A 1 401 ? 7.270 0.179 19.359 1.00 94.12 401 THR A C 1
ATOM 3158 O O . THR A 1 401 ? 8.045 0.659 18.539 1.00 94.12 401 THR A O 1
ATOM 3161 N N . LEU A 1 402 ? 6.852 -1.087 19.271 1.00 92.56 402 LEU A N 1
ATOM 3162 C CA . LEU A 1 402 ? 7.205 -1.963 18.151 1.00 92.56 402 LEU A CA 1
ATOM 3163 C C . LEU A 1 402 ? 6.597 -1.457 16.838 1.00 92.56 402 LEU A C 1
ATOM 3165 O O . LEU A 1 402 ? 7.252 -1.522 15.803 1.00 92.56 402 LEU A O 1
ATOM 3169 N N . GLN A 1 403 ? 5.380 -0.908 16.878 1.00 93.44 403 GLN A N 1
ATOM 3170 C CA . GLN A 1 403 ? 4.741 -0.317 15.708 1.00 93.44 403 GLN A CA 1
ATOM 3171 C C . GLN A 1 403 ? 5.475 0.945 15.237 1.00 93.44 403 GLN A C 1
ATOM 3173 O O . GLN A 1 403 ? 5.748 1.043 14.048 1.00 93.44 403 GLN A O 1
ATOM 3178 N N . THR A 1 404 ? 5.871 1.869 16.122 1.00 93.19 404 THR A N 1
ATOM 3179 C CA . THR A 1 404 ? 6.657 3.048 15.705 1.00 93.19 404 THR A CA 1
ATOM 3180 C C . THR A 1 404 ? 8.060 2.681 15.220 1.00 93.19 404 THR A C 1
ATOM 3182 O O . THR A 1 404 ? 8.544 3.295 14.273 1.00 93.19 404 THR A O 1
ATOM 3185 N N . GLN A 1 405 ? 8.695 1.652 15.794 1.00 94.00 405 GLN A N 1
ATOM 3186 C CA . GLN A 1 405 ? 9.953 1.099 15.273 1.00 94.00 405 GLN A CA 1
ATOM 3187 C C . GLN A 1 405 ? 9.779 0.476 13.879 1.00 94.00 405 GLN A C 1
ATOM 3189 O O . GLN A 1 405 ? 10.625 0.693 13.014 1.00 94.00 405 GLN A O 1
ATOM 3194 N N . LEU A 1 406 ? 8.681 -0.251 13.639 1.00 92.81 406 LEU A N 1
ATOM 3195 C CA . LEU A 1 406 ? 8.331 -0.780 12.318 1.00 92.81 406 LEU A CA 1
ATOM 3196 C C . LEU A 1 406 ? 8.081 0.336 11.303 1.00 92.81 406 LEU A C 1
ATOM 3198 O O . LEU A 1 406 ? 8.637 0.267 10.212 1.00 92.81 406 LEU A O 1
ATOM 3202 N N . THR A 1 407 ? 7.316 1.375 11.657 1.00 94.12 407 THR A N 1
ATOM 3203 C CA . THR A 1 407 ? 7.079 2.522 10.768 1.00 94.12 407 THR A CA 1
ATOM 3204 C C . THR A 1 407 ? 8.391 3.223 10.418 1.00 94.12 407 THR A C 1
ATOM 3206 O O . THR A 1 407 ? 8.660 3.433 9.242 1.00 94.12 407 THR A O 1
ATOM 3209 N N . LEU A 1 408 ? 9.256 3.494 11.402 1.00 95.00 408 LEU A N 1
ATOM 3210 C CA . LEU A 1 408 ? 10.550 4.144 11.168 1.00 95.00 408 LEU A CA 1
ATOM 3211 C C . LEU A 1 408 ? 11.485 3.289 10.294 1.00 95.00 408 LEU A C 1
ATOM 3213 O O . LEU A 1 408 ? 12.161 3.817 9.414 1.00 95.00 408 LEU A O 1
ATOM 3217 N N . LEU A 1 409 ? 11.510 1.965 10.493 1.00 93.81 409 LEU A N 1
ATOM 3218 C CA . LEU A 1 409 ? 12.253 1.044 9.624 1.00 93.81 409 LEU A CA 1
ATOM 3219 C C . LEU A 1 409 ? 11.662 0.975 8.212 1.00 93.81 409 LEU A C 1
ATOM 3221 O O . LEU A 1 409 ? 12.418 0.864 7.247 1.00 93.81 409 LEU A O 1
ATOM 3225 N N . GLN A 1 410 ? 10.338 1.054 8.073 1.00 93.31 410 GLN A N 1
ATOM 3226 C CA . GLN A 1 410 ? 9.656 1.084 6.781 1.00 93.31 410 GLN A CA 1
ATOM 3227 C C . GLN A 1 410 ? 9.944 2.395 6.036 1.00 93.31 410 GLN A C 1
ATOM 3229 O O . GLN A 1 410 ? 10.293 2.353 4.864 1.00 93.31 410 GLN A O 1
ATOM 3234 N N . GLU A 1 411 ? 9.904 3.543 6.713 1.00 94.44 411 GLU A N 1
ATOM 3235 C CA . GLU A 1 411 ? 10.285 4.850 6.159 1.00 94.44 411 GLU A CA 1
ATOM 3236 C C . GLU A 1 411 ? 11.774 4.888 5.774 1.00 94.44 411 GLU A C 1
ATOM 3238 O O . GLU A 1 411 ? 12.128 5.342 4.686 1.00 94.44 411 GLU A O 1
ATOM 3243 N N . GLN A 1 412 ? 12.662 4.342 6.613 1.00 94.06 412 GLN A N 1
ATOM 3244 C CA . GLN A 1 412 ? 14.098 4.276 6.327 1.00 94.06 412 GLN A CA 1
ATOM 3245 C C . GLN A 1 412 ? 14.421 3.340 5.150 1.00 94.06 412 GLN A C 1
ATOM 3247 O O . GLN A 1 412 ? 15.315 3.633 4.352 1.00 94.06 412 GLN A O 1
ATOM 3252 N N . THR A 1 413 ? 13.715 2.211 5.026 1.00 91.25 413 THR A N 1
ATOM 3253 C CA . THR A 1 413 ? 13.895 1.284 3.896 1.00 91.25 413 THR A CA 1
ATOM 3254 C C . THR A 1 413 ? 13.281 1.838 2.613 1.00 91.25 413 THR A C 1
ATOM 3256 O O . THR A 1 413 ? 13.938 1.769 1.579 1.00 91.25 413 THR A O 1
ATOM 3259 N N . GLN A 1 414 ? 12.110 2.477 2.686 1.00 94.50 414 GLN A N 1
ATOM 3260 C CA . GLN A 1 414 ? 11.481 3.205 1.581 1.00 94.50 414 GLN A CA 1
ATOM 3261 C C . GLN A 1 414 ? 12.388 4.329 1.055 1.00 94.50 414 GLN A C 1
ATOM 3263 O O . GLN A 1 414 ? 12.693 4.360 -0.133 1.00 94.50 414 GLN A O 1
ATOM 3268 N N . SER A 1 415 ? 12.930 5.177 1.935 1.00 95.25 415 SER A N 1
ATOM 3269 C CA . SER A 1 415 ? 13.873 6.237 1.549 1.00 95.25 415 SER A CA 1
ATOM 3270 C C . SER A 1 415 ? 15.168 5.676 0.935 1.00 95.25 415 SER A C 1
ATOM 3272 O O . SER A 1 415 ? 15.701 6.234 -0.024 1.00 95.25 415 SER A O 1
ATOM 3274 N N . GLN A 1 416 ? 15.661 4.525 1.413 1.00 93.88 416 GLN A N 1
ATOM 3275 C CA . GLN A 1 416 ? 16.773 3.825 0.759 1.00 93.88 416 GLN A CA 1
ATOM 3276 C C . GLN A 1 416 ? 16.422 3.241 -0.615 1.00 93.88 416 GLN A C 1
ATOM 3278 O O . GLN A 1 416 ? 17.332 3.087 -1.429 1.00 93.88 416 GLN A O 1
ATOM 3283 N N . VAL A 1 417 ? 15.169 2.850 -0.856 1.00 94.50 417 VAL A N 1
ATOM 3284 C CA . VAL A 1 417 ? 14.697 2.402 -2.174 1.00 94.50 417 VAL A CA 1
ATOM 3285 C C . VAL A 1 417 ? 14.619 3.604 -3.109 1.00 94.50 417 VAL A C 1
ATOM 3287 O O . VAL A 1 417 ? 15.284 3.589 -4.132 1.00 94.50 417 VAL A O 1
ATOM 3290 N N . GLU A 1 418 ? 13.982 4.699 -2.699 1.00 94.69 418 GLU A N 1
ATOM 3291 C CA . GLU A 1 418 ? 13.891 5.944 -3.479 1.00 94.69 418 GLU A CA 1
ATOM 3292 C C . GLU A 1 418 ? 15.271 6.511 -3.867 1.00 94.69 418 GLU A C 1
ATOM 3294 O O . GLU A 1 418 ? 15.477 6.930 -5.006 1.00 94.69 418 GLU A O 1
ATOM 3299 N N . LEU A 1 419 ? 16.258 6.455 -2.962 1.00 95.56 419 LEU A N 1
ATOM 3300 C CA . LEU A 1 419 ? 17.647 6.830 -3.262 1.00 95.56 419 LEU A CA 1
ATOM 3301 C C . LEU A 1 419 ? 18.332 5.885 -4.267 1.00 95.56 419 LEU A C 1
ATOM 3303 O O . LEU A 1 419 ? 19.158 6.336 -5.063 1.00 95.56 419 LEU A O 1
ATOM 3307 N N . LYS A 1 420 ? 18.018 4.583 -4.243 1.00 93.56 420 LYS A N 1
ATOM 3308 C CA . LYS A 1 420 ? 18.561 3.594 -5.194 1.00 93.56 420 LYS A CA 1
ATOM 3309 C C . LYS A 1 420 ? 17.884 3.705 -6.553 1.00 93.56 420 LYS A C 1
ATOM 3311 O O . LYS A 1 420 ? 18.590 3.712 -7.552 1.00 93.56 420 LYS A O 1
ATOM 3316 N N . ASP A 1 421 ? 16.568 3.864 -6.588 1.00 95.69 421 ASP A N 1
ATOM 3317 C CA . ASP A 1 421 ? 15.778 4.041 -7.807 1.00 95.69 421 ASP A CA 1
ATOM 3318 C C . ASP A 1 421 ? 16.154 5.353 -8.507 1.00 95.69 421 ASP A C 1
ATOM 3320 O O . ASP A 1 421 ? 16.373 5.368 -9.717 1.00 95.69 421 ASP A O 1
ATOM 3324 N N . GLY A 1 422 ? 16.362 6.430 -7.740 1.00 96.31 422 GLY A N 1
ATOM 3325 C CA . GLY A 1 422 ? 16.942 7.673 -8.245 1.00 96.31 422 GLY A CA 1
ATOM 3326 C C . GLY A 1 422 ? 18.333 7.465 -8.850 1.00 96.31 422 GLY A C 1
ATOM 3327 O O . GLY A 1 422 ? 18.591 7.942 -9.950 1.00 96.31 422 GLY A O 1
ATOM 3328 N N . HIS A 1 423 ? 19.214 6.702 -8.191 1.00 95.44 423 HIS A N 1
ATOM 3329 C CA . HIS A 1 423 ? 20.545 6.384 -8.724 1.00 95.44 423 HIS A CA 1
ATOM 3330 C C . HIS A 1 423 ? 20.501 5.476 -9.968 1.00 95.44 423 HIS A C 1
ATOM 3332 O O . HIS A 1 423 ? 21.318 5.643 -10.873 1.00 95.44 423 HIS A O 1
ATOM 3338 N N . ILE A 1 424 ? 19.541 4.549 -10.043 1.00 95.44 424 ILE A N 1
ATOM 3339 C CA . ILE A 1 424 ? 19.282 3.716 -11.224 1.00 95.44 424 ILE A CA 1
ATOM 3340 C C . ILE A 1 424 ? 18.831 4.603 -12.387 1.00 95.44 424 ILE A C 1
ATOM 3342 O O . ILE A 1 424 ? 19.460 4.548 -13.437 1.00 95.44 424 ILE A O 1
ATOM 3346 N N . ALA A 1 425 ? 17.848 5.485 -12.190 1.00 95.44 425 ALA A N 1
ATOM 3347 C CA . ALA A 1 425 ? 17.389 6.419 -13.222 1.00 95.44 425 ALA A CA 1
ATOM 3348 C C . ALA A 1 425 ? 18.520 7.346 -13.716 1.00 95.44 425 ALA A C 1
ATOM 3350 O O . ALA A 1 425 ? 18.660 7.593 -14.915 1.00 95.44 425 ALA A O 1
ATOM 3351 N N . ASP A 1 426 ? 19.386 7.798 -12.805 1.00 96.56 426 ASP A N 1
ATOM 3352 C CA . ASP A 1 426 ? 20.592 8.576 -13.106 1.00 96.56 426 ASP A CA 1
ATOM 3353 C C . ASP A 1 426 ? 21.587 7.802 -13.995 1.00 96.56 426 ASP A C 1
ATOM 3355 O O . ASP A 1 426 ? 22.224 8.377 -14.881 1.00 96.56 426 ASP A O 1
ATOM 3359 N N . LEU A 1 427 ? 21.754 6.498 -13.748 1.00 95.88 427 LEU A N 1
ATOM 3360 C CA . LEU A 1 427 ? 22.625 5.608 -14.523 1.00 95.88 427 LEU A CA 1
ATOM 3361 C C . LEU A 1 427 ? 22.000 5.212 -15.866 1.00 95.88 427 LEU A C 1
ATOM 3363 O O . LEU A 1 427 ? 22.707 5.188 -16.871 1.00 95.88 427 LEU A O 1
ATOM 3367 N N . GLU A 1 428 ? 20.693 4.959 -15.912 1.00 96.25 428 GLU A N 1
ATOM 3368 C CA . GLU A 1 428 ? 19.937 4.687 -17.139 1.00 96.25 428 GLU A CA 1
ATOM 3369 C C . GLU A 1 428 ? 19.931 5.905 -18.072 1.00 96.25 428 GLU A C 1
ATOM 3371 O O . GLU A 1 428 ? 20.175 5.759 -19.271 1.00 96.25 428 GLU A O 1
ATOM 3376 N N . GLY A 1 429 ? 19.760 7.114 -17.526 1.00 97.00 429 GLY A N 1
ATOM 3377 C CA . GLY A 1 429 ? 19.875 8.369 -18.270 1.00 97.00 429 GLY A CA 1
ATOM 3378 C C . GLY A 1 429 ? 21.270 8.565 -18.870 1.00 97.00 429 GLY A C 1
ATOM 3379 O O . GLY A 1 429 ? 21.396 8.812 -20.072 1.00 97.00 429 GLY A O 1
ATOM 3380 N N . LYS A 1 430 ? 22.331 8.369 -18.070 1.00 96.50 430 LYS A N 1
ATOM 3381 C CA . LYS A 1 430 ? 23.731 8.419 -18.542 1.00 96.50 430 LYS A CA 1
ATOM 3382 C C . LYS A 1 430 ? 24.018 7.348 -19.598 1.00 96.50 430 LYS A C 1
ATOM 3384 O O . LYS A 1 430 ? 24.674 7.638 -20.595 1.00 96.50 430 LYS A O 1
ATOM 3389 N N . TYR A 1 431 ? 23.500 6.133 -19.418 1.00 96.56 431 TYR A N 1
ATOM 3390 C CA . TYR A 1 431 ? 23.637 5.047 -20.386 1.00 96.56 431 TYR A CA 1
ATOM 3391 C C . TYR A 1 431 ? 22.907 5.349 -21.702 1.00 96.56 431 TYR A C 1
ATOM 3393 O O . TYR A 1 431 ? 23.468 5.104 -22.768 1.00 96.56 431 TYR A O 1
ATOM 3401 N N . SER A 1 432 ? 21.695 5.916 -21.656 1.00 96.75 432 SER A N 1
ATOM 3402 C CA . SER A 1 432 ? 20.968 6.308 -22.869 1.00 96.75 432 SER A CA 1
ATOM 3403 C C . SER A 1 432 ? 21.690 7.427 -23.616 1.00 96.75 432 SER A C 1
ATOM 3405 O O . SER A 1 432 ? 21.882 7.305 -24.821 1.00 96.75 432 SER A O 1
ATOM 3407 N N . ALA A 1 433 ? 22.163 8.462 -22.911 1.00 96.00 433 ALA A N 1
ATOM 3408 C CA . ALA A 1 433 ? 22.940 9.543 -23.516 1.00 96.00 433 ALA A CA 1
ATOM 3409 C C . ALA A 1 433 ? 24.200 9.009 -24.222 1.00 96.00 433 ALA A C 1
ATOM 3411 O O . ALA A 1 433 ? 24.377 9.239 -25.415 1.00 96.00 433 ALA A O 1
ATOM 3412 N N . LEU A 1 434 ? 25.011 8.195 -23.535 1.00 96.62 434 LEU A N 1
ATOM 3413 C CA . LEU A 1 434 ? 26.231 7.602 -24.099 1.00 96.62 434 LEU A CA 1
ATOM 3414 C C . LEU A 1 434 ? 25.940 6.650 -25.281 1.00 96.62 434 LEU A C 1
ATOM 3416 O O . LEU A 1 434 ? 26.730 6.530 -26.219 1.00 96.62 434 LEU A O 1
ATOM 3420 N N . LYS A 1 435 ? 24.791 5.966 -25.257 1.00 97.50 435 LYS A N 1
ATOM 3421 C CA . LYS A 1 435 ? 24.315 5.085 -26.333 1.00 97.50 435 LYS A CA 1
ATOM 3422 C C . LYS A 1 435 ? 23.874 5.871 -27.570 1.00 97.50 435 LYS A C 1
ATOM 3424 O O . LYS A 1 435 ? 24.160 5.427 -28.685 1.00 97.50 435 LYS A O 1
ATOM 3429 N N . ASP A 1 436 ? 23.202 7.007 -27.394 1.00 96.56 436 ASP A N 1
ATOM 3430 C CA . ASP A 1 436 ? 22.827 7.894 -28.496 1.00 96.56 436 ASP A CA 1
ATOM 3431 C C . ASP A 1 436 ? 24.049 8.656 -29.049 1.00 96.56 436 ASP A C 1
ATOM 3433 O O . ASP A 1 436 ? 24.224 8.682 -30.266 1.00 96.56 436 ASP A O 1
ATOM 3437 N N . GLU A 1 437 ? 24.982 9.117 -28.204 1.00 96.81 437 GLU A N 1
ATOM 3438 C CA . GLU A 1 437 ? 26.294 9.638 -28.634 1.00 96.81 437 GLU A CA 1
ATOM 3439 C C . GLU A 1 437 ? 27.063 8.614 -29.485 1.00 96.81 437 GLU A C 1
ATOM 3441 O O . GLU A 1 437 ? 27.511 8.922 -30.590 1.00 96.81 437 GLU A O 1
ATOM 3446 N N . HIS A 1 438 ? 27.175 7.362 -29.024 1.00 96.12 438 HIS A N 1
ATOM 3447 C CA . HIS A 1 438 ? 27.830 6.291 -29.781 1.00 96.12 438 HIS A CA 1
ATOM 3448 C C . HIS A 1 438 ? 27.129 6.007 -31.123 1.00 96.12 438 HIS A C 1
ATOM 3450 O O . HIS A 1 438 ? 27.782 5.752 -32.138 1.00 96.12 438 HIS A O 1
ATOM 3456 N N . LYS A 1 439 ? 25.795 6.053 -31.156 1.00 96.62 439 LYS A N 1
ATOM 3457 C CA . LYS A 1 439 ? 24.976 5.873 -32.365 1.00 96.62 439 LYS A CA 1
ATOM 3458 C C . LYS A 1 439 ? 25.155 7.026 -33.358 1.00 96.62 439 LYS A C 1
ATOM 3460 O O . LYS A 1 439 ? 25.208 6.766 -34.562 1.00 96.62 439 LYS A O 1
ATOM 3465 N N . ASP A 1 440 ? 25.285 8.262 -32.893 1.00 97.50 440 ASP A N 1
ATOM 3466 C CA . ASP A 1 440 ? 25.518 9.423 -33.754 1.00 97.50 440 ASP A CA 1
ATOM 3467 C C . ASP A 1 440 ? 26.971 9.485 -34.245 1.00 97.50 440 ASP A C 1
ATOM 3469 O O . ASP A 1 440 ? 27.199 9.719 -35.433 1.00 97.50 440 ASP A O 1
ATOM 3473 N N . MET A 1 441 ? 27.947 9.126 -33.403 1.00 96.62 441 MET A N 1
ATOM 3474 C CA . MET A 1 441 ? 29.337 8.898 -33.820 1.00 96.62 441 MET A CA 1
ATOM 3475 C C . MET A 1 441 ? 29.430 7.791 -34.879 1.00 96.62 441 MET A C 1
ATOM 3477 O O . MET A 1 441 ? 30.054 7.988 -35.922 1.00 96.62 441 MET A O 1
ATOM 3481 N N . LYS A 1 442 ? 28.744 6.655 -34.682 1.00 97.06 442 LYS A N 1
ATOM 3482 C CA . LYS A 1 442 ? 28.661 5.567 -35.672 1.00 97.06 442 LYS A CA 1
ATOM 3483 C C . LYS A 1 442 ? 28.050 6.043 -36.991 1.00 97.06 442 LYS A C 1
ATOM 3485 O O . LYS A 1 442 ? 28.626 5.781 -38.043 1.00 97.06 442 LYS A O 1
ATOM 3490 N N . GLN A 1 443 ? 26.947 6.794 -36.957 1.00 96.75 443 GLN A N 1
ATOM 3491 C CA . GLN A 1 443 ? 26.371 7.410 -38.160 1.00 96.75 443 GLN A CA 1
ATOM 3492 C C . GLN A 1 443 ? 27.319 8.422 -38.822 1.00 96.75 443 GLN A C 1
ATOM 3494 O O . GLN A 1 443 ? 27.320 8.539 -40.047 1.00 96.75 443 GLN A O 1
ATOM 3499 N N . GLY A 1 444 ? 28.118 9.157 -38.043 1.00 97.62 444 GLY A N 1
ATOM 3500 C CA . GLY A 1 444 ? 29.162 10.057 -38.534 1.00 97.62 444 GLY A CA 1
ATOM 3501 C C . GLY A 1 444 ? 30.250 9.306 -39.302 1.00 97.62 444 GLY A C 1
ATOM 3502 O O . GLY A 1 444 ? 30.535 9.646 -40.450 1.00 97.62 444 GLY A O 1
ATOM 3503 N N . TYR A 1 445 ? 30.786 8.229 -38.723 1.00 96.12 445 TYR A N 1
ATOM 3504 C CA . TYR A 1 445 ? 31.749 7.362 -39.403 1.00 96.12 445 TYR A CA 1
ATOM 3505 C C . TYR A 1 445 ? 31.146 6.687 -40.642 1.00 96.12 445 TYR A C 1
ATOM 3507 O O . TYR A 1 445 ? 31.774 6.699 -41.695 1.00 96.12 445 TYR A O 1
ATOM 3515 N N . GLU A 1 446 ? 29.910 6.185 -40.583 1.00 96.88 446 GLU A N 1
ATOM 3516 C CA . GLU A 1 446 ? 29.219 5.621 -41.753 1.00 96.88 446 GLU A CA 1
ATOM 3517 C C . GLU A 1 446 ? 28.988 6.651 -42.868 1.00 96.88 446 GLU A C 1
ATOM 3519 O O . GLU A 1 446 ? 29.071 6.302 -44.045 1.00 96.88 446 GLU A O 1
ATOM 3524 N N . LYS A 1 447 ? 28.692 7.917 -42.531 1.00 97.25 447 LYS A N 1
ATOM 3525 C CA . LYS A 1 447 ? 28.619 9.013 -43.513 1.00 97.25 447 LYS A CA 1
ATOM 3526 C C . LYS A 1 447 ? 29.991 9.248 -44.147 1.00 97.25 447 LYS A C 1
ATOM 3528 O O . LYS A 1 447 ? 30.076 9.277 -45.370 1.00 97.25 447 LYS A O 1
ATOM 3533 N N . LYS A 1 448 ? 31.055 9.322 -43.338 1.00 97.50 448 LYS A N 1
ATOM 3534 C CA . LYS A 1 448 ? 32.425 9.553 -43.819 1.00 97.50 448 LYS A CA 1
ATOM 3535 C C . LYS A 1 448 ? 32.955 8.407 -44.684 1.00 97.50 448 LYS A C 1
ATOM 3537 O O . LYS A 1 448 ? 33.595 8.678 -45.694 1.00 97.50 448 LYS A O 1
ATOM 3542 N N . VAL A 1 449 ? 32.644 7.154 -44.344 1.00 96.94 449 VAL A N 1
ATOM 3543 C CA . VAL A 1 449 ? 32.929 5.983 -45.190 1.00 96.94 449 VAL A CA 1
ATOM 3544 C C . VAL A 1 449 ? 32.213 6.127 -46.533 1.00 96.94 449 VAL A C 1
ATOM 3546 O O . VAL A 1 449 ? 32.884 6.129 -47.556 1.00 96.94 449 VAL A O 1
ATOM 3549 N N . ARG A 1 450 ? 30.905 6.422 -46.545 1.00 97.12 450 ARG A N 1
ATOM 3550 C CA . ARG A 1 450 ? 30.139 6.651 -47.788 1.00 97.12 450 ARG A CA 1
ATOM 3551 C C . ARG A 1 450 ? 30.600 7.861 -48.609 1.00 97.12 450 ARG A C 1
ATOM 3553 O O . ARG A 1 450 ? 30.345 7.923 -49.808 1.00 97.12 450 ARG A O 1
ATOM 3560 N N . GLU A 1 451 ? 31.233 8.859 -48.002 1.00 97.06 451 GLU A N 1
ATOM 3561 C CA . GLU A 1 451 ? 31.895 9.951 -48.733 1.00 97.06 451 GLU A CA 1
ATOM 3562 C C . GLU A 1 451 ? 33.190 9.477 -49.406 1.00 97.06 451 GLU A C 1
ATOM 3564 O O . GLU A 1 451 ? 33.424 9.801 -50.567 1.00 97.06 451 GLU A O 1
ATOM 3569 N N . LEU A 1 452 ? 34.008 8.689 -48.700 1.00 96.19 452 LEU A N 1
ATOM 3570 C CA . LEU A 1 452 ? 35.260 8.137 -49.223 1.00 96.19 452 LEU A CA 1
ATOM 3571 C C . LEU A 1 452 ? 35.020 7.066 -50.297 1.00 96.19 452 LEU A C 1
ATOM 3573 O O . LEU A 1 452 ? 35.727 7.059 -51.297 1.00 96.19 452 LEU A O 1
ATOM 3577 N N . GLU A 1 453 ? 34.004 6.217 -50.134 1.00 97.12 453 GLU A N 1
ATOM 3578 C CA . GLU A 1 453 ? 33.573 5.232 -51.137 1.00 97.12 453 GLU A CA 1
ATOM 3579 C C . GLU A 1 453 ? 33.224 5.924 -52.461 1.00 97.12 453 GLU A C 1
ATOM 3581 O O . GLU A 1 453 ? 33.804 5.589 -53.489 1.00 97.12 453 GLU A O 1
ATOM 3586 N N . ARG A 1 454 ? 32.392 6.976 -52.432 1.00 97.00 454 ARG A N 1
ATOM 3587 C CA . ARG A 1 454 ? 32.067 7.751 -53.643 1.00 97.00 454 ARG A CA 1
ATOM 3588 C C . ARG A 1 454 ? 33.273 8.469 -54.246 1.00 97.00 454 ARG A C 1
ATOM 3590 O O . ARG A 1 454 ? 33.366 8.555 -55.463 1.00 97.00 454 ARG A O 1
ATOM 3597 N N . ALA A 1 455 ? 34.189 8.982 -53.424 1.00 96.44 455 ALA A N 1
ATOM 3598 C CA . ALA A 1 455 ? 35.415 9.611 -53.919 1.00 96.44 455 ALA A CA 1
ATOM 3599 C C . ALA A 1 455 ? 36.357 8.596 -54.598 1.00 96.44 455 ALA A C 1
ATOM 3601 O O . ALA A 1 455 ? 37.051 8.937 -55.554 1.00 96.44 455 ALA A O 1
ATOM 3602 N N . LEU A 1 456 ? 36.365 7.341 -54.136 1.00 96.00 456 LEU A N 1
ATOM 3603 C CA . LEU A 1 456 ? 37.060 6.240 -54.805 1.00 96.00 456 LEU A CA 1
ATOM 3604 C C . LEU A 1 456 ? 36.341 5.821 -56.095 1.00 96.00 456 LEU A C 1
ATOM 3606 O O . LEU A 1 456 ? 37.014 5.564 -57.088 1.00 96.00 456 LEU A O 1
ATOM 3610 N N . GLU A 1 457 ? 35.006 5.798 -56.117 1.00 96.56 457 GLU A N 1
ATOM 3611 C CA . GLU A 1 457 ? 34.215 5.543 -57.332 1.00 96.56 457 GLU A CA 1
ATOM 3612 C C . GLU A 1 457 ? 34.464 6.611 -58.411 1.00 96.56 457 GLU A C 1
ATOM 3614 O O . GLU A 1 457 ? 34.714 6.253 -59.564 1.00 96.56 457 GLU A O 1
ATOM 3619 N N . THR A 1 458 ? 34.479 7.906 -58.058 1.00 96.50 458 THR A N 1
ATOM 3620 C CA . THR A 1 458 ? 34.791 8.980 -59.019 1.00 96.50 458 THR A CA 1
ATOM 3621 C C . THR A 1 458 ? 36.220 8.862 -59.535 1.00 96.50 458 THR A C 1
ATOM 3623 O O . THR A 1 458 ? 36.401 8.785 -60.748 1.00 96.50 458 THR A O 1
ATOM 3626 N N . LEU A 1 459 ? 37.218 8.715 -58.652 1.00 95.94 459 LEU A N 1
ATOM 3627 C CA . LEU A 1 459 ? 38.618 8.518 -59.055 1.00 95.94 459 LEU A CA 1
ATOM 3628 C C . LEU A 1 459 ? 38.809 7.264 -59.924 1.00 95.94 459 LEU A C 1
ATOM 3630 O O . LEU A 1 459 ? 39.618 7.273 -60.848 1.00 95.94 459 LEU A O 1
ATOM 3634 N N . HIS A 1 460 ? 38.067 6.183 -59.669 1.00 96.62 460 HIS A N 1
ATOM 3635 C CA . HIS A 1 460 ? 38.130 4.980 -60.499 1.00 96.62 460 HIS A CA 1
ATOM 3636 C C . HIS A 1 460 ? 37.495 5.202 -61.880 1.00 96.62 460 HIS A C 1
ATOM 3638 O O . HIS A 1 460 ? 38.049 4.744 -62.878 1.00 96.62 460 HIS A O 1
ATOM 3644 N N . SER A 1 461 ? 36.392 5.956 -61.962 1.00 95.75 461 SER A N 1
ATOM 3645 C CA . SER A 1 461 ? 35.795 6.351 -63.245 1.00 95.75 461 SER A CA 1
ATOM 3646 C C . SER A 1 461 ? 36.695 7.304 -64.044 1.00 95.75 461 SER A C 1
ATOM 3648 O O . SER A 1 461 ? 36.864 7.115 -65.244 1.00 95.75 461 SER A O 1
ATOM 3650 N N . GLU A 1 462 ? 37.362 8.253 -63.381 1.00 96.56 462 GLU A N 1
ATOM 3651 C CA . GLU A 1 462 ? 38.351 9.155 -63.985 1.00 96.56 462 GLU A CA 1
ATOM 3652 C C . GLU A 1 462 ? 39.561 8.372 -64.511 1.00 96.56 462 GLU A C 1
ATOM 3654 O O . GLU A 1 462 ? 39.942 8.539 -65.666 1.00 96.56 462 GLU A O 1
ATOM 3659 N N . MET A 1 463 ? 40.108 7.443 -63.720 1.00 95.12 463 MET A N 1
ATOM 3660 C CA . MET A 1 463 ? 41.180 6.541 -64.162 1.00 95.12 463 MET A CA 1
ATOM 3661 C C . MET A 1 463 ? 40.757 5.645 -65.334 1.00 95.12 463 MET A C 1
ATOM 3663 O O . MET A 1 463 ? 41.567 5.395 -66.224 1.00 95.12 463 MET A O 1
ATOM 3667 N N . SER A 1 464 ? 39.505 5.175 -65.364 1.00 95.94 464 SER A N 1
ATOM 3668 C CA . SER A 1 464 ? 38.975 4.395 -66.489 1.00 95.94 464 SER A CA 1
ATOM 3669 C C . SER A 1 464 ? 38.827 5.245 -67.753 1.00 95.94 464 SER A C 1
ATOM 3671 O O . SER A 1 464 ? 39.147 4.769 -68.838 1.00 95.94 464 SER A O 1
ATOM 3673 N N . ASN A 1 465 ? 38.386 6.499 -67.627 1.00 95.81 465 ASN A N 1
ATOM 3674 C CA . ASN A 1 465 ? 38.279 7.426 -68.754 1.00 95.81 465 ASN A CA 1
ATOM 3675 C C . ASN A 1 465 ? 39.667 7.794 -69.296 1.00 95.81 465 ASN A C 1
ATOM 3677 O O . ASN A 1 465 ? 39.885 7.710 -70.497 1.00 95.81 465 ASN A O 1
ATOM 3681 N N . LEU A 1 466 ? 40.633 8.100 -68.422 1.00 95.12 466 LEU A N 1
ATOM 3682 C CA . LEU A 1 466 ? 42.022 8.375 -68.809 1.00 95.12 466 LEU A CA 1
ATOM 3683 C C . LEU A 1 466 ? 42.703 7.166 -69.472 1.00 95.12 466 LEU A C 1
ATOM 3685 O O . LEU A 1 466 ? 43.536 7.343 -70.359 1.00 95.12 466 LEU A O 1
ATOM 3689 N N . GLN A 1 467 ? 42.352 5.939 -69.072 1.00 95.56 467 GLN A N 1
ATOM 3690 C CA . GLN A 1 467 ? 42.822 4.727 -69.744 1.00 95.56 467 GLN A CA 1
ATOM 3691 C C . GLN A 1 467 ? 42.211 4.587 -71.150 1.00 95.56 467 GLN A C 1
ATOM 3693 O O . GLN A 1 467 ? 42.957 4.287 -72.077 1.00 95.56 467 GLN A O 1
ATOM 3698 N N . LEU A 1 468 ? 40.913 4.864 -71.327 1.00 95.69 468 LEU A N 1
ATOM 3699 C CA . LEU A 1 468 ? 40.253 4.865 -72.642 1.00 95.69 468 LEU A CA 1
ATOM 3700 C C . LEU A 1 468 ? 40.781 5.980 -73.562 1.00 95.69 468 LEU A C 1
ATOM 3702 O O . LEU A 1 468 ? 41.037 5.735 -74.736 1.00 95.69 468 LEU A O 1
ATOM 3706 N N . GLU A 1 469 ? 41.002 7.189 -73.038 1.00 95.75 469 GLU A N 1
ATOM 3707 C CA . GLU A 1 469 ? 41.647 8.284 -73.778 1.00 95.75 469 GLU A CA 1
ATOM 3708 C C . GLU A 1 469 ? 43.062 7.890 -74.212 1.00 95.75 469 GLU A C 1
ATOM 3710 O O . GLU A 1 469 ? 43.432 8.066 -75.370 1.00 95.75 469 GLU A O 1
ATOM 3715 N N . LYS A 1 470 ? 43.851 7.300 -73.305 1.00 95.88 470 LYS A N 1
ATOM 3716 C CA . LYS A 1 470 ? 45.186 6.777 -73.613 1.00 95.88 470 LYS A CA 1
ATOM 3717 C C . LYS A 1 470 ? 45.141 5.682 -74.682 1.00 95.88 470 LYS A C 1
ATOM 3719 O O . LYS A 1 470 ? 45.996 5.691 -75.560 1.00 95.88 470 LYS A O 1
ATOM 3724 N N . GLU A 1 471 ? 44.191 4.753 -74.614 1.00 96.31 471 GLU A N 1
ATOM 3725 C CA . GLU A 1 471 ? 44.000 3.711 -75.631 1.00 96.31 471 GLU A CA 1
ATOM 3726 C C . GLU A 1 471 ? 43.663 4.338 -76.993 1.00 96.31 471 GLU A C 1
ATOM 3728 O O . GLU A 1 471 ? 44.354 4.052 -77.965 1.00 96.31 471 GLU A O 1
ATOM 3733 N N . HIS A 1 472 ? 42.747 5.308 -77.047 1.00 96.19 472 HIS A N 1
ATOM 3734 C CA . HIS A 1 472 ? 42.427 6.048 -78.272 1.00 96.19 472 HIS A CA 1
ATOM 3735 C C . HIS A 1 472 ? 43.618 6.852 -78.842 1.00 96.19 472 HIS A C 1
ATOM 3737 O O . HIS A 1 472 ? 43.836 6.874 -80.057 1.00 96.19 472 HIS A O 1
ATOM 3743 N N . TYR A 1 473 ? 44.439 7.482 -77.993 1.00 94.25 473 TYR A N 1
ATOM 3744 C CA . TYR A 1 473 ? 45.678 8.137 -78.436 1.00 94.25 473 TYR A CA 1
ATOM 3745 C C . TYR A 1 473 ? 46.737 7.132 -78.916 1.00 94.25 473 TYR A C 1
ATOM 3747 O O . TYR A 1 473 ? 47.532 7.473 -79.791 1.00 94.25 473 TYR A O 1
ATOM 3755 N N . GLN A 1 474 ? 46.758 5.906 -78.380 1.00 96.12 474 GLN A N 1
ATOM 3756 C CA . GLN A 1 474 ? 47.623 4.833 -78.877 1.00 96.12 474 GLN A CA 1
ATOM 3757 C C . GLN A 1 474 ? 47.146 4.308 -80.236 1.00 96.12 474 GLN A C 1
ATOM 3759 O O . GLN A 1 474 ? 47.969 4.202 -81.136 1.00 96.12 474 GLN A O 1
ATOM 3764 N N . GLU A 1 475 ? 45.844 4.075 -80.423 1.00 95.00 475 GLU A N 1
ATOM 3765 C CA . GLU A 1 475 ? 45.258 3.733 -81.730 1.00 95.00 475 GLU A CA 1
ATOM 3766 C C . GLU A 1 475 ? 45.591 4.808 -82.777 1.00 95.00 475 GLU A C 1
ATOM 3768 O O . GLU A 1 475 ? 46.142 4.504 -83.832 1.00 95.00 475 GLU A O 1
ATOM 3773 N N . SER A 1 476 ? 45.365 6.083 -82.440 1.00 93.69 476 SER A N 1
ATOM 3774 C CA . SER A 1 476 ? 45.672 7.226 -83.316 1.00 93.69 476 SER A CA 1
ATOM 3775 C C . SER A 1 476 ? 47.166 7.314 -83.673 1.00 93.69 476 SER A C 1
ATOM 3777 O O . SER A 1 476 ? 47.531 7.685 -84.791 1.00 93.69 476 SER A O 1
ATOM 3779 N N . LEU A 1 477 ? 48.054 6.974 -82.730 1.00 95.00 477 LEU A N 1
ATOM 3780 C CA . LEU A 1 477 ? 49.496 6.900 -82.970 1.00 95.00 477 LEU A CA 1
ATOM 3781 C C . LEU A 1 477 ? 49.858 5.720 -83.882 1.00 95.00 477 LEU A C 1
ATOM 3783 O O . LEU A 1 477 ? 50.645 5.905 -84.807 1.00 95.00 477 LEU A O 1
ATOM 3787 N N . GLU A 1 478 ? 49.278 4.538 -83.666 1.00 94.88 478 GLU A N 1
ATOM 3788 C CA . GLU A 1 478 ? 49.486 3.360 -84.517 1.00 94.88 478 GLU A CA 1
ATOM 3789 C C . GLU A 1 478 ? 48.960 3.584 -85.945 1.00 94.88 478 GLU A C 1
ATOM 3791 O O . GLU A 1 478 ? 49.585 3.122 -86.901 1.00 94.88 478 GLU A O 1
ATOM 3796 N N . GLU A 1 479 ? 47.872 4.339 -86.127 1.00 95.38 479 GLU A N 1
ATOM 3797 C CA . GLU A 1 479 ? 47.411 4.812 -87.440 1.00 95.38 479 GLU A CA 1
ATOM 3798 C C . GLU A 1 479 ? 48.440 5.754 -88.092 1.00 95.38 479 GLU A C 1
ATOM 3800 O O . GLU A 1 479 ? 48.849 5.527 -89.233 1.00 95.38 479 GLU A O 1
ATOM 3805 N N . CYS A 1 480 ? 48.950 6.751 -87.360 1.00 93.06 480 CYS A N 1
ATOM 3806 C CA . CYS A 1 480 ? 49.971 7.677 -87.867 1.00 93.06 480 CYS A CA 1
ATOM 3807 C C . CYS A 1 480 ? 51.307 6.978 -88.187 1.00 93.06 480 CYS A C 1
ATOM 3809 O O . CYS A 1 480 ? 51.991 7.336 -89.151 1.00 93.06 480 CYS A O 1
ATOM 3811 N N . GLU A 1 481 ? 51.699 5.962 -87.413 1.00 95.31 481 GLU A N 1
ATOM 3812 C CA . GLU A 1 481 ? 52.863 5.126 -87.715 1.00 95.31 481 GLU A CA 1
ATOM 3813 C C . GLU A 1 481 ? 52.627 4.249 -88.953 1.00 95.31 481 GLU A C 1
ATOM 3815 O O . GLU A 1 481 ? 53.520 4.130 -89.800 1.00 95.31 481 GLU A O 1
ATOM 3820 N N . GLN A 1 482 ? 51.421 3.702 -89.129 1.00 95.19 482 GLN A N 1
ATOM 3821 C CA . GLN A 1 482 ? 51.039 2.990 -90.348 1.00 95.19 482 GLN A CA 1
ATOM 3822 C C . GLN A 1 482 ? 51.086 3.909 -91.575 1.00 95.19 482 GLN A C 1
ATOM 3824 O O . GLN A 1 482 ? 51.752 3.554 -92.550 1.00 95.19 482 GLN A O 1
ATOM 3829 N N . GLU A 1 483 ? 50.491 5.103 -91.535 1.00 94.94 483 GLU A N 1
ATOM 3830 C CA . GLU A 1 483 ? 50.603 6.094 -92.617 1.00 94.94 483 GLU A CA 1
ATOM 3831 C C . GLU A 1 483 ? 52.067 6.452 -92.905 1.00 94.94 483 GLU A C 1
ATOM 3833 O O . GLU A 1 483 ? 52.514 6.403 -94.053 1.00 94.94 483 GLU A O 1
ATOM 3838 N N . MET A 1 484 ? 52.864 6.720 -91.867 1.00 92.94 484 MET A N 1
ATOM 3839 C CA . MET A 1 484 ? 54.293 6.999 -92.006 1.00 92.94 484 MET A CA 1
ATOM 3840 C C . MET A 1 484 ? 55.053 5.834 -92.666 1.00 92.94 484 MET A C 1
ATOM 3842 O O . MET A 1 484 ? 55.955 6.077 -93.473 1.00 92.94 484 MET A O 1
ATOM 3846 N N . THR A 1 485 ? 54.739 4.571 -92.353 1.00 93.56 485 THR A N 1
ATOM 3847 C CA . THR A 1 485 ? 55.374 3.422 -93.028 1.00 93.56 485 THR A CA 1
ATOM 3848 C C . THR A 1 485 ? 54.899 3.257 -94.471 1.00 93.56 485 THR A C 1
ATOM 3850 O O . THR A 1 485 ? 55.725 2.941 -95.328 1.00 93.56 485 THR A O 1
ATOM 3853 N N . GLN A 1 486 ? 53.630 3.541 -94.778 1.00 94.56 486 GLN A N 1
ATOM 3854 C CA . GLN A 1 486 ? 53.116 3.561 -96.152 1.00 94.56 486 GLN A CA 1
ATOM 3855 C C . GLN A 1 486 ? 53.802 4.651 -96.990 1.00 94.56 486 GLN A C 1
ATOM 3857 O O . GLN A 1 486 ? 54.289 4.359 -98.082 1.00 94.56 486 GLN A O 1
ATOM 3862 N N . ILE A 1 487 ? 53.948 5.867 -96.450 1.00 93.06 487 ILE A N 1
ATOM 3863 C CA . ILE A 1 487 ? 54.659 6.982 -97.097 1.00 93.06 487 ILE A CA 1
ATOM 3864 C C . ILE A 1 487 ? 56.138 6.630 -97.322 1.00 93.06 487 ILE A C 1
ATOM 3866 O O . ILE A 1 487 ? 56.667 6.841 -98.415 1.00 93.06 487 ILE A O 1
ATOM 3870 N N . LYS A 1 488 ? 56.812 6.026 -96.331 1.00 94.06 488 LYS A N 1
ATOM 3871 C CA . LYS A 1 488 ? 58.192 5.525 -96.487 1.00 94.06 488 LYS A CA 1
ATOM 3872 C C . LYS A 1 488 ? 58.292 4.466 -97.591 1.00 94.06 488 LYS A C 1
ATOM 3874 O O . LYS A 1 488 ? 59.222 4.517 -98.391 1.00 94.06 488 LYS A O 1
ATOM 3879 N N . GLN A 1 489 ? 57.333 3.542 -97.687 1.00 93.94 489 GLN A N 1
ATOM 3880 C CA . GLN A 1 489 ? 57.288 2.559 -98.774 1.00 93.94 489 GLN A CA 1
ATOM 3881 C C . GLN A 1 489 ? 57.035 3.207 -100.143 1.00 93.94 489 GLN A C 1
ATOM 3883 O O . GLN A 1 489 ? 57.671 2.806 -101.116 1.00 93.94 489 GLN A O 1
ATOM 3888 N N . SER A 1 490 ? 56.146 4.204 -100.246 1.00 93.44 490 SER A N 1
ATOM 3889 C CA . SER A 1 490 ? 55.913 4.914 -101.511 1.00 93.44 490 SER A CA 1
ATOM 3890 C C . SER A 1 490 ? 57.125 5.738 -101.942 1.00 93.44 490 SER A C 1
ATOM 3892 O O . SER A 1 490 ? 57.432 5.770 -103.130 1.00 93.44 490 SER A O 1
ATOM 3894 N N . LEU A 1 491 ? 57.851 6.336 -100.991 1.00 93.50 491 LEU A N 1
ATOM 3895 C CA . LEU A 1 491 ? 59.099 7.052 -101.259 1.00 93.50 491 LEU A CA 1
ATOM 3896 C C . LEU A 1 491 ? 60.176 6.103 -101.801 1.00 93.50 491 LEU A C 1
ATOM 3898 O O . LEU A 1 491 ? 60.752 6.387 -102.841 1.00 93.50 491 LEU A O 1
ATOM 3902 N N . VAL A 1 492 ? 60.381 4.941 -101.168 1.00 93.69 492 VAL A N 1
ATOM 3903 C CA . VAL A 1 492 ? 61.352 3.931 -101.634 1.00 93.69 492 VAL A CA 1
ATOM 3904 C C . VAL A 1 492 ? 60.997 3.378 -103.022 1.00 93.69 492 VAL A C 1
ATOM 3906 O O . VAL A 1 492 ? 61.897 3.126 -103.819 1.00 93.69 492 VAL A O 1
ATOM 3909 N N . ARG A 1 493 ? 59.704 3.222 -103.346 1.00 93.06 493 ARG A N 1
ATOM 3910 C CA . ARG A 1 493 ? 59.267 2.886 -104.716 1.00 93.06 493 ARG A CA 1
ATOM 3911 C C . ARG A 1 493 ? 59.618 4.014 -105.690 1.00 93.06 493 ARG A C 1
ATOM 3913 O O . ARG A 1 493 ? 60.286 3.753 -106.681 1.00 93.06 493 ARG A O 1
ATOM 3920 N N . GLY A 1 494 ? 59.272 5.257 -105.350 1.00 92.56 494 GLY A N 1
ATOM 3921 C CA . GLY A 1 494 ? 59.593 6.438 -106.154 1.00 92.56 494 GLY A CA 1
ATOM 3922 C C . GLY A 1 494 ? 61.096 6.663 -106.365 1.00 92.56 494 GLY A C 1
ATOM 3923 O O . GLY A 1 494 ? 61.492 7.080 -107.447 1.00 92.56 494 GLY A O 1
ATOM 3924 N N . ASP A 1 495 ? 61.946 6.346 -105.384 1.00 93.12 495 ASP A N 1
ATOM 3925 C CA . ASP A 1 495 ? 63.408 6.391 -105.523 1.00 93.12 495 ASP A CA 1
ATOM 3926 C C . ASP A 1 495 ? 63.937 5.320 -106.492 1.00 93.12 495 ASP A C 1
ATOM 3928 O O . ASP A 1 495 ? 64.859 5.595 -107.266 1.00 93.12 495 ASP A O 1
ATOM 3932 N N . GLU A 1 496 ? 63.356 4.114 -106.492 1.00 93.00 496 GLU A N 1
ATOM 3933 C CA . GLU A 1 496 ? 63.711 3.061 -107.451 1.00 93.00 496 GLU A CA 1
ATOM 3934 C C . GLU A 1 496 ? 63.183 3.383 -108.859 1.00 93.00 496 GLU A C 1
ATOM 3936 O O . GLU A 1 496 ? 63.931 3.246 -109.826 1.00 93.00 496 GLU A O 1
ATOM 3941 N N . ASP A 1 497 ? 61.966 3.919 -108.984 1.00 92.19 497 ASP A N 1
ATOM 3942 C CA . ASP A 1 497 ? 61.414 4.422 -110.249 1.00 92.19 497 ASP A CA 1
ATOM 3943 C C . ASP A 1 497 ? 62.274 5.576 -110.804 1.00 92.19 497 ASP A C 1
ATOM 3945 O O . ASP A 1 497 ? 62.678 5.556 -111.967 1.00 92.19 497 ASP A O 1
ATOM 3949 N N . LEU A 1 498 ? 62.678 6.540 -109.965 1.00 92.56 498 LEU A N 1
ATOM 3950 C CA . LEU A 1 498 ? 63.618 7.611 -110.333 1.00 92.56 498 LEU A CA 1
ATOM 3951 C C . LEU A 1 498 ? 65.004 7.074 -110.713 1.00 92.56 498 LEU A C 1
ATOM 3953 O O . LEU A 1 498 ? 65.681 7.656 -111.562 1.00 92.56 498 LEU A O 1
ATOM 3957 N N . LYS A 1 499 ? 65.461 5.979 -110.102 1.00 93.38 499 LYS A N 1
ATOM 3958 C CA . LYS A 1 499 ? 66.715 5.293 -110.449 1.00 93.38 499 LYS A CA 1
ATOM 3959 C C . LYS A 1 499 ? 66.604 4.561 -111.791 1.00 93.38 499 LYS A C 1
ATOM 3961 O O . LYS A 1 499 ? 67.546 4.627 -112.584 1.00 93.38 499 LYS A O 1
ATOM 3966 N N . ILE A 1 500 ? 65.454 3.961 -112.089 1.00 92.75 500 ILE A N 1
ATOM 3967 C CA . ILE A 1 500 ? 65.125 3.389 -113.400 1.00 92.75 500 ILE A CA 1
ATOM 3968 C C . ILE A 1 500 ? 65.073 4.493 -114.467 1.00 92.75 500 ILE A C 1
ATOM 3970 O O . ILE A 1 500 ? 65.713 4.350 -115.508 1.00 92.75 500 ILE A O 1
ATOM 3974 N N . GLU A 1 501 ? 64.410 5.622 -114.205 1.00 88.94 501 GLU A N 1
ATOM 3975 C CA . GLU A 1 501 ? 64.351 6.779 -115.115 1.00 88.94 501 GLU A CA 1
ATOM 3976 C C . GLU A 1 501 ? 65.715 7.453 -115.328 1.00 88.94 501 GLU A C 1
ATOM 3978 O O . GLU A 1 501 ? 66.059 7.817 -116.455 1.00 88.94 501 GLU A O 1
ATOM 3983 N N . ARG A 1 502 ? 66.562 7.554 -114.295 1.00 92.00 502 ARG A N 1
ATOM 3984 C CA . ARG A 1 502 ? 67.958 8.012 -114.441 1.00 92.00 502 ARG A CA 1
ATOM 3985 C C . ARG A 1 502 ? 68.763 7.085 -115.351 1.00 92.00 502 ARG A C 1
ATOM 3987 O O . ARG A 1 502 ? 69.493 7.567 -116.216 1.00 92.00 502 ARG A O 1
ATOM 3994 N N . GLU A 1 503 ? 68.620 5.769 -115.203 1.00 90.44 503 GLU A N 1
ATOM 3995 C CA . GLU A 1 503 ? 69.334 4.803 -116.043 1.00 90.44 503 GLU A CA 1
ATOM 3996 C C . GLU A 1 503 ? 68.753 4.738 -117.471 1.00 90.44 503 GLU A C 1
ATOM 3998 O O . GLU A 1 503 ? 69.509 4.563 -118.425 1.00 90.44 503 GLU A O 1
ATOM 4003 N N . GLN A 1 504 ? 67.447 4.966 -117.665 1.00 90.00 504 GLN A N 1
ATOM 4004 C CA . GLN A 1 504 ? 66.849 5.194 -118.990 1.00 90.00 504 GLN A CA 1
ATOM 4005 C C . GLN A 1 504 ? 67.385 6.474 -119.642 1.00 90.00 504 GLN A C 1
ATOM 4007 O O . GLN A 1 504 ? 67.864 6.427 -120.774 1.00 90.00 504 GLN A O 1
ATOM 4012 N N . THR A 1 505 ? 67.397 7.592 -118.914 1.00 91.12 505 THR A N 1
ATOM 4013 C CA . THR A 1 505 ? 67.956 8.879 -119.363 1.00 91.12 505 THR A CA 1
ATOM 4014 C C . THR A 1 505 ? 69.423 8.732 -119.769 1.00 91.12 505 THR A C 1
ATOM 4016 O O . THR A 1 505 ? 69.839 9.247 -120.801 1.00 91.12 505 THR A O 1
ATOM 4019 N N . LYS A 1 506 ? 70.205 7.953 -119.015 1.00 91.62 506 LYS A N 1
ATOM 4020 C CA . LYS A 1 506 ? 71.600 7.617 -119.330 1.00 91.62 506 LYS A CA 1
ATOM 4021 C C . LYS A 1 506 ? 71.744 6.739 -120.581 1.00 91.62 506 LYS A C 1
ATOM 4023 O O . LYS A 1 506 ? 72.666 6.962 -121.360 1.00 91.62 506 LYS A O 1
ATOM 4028 N N . ARG A 1 507 ? 70.834 5.787 -120.832 1.00 91.50 507 ARG A N 1
ATOM 4029 C CA . ARG A 1 507 ? 70.787 5.034 -122.107 1.00 91.50 507 ARG A CA 1
ATOM 4030 C C . ARG A 1 507 ? 70.433 5.938 -123.289 1.00 91.50 507 ARG A C 1
ATOM 4032 O O . ARG A 1 507 ? 71.011 5.764 -124.357 1.00 91.50 507 ARG A O 1
ATOM 4039 N N . LEU A 1 508 ? 69.517 6.891 -123.102 1.00 89.56 508 LEU A N 1
ATOM 4040 C CA . LEU A 1 508 ? 69.187 7.895 -124.116 1.00 89.56 508 LEU A CA 1
ATOM 4041 C C . LEU A 1 508 ? 70.395 8.791 -124.410 1.00 89.56 508 LEU A C 1
ATOM 4043 O O . LEU A 1 508 ? 70.735 8.941 -125.575 1.00 89.56 508 LEU A O 1
ATOM 4047 N N . TRP A 1 509 ? 71.107 9.276 -123.388 1.00 90.56 509 TRP A N 1
ATOM 4048 C CA . TRP A 1 509 ? 72.360 10.026 -123.557 1.00 90.56 509 TRP A CA 1
ATOM 4049 C C . TRP A 1 509 ? 73.452 9.228 -124.277 1.00 90.56 509 TRP A C 1
ATOM 4051 O O . TRP A 1 509 ? 74.062 9.749 -125.199 1.00 90.56 509 TRP A O 1
ATOM 4061 N N . LEU A 1 510 ? 73.686 7.959 -123.920 1.00 92.31 510 LEU A N 1
ATOM 4062 C CA . LEU A 1 510 ? 74.671 7.118 -124.619 1.00 92.31 510 LEU A CA 1
ATOM 4063 C C . LEU A 1 510 ? 74.280 6.862 -126.081 1.00 92.31 510 LEU A C 1
ATOM 4065 O O . LEU A 1 510 ? 75.143 6.820 -126.955 1.00 92.31 510 LEU A O 1
ATOM 4069 N N . ARG A 1 511 ? 72.979 6.718 -126.359 1.00 90.00 511 ARG A N 1
ATOM 4070 C CA . ARG A 1 511 ? 72.449 6.613 -127.721 1.00 90.00 511 ARG A CA 1
ATOM 4071 C C . ARG A 1 511 ? 72.615 7.925 -128.491 1.00 90.00 511 ARG A C 1
ATOM 4073 O O . ARG A 1 511 ? 73.001 7.875 -129.651 1.00 90.00 511 ARG A O 1
ATOM 4080 N N . ASP A 1 512 ? 72.333 9.066 -127.875 1.00 89.75 512 ASP A N 1
ATOM 4081 C CA . ASP A 1 512 ? 72.454 10.387 -128.498 1.00 89.75 512 ASP A CA 1
ATOM 4082 C C . ASP A 1 512 ? 73.922 10.770 -128.739 1.00 89.75 512 ASP A C 1
ATOM 4084 O O . ASP A 1 512 ? 74.262 11.322 -129.780 1.00 89.75 512 ASP A O 1
ATOM 4088 N N . GLU A 1 513 ? 74.829 10.358 -127.853 1.00 88.69 513 GLU A N 1
ATOM 4089 C CA . GLU A 1 513 ? 76.277 10.482 -128.031 1.00 88.69 513 GLU A CA 1
ATOM 4090 C C . GLU A 1 513 ? 76.794 9.560 -129.157 1.00 88.69 513 GLU A C 1
ATOM 4092 O O . GLU A 1 513 ? 77.618 9.970 -129.968 1.00 88.69 513 GLU A O 1
ATOM 4097 N N . ASP A 1 514 ? 76.292 8.326 -129.273 1.00 90.31 514 ASP A N 1
ATOM 4098 C CA . ASP A 1 514 ? 76.584 7.416 -130.396 1.00 90.31 514 ASP A CA 1
ATOM 4099 C C . ASP A 1 514 ? 75.954 7.895 -131.725 1.00 90.31 514 ASP A C 1
ATOM 4101 O O . ASP A 1 514 ? 76.540 7.748 -132.799 1.00 90.31 514 ASP A O 1
ATOM 4105 N N . GLN A 1 515 ? 74.788 8.546 -131.680 1.00 88.31 515 GLN A N 1
ATOM 4106 C CA . GLN A 1 515 ? 74.208 9.244 -132.831 1.00 88.31 515 GLN A CA 1
ATOM 4107 C C . GLN A 1 515 ? 75.031 10.487 -133.201 1.00 88.31 515 GLN A C 1
ATOM 4109 O O . GLN A 1 515 ? 75.309 10.675 -134.382 1.00 88.31 515 GLN A O 1
ATOM 4114 N N . SER A 1 516 ? 75.516 11.260 -132.229 1.00 88.06 516 SER A N 1
ATOM 4115 C CA . SER A 1 516 ? 76.400 12.417 -132.438 1.00 88.06 516 SER A CA 1
ATOM 4116 C C . SER A 1 516 ? 77.755 12.005 -133.015 1.00 88.06 516 SER A C 1
ATOM 4118 O O . SER A 1 516 ? 78.234 12.627 -133.957 1.00 88.06 516 SER A O 1
ATOM 4120 N N . ARG A 1 517 ? 78.342 10.890 -132.551 1.00 89.44 517 ARG A N 1
ATOM 4121 C CA . ARG A 1 517 ? 79.535 10.285 -133.172 1.00 89.44 517 ARG A CA 1
ATOM 4122 C C . ARG A 1 517 ? 79.285 9.898 -134.630 1.00 89.44 517 ARG A C 1
ATOM 4124 O O . ARG A 1 517 ? 80.142 10.162 -135.472 1.00 89.44 517 ARG A O 1
ATOM 4131 N N . ARG A 1 518 ? 78.125 9.308 -134.954 1.00 90.38 518 ARG A N 1
ATOM 4132 C CA . ARG A 1 518 ? 77.756 9.020 -136.354 1.00 90.38 518 ARG A CA 1
ATOM 4133 C C . ARG A 1 518 ? 77.565 10.293 -137.171 1.00 90.38 518 ARG A C 1
ATOM 4135 O O . ARG A 1 518 ? 78.045 10.329 -138.295 1.00 90.38 518 ARG A O 1
ATOM 4142 N N . VAL A 1 519 ? 76.925 11.323 -136.617 1.00 87.75 519 VAL A N 1
ATOM 4143 C CA . VAL A 1 519 ? 76.771 12.629 -137.276 1.00 87.75 519 VAL A CA 1
ATOM 4144 C C . VAL A 1 519 ? 78.140 13.241 -137.562 1.00 87.75 519 VAL A C 1
ATOM 4146 O O . VAL A 1 519 ? 78.423 13.475 -138.725 1.00 87.75 519 VAL A O 1
ATOM 4149 N N . HIS A 1 520 ? 79.044 13.346 -136.584 1.00 89.12 520 HIS A N 1
ATOM 4150 C CA . HIS A 1 520 ? 80.410 13.839 -136.813 1.00 89.12 520 HIS A CA 1
ATOM 4151 C C . HIS A 1 520 ? 81.220 12.985 -137.800 1.00 89.12 520 HIS A C 1
ATOM 4153 O O . HIS A 1 520 ? 82.051 13.516 -138.533 1.00 89.12 520 HIS A O 1
ATOM 4159 N N . THR A 1 521 ? 80.975 11.671 -137.867 1.00 89.00 521 THR A N 1
ATOM 4160 C CA . THR A 1 521 ? 81.599 10.805 -138.884 1.00 89.00 521 THR A CA 1
ATOM 4161 C C . THR A 1 521 ? 81.061 11.131 -140.280 1.00 89.00 521 THR A C 1
ATOM 4163 O O . THR A 1 521 ? 81.844 11.311 -141.205 1.00 89.00 521 THR A O 1
ATOM 4166 N N . LEU A 1 522 ? 79.742 11.286 -140.428 1.00 86.94 522 LEU A N 1
ATOM 4167 C CA . LEU A 1 522 ? 79.091 11.670 -141.686 1.00 86.94 522 LEU A CA 1
ATOM 4168 C C . LEU A 1 522 ? 79.419 13.113 -142.104 1.00 86.94 522 LEU A C 1
ATOM 4170 O O . LEU A 1 522 ? 79.525 13.394 -143.293 1.00 86.94 522 LEU A O 1
ATOM 4174 N N . GLU A 1 523 ? 79.611 14.024 -141.149 1.00 88.38 523 GLU A N 1
ATOM 4175 C CA . GLU A 1 523 ? 80.096 15.387 -141.379 1.00 88.38 523 GLU A CA 1
ATOM 4176 C C . GLU A 1 523 ? 81.547 15.362 -141.869 1.00 88.38 523 GLU A C 1
ATOM 4178 O O . GLU A 1 523 ? 81.845 15.997 -142.875 1.00 88.38 523 GLU A O 1
ATOM 4183 N N . ALA A 1 524 ? 82.429 14.566 -141.255 1.00 86.81 524 ALA A N 1
ATOM 4184 C CA . ALA A 1 524 ? 83.804 14.384 -141.723 1.00 86.81 524 ALA A CA 1
ATOM 4185 C C . ALA A 1 524 ? 83.878 13.698 -143.103 1.00 86.81 524 ALA A C 1
ATOM 4187 O O . ALA A 1 524 ? 84.694 14.085 -143.938 1.00 86.81 524 ALA A O 1
ATOM 4188 N N . GLU A 1 525 ? 83.009 12.722 -143.388 1.00 86.44 525 GLU A N 1
ATOM 4189 C CA . GLU A 1 525 ? 82.862 12.120 -144.721 1.00 86.44 525 GLU A CA 1
ATOM 4190 C C . GLU A 1 525 ? 82.337 13.136 -145.748 1.00 86.44 525 GLU A C 1
ATOM 4192 O O . GLU A 1 525 ? 82.837 13.187 -146.873 1.00 86.44 525 GLU A O 1
ATOM 4197 N N . LEU A 1 526 ? 81.383 13.993 -145.369 1.00 88.12 526 LEU A N 1
ATOM 4198 C CA . LEU A 1 526 ? 80.859 15.071 -146.212 1.00 88.12 526 LEU A CA 1
ATOM 4199 C C . LEU A 1 526 ? 81.896 16.179 -146.442 1.00 88.12 526 LEU A C 1
ATOM 4201 O O . LEU A 1 526 ? 81.976 16.713 -147.550 1.00 88.12 526 LEU A O 1
ATOM 4205 N N . GLU A 1 527 ? 82.715 16.516 -145.446 1.00 88.62 527 GLU A N 1
ATOM 4206 C CA . GLU A 1 527 ? 83.843 17.438 -145.584 1.00 88.62 527 GLU A CA 1
ATOM 4207 C C . GLU A 1 527 ? 84.939 16.845 -146.468 1.00 88.62 527 GLU A C 1
ATOM 4209 O O . GLU A 1 527 ? 85.423 17.541 -147.360 1.00 88.62 527 GLU A O 1
ATOM 4214 N N . ALA A 1 528 ? 85.283 15.564 -146.302 1.00 86.81 528 ALA A N 1
ATOM 4215 C CA . ALA A 1 528 ? 86.229 14.853 -147.159 1.00 86.81 528 ALA A CA 1
ATOM 4216 C C . ALA A 1 528 ? 85.722 14.764 -148.609 1.00 86.81 528 ALA A C 1
ATOM 4218 O O . ALA A 1 528 ? 86.466 15.065 -149.542 1.00 86.81 528 ALA A O 1
ATOM 4219 N N . ALA A 1 529 ? 84.439 14.455 -148.814 1.00 85.56 529 ALA A N 1
ATOM 4220 C CA . ALA A 1 529 ? 83.798 14.492 -150.126 1.00 85.56 529 ALA A CA 1
ATOM 4221 C C . ALA A 1 529 ? 83.734 15.920 -150.697 1.00 85.56 529 ALA A C 1
ATOM 4223 O O . ALA A 1 529 ? 83.901 16.108 -151.898 1.00 85.56 529 ALA A O 1
ATOM 4224 N N . SER A 1 530 ? 83.555 16.945 -149.860 1.00 85.88 530 SER A N 1
ATOM 4225 C CA . SER A 1 530 ? 83.563 18.355 -150.278 1.00 85.88 530 SER A CA 1
ATOM 4226 C C . SER A 1 530 ? 84.969 18.862 -150.610 1.00 85.88 530 SER A C 1
ATOM 4228 O O . SER A 1 530 ? 85.122 19.669 -151.527 1.00 85.88 530 SER A O 1
ATOM 4230 N N . LEU A 1 531 ? 85.994 18.380 -149.904 1.00 88.19 531 LEU A N 1
ATOM 4231 C CA . LEU A 1 531 ? 87.415 18.556 -150.208 1.00 88.19 531 LEU A CA 1
ATOM 4232 C C . LEU A 1 531 ? 87.768 17.877 -151.529 1.00 88.19 531 LEU A C 1
ATOM 4234 O O . LEU A 1 531 ? 88.381 18.515 -152.377 1.00 88.19 531 LEU A O 1
ATOM 4238 N N . GLU A 1 532 ? 87.320 16.642 -151.752 1.00 87.81 532 GLU A N 1
ATOM 4239 C CA . GLU A 1 532 ? 87.536 15.917 -153.006 1.00 87.81 532 GLU A CA 1
ATOM 4240 C C . GLU A 1 532 ? 86.778 16.566 -154.172 1.00 87.81 532 GLU A C 1
ATOM 4242 O O . GLU A 1 532 ? 87.352 16.777 -155.233 1.00 87.81 532 GLU A O 1
ATOM 4247 N N . VAL A 1 533 ? 85.536 17.018 -153.978 1.00 84.81 533 VAL A N 1
ATOM 4248 C CA . VAL A 1 533 ? 84.803 17.832 -154.966 1.00 84.81 533 VAL A CA 1
ATOM 4249 C C . VAL A 1 533 ? 85.505 19.169 -155.223 1.00 84.81 533 VAL A C 1
ATOM 4251 O O . VAL A 1 533 ? 85.460 19.663 -156.350 1.00 84.81 533 VAL A O 1
ATOM 4254 N N . ARG A 1 534 ? 86.178 19.766 -154.231 1.00 85.06 534 ARG A N 1
ATOM 4255 C CA . ARG A 1 534 ? 86.993 20.976 -154.425 1.00 85.06 534 ARG A CA 1
ATOM 4256 C C . ARG A 1 534 ? 88.264 20.665 -155.215 1.00 85.06 534 ARG A C 1
ATOM 4258 O O . ARG A 1 534 ? 88.504 21.335 -156.210 1.00 85.06 534 ARG A O 1
ATOM 4265 N N . ARG A 1 535 ? 88.983 19.592 -154.876 1.00 88.62 535 ARG A N 1
ATOM 4266 C CA . ARG A 1 535 ? 90.159 19.087 -155.602 1.00 88.62 535 ARG A CA 1
ATOM 4267 C C . ARG A 1 535 ? 89.820 18.701 -157.044 1.00 88.62 535 ARG A C 1
ATOM 4269 O O . ARG A 1 535 ? 90.590 18.984 -157.952 1.00 88.62 535 ARG A O 1
ATOM 4276 N N . LEU A 1 536 ? 88.655 18.098 -157.279 1.00 84.62 536 LEU A N 1
ATOM 4277 C CA . LEU A 1 536 ? 88.143 17.775 -158.612 1.00 84.62 536 LEU A CA 1
ATOM 4278 C C . LEU A 1 536 ? 87.706 19.032 -159.374 1.00 84.62 536 LEU A C 1
ATOM 4280 O O . LEU A 1 536 ? 87.951 19.108 -160.572 1.00 84.62 536 LEU A O 1
ATOM 4284 N N . LYS A 1 537 ? 87.127 20.045 -158.714 1.00 83.00 537 LYS A N 1
ATOM 4285 C CA . LYS A 1 537 ? 86.873 21.362 -159.330 1.00 83.00 537 LYS A CA 1
ATOM 4286 C C . LYS A 1 537 ? 88.173 22.075 -159.694 1.00 83.00 537 LYS A C 1
ATOM 4288 O O . LYS A 1 537 ? 88.260 22.607 -160.792 1.00 83.00 537 LYS A O 1
ATOM 4293 N N . GLU A 1 538 ? 89.175 22.047 -158.821 1.00 82.94 538 GLU A N 1
ATOM 4294 C CA . GLU A 1 538 ? 90.513 22.595 -159.060 1.00 82.94 538 GLU A CA 1
ATOM 4295 C C . GLU A 1 538 ? 91.222 21.850 -160.198 1.00 82.94 538 GLU A C 1
ATOM 4297 O O . GLU A 1 538 ? 91.761 22.499 -161.085 1.00 82.94 538 GLU A O 1
ATOM 4302 N N . LEU A 1 539 ? 91.130 20.516 -160.252 1.00 86.56 539 LEU A N 1
ATOM 4303 C CA . LEU A 1 539 ? 91.668 19.694 -161.341 1.00 86.56 539 LEU A CA 1
ATOM 4304 C C . LEU A 1 539 ? 90.932 19.932 -162.669 1.00 86.56 539 LEU A C 1
ATOM 4306 O O . LEU A 1 539 ? 91.558 20.038 -163.717 1.00 86.56 539 LEU A O 1
ATOM 4310 N N . VAL A 1 540 ? 89.604 20.072 -162.648 1.00 82.38 540 VAL A N 1
ATOM 4311 C CA . VAL A 1 540 ? 88.822 20.490 -163.824 1.00 82.38 540 VAL A CA 1
ATOM 4312 C C . VAL A 1 540 ? 89.174 21.925 -164.224 1.00 82.38 540 VAL A C 1
ATOM 4314 O O . VAL A 1 540 ? 89.158 22.239 -165.410 1.00 82.38 540 VAL A O 1
ATOM 4317 N N . GLN A 1 541 ? 89.527 22.797 -163.279 1.00 82.25 541 GLN A N 1
ATOM 4318 C CA . GLN A 1 541 ? 89.938 24.172 -163.548 1.00 82.25 541 GLN A CA 1
ATOM 4319 C C . GLN A 1 541 ? 91.367 24.256 -164.103 1.00 82.25 541 GLN A C 1
ATOM 4321 O O . GLN A 1 541 ? 91.580 25.040 -165.027 1.00 82.25 541 GLN A O 1
ATOM 4326 N N . THR A 1 542 ? 92.316 23.436 -163.636 1.00 83.25 542 THR A N 1
ATOM 4327 C CA . THR A 1 542 ? 93.643 23.320 -164.257 1.00 83.25 542 THR A CA 1
ATOM 4328 C C . THR A 1 542 ? 93.546 22.668 -165.624 1.00 83.25 542 THR A C 1
ATOM 4330 O O . THR A 1 542 ? 94.024 23.277 -166.566 1.00 83.25 542 THR A O 1
ATOM 4333 N N . VAL A 1 543 ? 92.826 21.553 -165.797 1.00 80.88 543 VAL A N 1
ATOM 4334 C CA . VAL A 1 543 ? 92.604 20.944 -167.125 1.00 80.88 543 VAL A CA 1
ATOM 4335 C C . VAL A 1 543 ? 91.891 21.917 -168.070 1.00 80.88 543 VAL A C 1
ATOM 4337 O O . VAL A 1 543 ? 92.281 22.049 -169.225 1.00 80.88 543 VAL A O 1
ATOM 4340 N N . LYS A 1 544 ? 90.902 22.689 -167.600 1.00 79.06 544 LYS A N 1
ATOM 4341 C CA . LYS A 1 544 ? 90.264 23.751 -168.399 1.00 79.06 544 LYS A CA 1
ATOM 4342 C C . LYS A 1 544 ? 91.240 24.876 -168.753 1.00 79.06 544 LYS A C 1
ATOM 4344 O O . LYS A 1 544 ? 91.159 25.407 -169.859 1.00 79.06 544 LYS A O 1
ATOM 4349 N N . GLN A 1 545 ? 92.151 25.241 -167.851 1.00 79.62 545 GLN A N 1
ATOM 4350 C CA . GLN A 1 545 ? 93.188 26.237 -168.115 1.00 79.62 545 GLN A CA 1
ATOM 4351 C C . GLN A 1 545 ? 94.307 25.682 -169.010 1.00 79.62 545 GLN A C 1
ATOM 4353 O O . GLN A 1 545 ? 94.850 26.436 -169.804 1.00 79.62 545 GLN A O 1
ATOM 4358 N N . GLU A 1 546 ? 94.615 24.387 -168.964 1.00 77.81 546 GLU A N 1
ATOM 4359 C CA . GLU A 1 546 ? 95.550 23.715 -169.868 1.00 77.81 546 GLU A CA 1
ATOM 4360 C C . GLU A 1 546 ? 94.948 23.576 -171.262 1.00 77.81 546 GLU A C 1
ATOM 4362 O O . GLU A 1 546 ? 95.578 24.014 -172.215 1.00 77.81 546 GLU A O 1
ATOM 4367 N N . CYS A 1 547 ? 93.701 23.114 -171.399 1.00 75.69 547 CYS A N 1
ATOM 4368 C CA . CYS A 1 547 ? 92.978 23.146 -172.672 1.00 75.69 547 CYS A CA 1
ATOM 4369 C C . CYS A 1 547 ? 92.864 24.576 -173.222 1.00 75.69 547 CYS A C 1
ATOM 4371 O O . CYS A 1 547 ? 93.011 24.771 -174.425 1.00 75.69 547 CYS A O 1
ATOM 4373 N N . LYS A 1 548 ? 92.660 25.587 -172.363 1.00 77.56 548 LYS A N 1
ATOM 4374 C CA . LYS A 1 548 ? 92.706 26.999 -172.769 1.00 77.56 548 LYS A CA 1
ATOM 4375 C C . LYS A 1 548 ? 94.108 27.401 -173.245 1.00 77.56 548 LYS A C 1
ATOM 4377 O O . LYS A 1 548 ? 94.221 27.895 -174.356 1.00 77.56 548 LYS A O 1
ATOM 4382 N N . ASN A 1 549 ? 95.160 27.150 -172.467 1.00 80.19 549 ASN A N 1
ATOM 4383 C CA . ASN A 1 549 ? 96.550 27.470 -172.819 1.00 80.19 549 ASN A CA 1
ATOM 4384 C C . ASN A 1 549 ? 97.009 26.737 -174.093 1.00 80.19 549 ASN A C 1
ATOM 4386 O O . ASN A 1 549 ? 97.812 27.261 -174.858 1.00 80.19 549 ASN A O 1
ATOM 4390 N N . GLN A 1 550 ? 96.524 25.514 -174.313 1.00 80.19 550 GLN A N 1
ATOM 4391 C CA . GLN A 1 550 ? 96.836 24.671 -175.464 1.00 80.19 550 GLN A CA 1
ATOM 4392 C C . GLN A 1 550 ? 96.073 25.134 -176.709 1.00 80.19 550 GLN A C 1
ATOM 4394 O O . GLN A 1 550 ? 96.674 25.217 -177.774 1.00 80.19 550 GLN A O 1
ATOM 4399 N N . MET A 1 551 ? 94.806 25.539 -176.562 1.00 73.44 551 MET A N 1
ATOM 4400 C CA . MET A 1 551 ? 94.046 26.243 -177.601 1.00 73.44 551 MET A CA 1
ATOM 4401 C C . MET A 1 551 ? 94.688 27.599 -177.932 1.00 73.44 551 MET A C 1
ATOM 4403 O O . MET A 1 551 ? 94.854 27.922 -179.098 1.00 73.44 551 MET A O 1
ATOM 4407 N N . GLU A 1 552 ? 95.104 28.384 -176.934 1.00 77.19 552 GLU A N 1
ATOM 4408 C CA . GLU A 1 552 ? 95.777 29.676 -177.127 1.00 77.19 552 GLU A CA 1
ATOM 4409 C C . GLU A 1 552 ? 97.154 29.504 -177.788 1.00 77.19 552 GLU A C 1
ATOM 4411 O O . GLU A 1 552 ? 97.495 30.290 -178.670 1.00 77.19 552 GLU A O 1
ATOM 4416 N N . LYS A 1 553 ? 97.904 28.440 -177.458 1.00 76.88 553 LYS A N 1
ATOM 4417 C CA . LYS A 1 553 ? 99.118 28.046 -178.191 1.00 76.88 553 LYS A CA 1
ATOM 4418 C C . LYS A 1 553 ? 98.825 27.636 -179.629 1.00 76.88 553 LYS A C 1
ATOM 4420 O O . LYS A 1 553 ? 99.482 28.155 -180.516 1.00 76.88 553 LYS A O 1
ATOM 4425 N N . GLN A 1 554 ? 97.844 26.767 -179.874 1.00 74.56 554 GLN A N 1
ATOM 4426 C CA . GLN A 1 554 ? 97.479 26.351 -181.234 1.00 74.56 554 GLN A CA 1
ATOM 4427 C C . GLN A 1 554 ? 96.958 27.528 -182.068 1.00 74.56 554 GLN A C 1
ATOM 4429 O O . GLN A 1 554 ? 97.271 27.624 -183.247 1.00 74.56 554 GLN A O 1
ATOM 4434 N N . VAL A 1 555 ? 96.225 28.470 -181.467 1.00 75.00 555 VAL A N 1
ATOM 4435 C CA . VAL A 1 555 ? 95.789 29.708 -182.129 1.00 75.00 555 VAL A CA 1
ATOM 4436 C C . VAL A 1 555 ? 96.969 30.640 -182.408 1.00 75.00 555 VAL A C 1
ATOM 4438 O O . VAL A 1 555 ? 96.989 31.252 -183.471 1.00 75.00 555 VAL A O 1
ATOM 4441 N N . LEU A 1 556 ? 97.959 30.746 -181.515 1.00 77.88 556 LEU A N 1
ATOM 4442 C CA . LEU A 1 556 ? 99.206 31.474 -181.786 1.00 77.88 556 LEU A CA 1
ATOM 4443 C C . LEU A 1 556 ? 100.008 30.818 -182.913 1.00 77.88 556 LEU A C 1
ATOM 4445 O O . LEU A 1 556 ? 100.366 31.500 -183.861 1.00 77.88 556 LEU A O 1
ATOM 4449 N N . GLU A 1 557 ? 100.213 29.507 -182.853 1.00 77.44 557 GLU A N 1
ATOM 4450 C CA . GLU A 1 557 ? 100.979 28.719 -183.822 1.00 77.44 557 GLU A CA 1
ATOM 4451 C C . GLU A 1 557 ? 100.326 28.737 -185.216 1.00 77.44 557 GLU A C 1
ATOM 4453 O O . GLU A 1 557 ? 100.999 29.018 -186.203 1.00 77.44 557 GLU A O 1
ATOM 4458 N N . VAL A 1 558 ? 99.000 28.574 -185.310 1.00 75.12 558 VAL A N 1
ATOM 4459 C CA . VAL A 1 558 ? 98.238 28.746 -186.564 1.00 75.12 558 VAL A CA 1
ATOM 4460 C C . VAL A 1 558 ? 98.287 30.194 -187.061 1.00 75.12 558 VAL A C 1
ATOM 4462 O O . VAL A 1 558 ? 98.346 30.428 -188.266 1.00 75.12 558 VAL A O 1
ATOM 4465 N N . LYS A 1 559 ? 98.283 31.188 -186.165 1.00 71.44 559 LYS A N 1
ATOM 4466 C CA . LYS A 1 559 ? 98.355 32.606 -186.545 1.00 71.44 559 LYS A CA 1
ATOM 4467 C C . LYS A 1 559 ? 99.752 33.007 -187.019 1.00 71.44 559 LYS A C 1
ATOM 4469 O O . LYS A 1 559 ? 99.844 33.780 -187.965 1.00 71.44 559 LYS A O 1
ATOM 4474 N N . GLU A 1 560 ? 100.812 32.464 -186.427 1.00 73.75 560 GLU A N 1
ATOM 4475 C CA . GLU A 1 560 ? 102.186 32.618 -186.910 1.00 73.75 560 GLU A CA 1
ATOM 4476 C C . GLU A 1 560 ? 102.389 31.873 -188.234 1.00 73.75 560 GLU A C 1
ATOM 4478 O O . GLU A 1 560 ? 102.975 32.446 -189.147 1.00 73.75 560 GLU A O 1
ATOM 4483 N N . GLN A 1 561 ? 101.833 30.667 -188.401 1.00 73.88 561 GLN A N 1
ATOM 4484 C CA . GLN A 1 561 ? 101.864 29.927 -189.670 1.00 73.88 561 GLN A CA 1
ATOM 4485 C C . GLN A 1 561 ? 101.100 30.649 -190.790 1.00 73.88 561 GLN A C 1
ATOM 4487 O O . GLN A 1 561 ? 101.627 30.774 -191.891 1.00 73.88 561 GLN A O 1
ATOM 4492 N N . GLU A 1 562 ? 99.902 31.187 -190.537 1.00 67.50 562 GLU A N 1
ATOM 4493 C CA . GLU A 1 562 ? 99.186 32.000 -191.533 1.00 67.50 562 GLU A CA 1
ATOM 4494 C C . GLU A 1 562 ? 99.866 33.358 -191.768 1.00 67.50 562 GLU A C 1
ATOM 4496 O O . GLU A 1 562 ? 99.893 33.822 -192.904 1.00 67.50 562 GLU A O 1
ATOM 4501 N N . GLN A 1 563 ? 100.488 33.990 -190.763 1.00 69.44 563 GLN A N 1
ATOM 4502 C CA . GLN A 1 563 ? 101.291 35.200 -190.992 1.00 69.44 563 GLN A CA 1
ATOM 4503 C C . GLN A 1 563 ? 102.558 34.912 -191.809 1.00 69.44 563 GLN A C 1
ATOM 4505 O O . GLN A 1 563 ? 102.873 35.693 -192.703 1.00 69.44 563 GLN A O 1
ATOM 4510 N N . GLN A 1 564 ? 103.247 33.792 -191.571 1.00 69.19 564 GLN A N 1
ATOM 4511 C CA . GLN A 1 564 ? 104.384 33.347 -192.383 1.00 69.19 564 GLN A CA 1
ATOM 4512 C C . GLN A 1 564 ? 103.936 33.012 -193.806 1.00 69.19 564 GLN A C 1
ATOM 4514 O O . GLN A 1 564 ? 104.483 33.570 -194.748 1.00 69.19 564 GLN A O 1
ATOM 4519 N N . ARG A 1 565 ? 102.874 32.218 -193.977 1.00 73.88 565 ARG A N 1
ATOM 4520 C CA . ARG A 1 565 ? 102.280 31.897 -195.283 1.00 73.88 565 ARG A CA 1
ATOM 4521 C C . ARG A 1 565 ? 101.845 33.150 -196.047 1.00 73.88 565 ARG A C 1
ATOM 4523 O O . ARG A 1 565 ? 102.087 33.238 -197.247 1.00 73.88 565 ARG A O 1
ATOM 4530 N N . LEU A 1 566 ? 101.214 34.124 -195.388 1.00 71.56 566 LEU A N 1
ATOM 4531 C CA . LEU A 1 566 ? 100.838 35.395 -196.015 1.00 71.56 566 LEU A CA 1
ATOM 4532 C C . LEU A 1 566 ? 102.072 36.235 -196.363 1.00 71.56 566 LEU A C 1
ATOM 4534 O O . LEU A 1 566 ? 102.105 36.826 -197.438 1.00 71.56 566 LEU A O 1
ATOM 4538 N N . GLN A 1 567 ? 103.106 36.254 -195.519 1.00 73.94 567 GLN A N 1
ATOM 4539 C CA . GLN A 1 567 ? 104.369 36.931 -195.816 1.00 73.9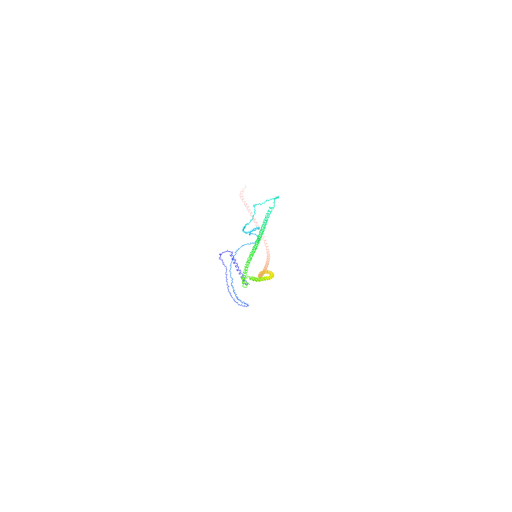4 567 GLN A CA 1
ATOM 4540 C C . GLN A 1 567 ? 105.116 36.262 -196.982 1.00 73.94 567 GLN A C 1
ATOM 4542 O O . GLN A 1 567 ? 105.652 36.956 -197.840 1.00 73.94 567 GLN A O 1
ATOM 4547 N N . GLU A 1 568 ? 105.108 34.934 -197.070 1.00 68.06 568 GLU A N 1
ATOM 4548 C CA . GLU A 1 568 ? 105.657 34.167 -198.190 1.00 68.06 568 GLU A CA 1
ATOM 4549 C C . GLU A 1 568 ? 104.849 34.384 -199.472 1.00 68.06 568 GLU A C 1
ATOM 4551 O O . GLU A 1 568 ? 105.440 34.609 -200.524 1.00 68.06 568 GLU A O 1
ATOM 4556 N N . GLN A 1 569 ? 103.515 34.422 -199.399 1.00 73.81 569 GLN A N 1
ATOM 4557 C CA . GLN A 1 569 ? 102.665 34.797 -200.533 1.00 73.81 569 GLN A CA 1
ATOM 4558 C C . GLN A 1 569 ? 102.926 36.240 -200.982 1.00 73.81 569 GLN A C 1
ATOM 4560 O O . GLN A 1 569 ? 103.034 36.478 -202.181 1.00 73.81 569 GLN A O 1
ATOM 4565 N N . ILE A 1 570 ? 103.112 37.187 -200.057 1.00 72.44 570 ILE A N 1
ATOM 4566 C CA . ILE A 1 570 ? 103.528 38.563 -200.371 1.00 72.44 570 ILE A CA 1
ATOM 4567 C C . ILE A 1 570 ? 104.910 38.573 -201.033 1.00 72.44 570 ILE A C 1
ATOM 4569 O O . ILE A 1 570 ? 105.089 39.267 -202.030 1.00 72.44 570 ILE A O 1
ATOM 4573 N N . ASN A 1 571 ? 105.872 37.786 -200.547 1.00 73.44 571 ASN A N 1
ATOM 4574 C CA . ASN A 1 571 ? 107.215 37.702 -201.124 1.00 73.44 571 ASN A CA 1
ATOM 4575 C C . ASN A 1 571 ? 107.192 37.083 -202.537 1.00 73.44 571 ASN A C 1
ATOM 4577 O O . ASN A 1 571 ? 107.845 37.604 -203.439 1.00 73.44 571 ASN A O 1
ATOM 4581 N N . VAL A 1 572 ? 106.405 36.024 -202.760 1.00 77.38 572 VAL A N 1
ATOM 4582 C CA . VAL A 1 572 ? 106.220 35.380 -204.074 1.00 77.38 572 VAL A CA 1
ATOM 4583 C C . VAL A 1 572 ? 105.493 36.306 -205.048 1.00 77.38 572 VAL A C 1
ATOM 4585 O O . VAL A 1 572 ? 105.955 36.470 -206.173 1.00 77.38 572 VAL A O 1
ATOM 4588 N N . LEU A 1 573 ? 104.411 36.965 -204.623 1.00 68.50 573 LEU A N 1
ATOM 4589 C CA . LEU A 1 573 ? 103.689 37.942 -205.446 1.00 68.50 573 LEU A CA 1
ATOM 4590 C C . LEU A 1 573 ? 104.551 39.172 -205.758 1.00 68.50 573 LEU A C 1
ATOM 4592 O O . LEU A 1 573 ? 104.487 39.687 -206.870 1.00 68.50 573 LEU A O 1
ATOM 4596 N N . SER A 1 574 ? 105.397 39.610 -204.820 1.00 70.94 574 SER A N 1
ATOM 4597 C CA . SER A 1 574 ? 106.362 40.696 -205.045 1.00 70.94 574 SER A CA 1
ATOM 4598 C C . SER A 1 574 ? 107.436 40.281 -206.049 1.00 70.94 574 SER A C 1
ATOM 4600 O O . SER A 1 574 ? 107.702 41.025 -206.985 1.00 70.94 574 SER A O 1
ATOM 4602 N N . ALA A 1 575 ? 107.996 39.072 -205.928 1.00 70.88 575 ALA A N 1
ATOM 4603 C CA . ALA A 1 575 ? 108.952 38.538 -206.897 1.00 70.88 575 ALA A CA 1
ATOM 4604 C C . ALA A 1 575 ? 108.325 38.359 -208.293 1.00 70.88 575 ALA A C 1
ATOM 4606 O O . ALA A 1 575 ? 108.965 38.680 -209.293 1.00 70.88 575 ALA A O 1
ATOM 4607 N N . GLN A 1 576 ? 107.063 37.920 -208.367 1.00 70.50 576 GLN A N 1
ATOM 4608 C CA . GLN A 1 576 ? 106.300 37.847 -209.615 1.00 70.50 576 GLN A CA 1
ATOM 4609 C C . GLN A 1 576 ? 106.091 39.240 -210.225 1.00 70.50 576 GLN A C 1
ATOM 4611 O O . GLN A 1 576 ? 106.402 39.428 -211.401 1.00 70.50 576 GLN A O 1
ATOM 4616 N N . LEU A 1 577 ? 105.681 40.233 -209.426 1.00 72.06 577 LEU A N 1
ATOM 4617 C CA . LEU A 1 577 ? 105.600 41.642 -209.832 1.00 72.06 577 LEU A CA 1
ATOM 4618 C C . LEU A 1 577 ? 106.944 42.178 -210.339 1.00 72.06 577 LEU A C 1
ATOM 4620 O O . LEU A 1 577 ? 106.976 42.846 -211.368 1.00 72.06 577 LEU A O 1
ATOM 4624 N N . GLU A 1 578 ? 108.051 41.856 -209.671 1.00 71.50 578 GLU A N 1
ATOM 4625 C CA . GLU A 1 578 ? 109.396 42.249 -210.097 1.00 71.50 578 GLU A CA 1
ATOM 4626 C C . GLU A 1 578 ? 109.763 41.596 -211.442 1.00 71.50 578 GLU A C 1
ATOM 4628 O O . GLU A 1 578 ? 110.313 42.258 -212.325 1.00 71.50 578 GLU A O 1
ATOM 4633 N N . THR A 1 579 ? 109.419 40.320 -211.659 1.00 74.12 579 THR A N 1
ATOM 4634 C CA . THR A 1 579 ? 109.657 39.649 -212.949 1.00 74.12 579 THR A CA 1
ATOM 4635 C C . THR A 1 579 ? 108.768 40.175 -214.074 1.00 74.12 579 THR A C 1
ATOM 4637 O O . THR A 1 579 ? 109.290 40.446 -215.153 1.00 74.12 579 THR A O 1
ATOM 4640 N N . GLU A 1 580 ? 107.474 40.401 -213.839 1.00 70.62 580 GLU A N 1
ATOM 4641 C CA . GLU A 1 580 ? 106.542 40.977 -214.822 1.00 70.62 580 GLU A CA 1
ATOM 4642 C C . GLU A 1 580 ? 106.903 42.428 -215.161 1.00 70.62 580 GLU A C 1
ATOM 4644 O O . GLU A 1 580 ? 106.872 42.835 -216.323 1.00 70.62 580 GLU A O 1
ATOM 4649 N N . ARG A 1 581 ? 107.356 43.208 -214.173 1.00 76.50 581 ARG A N 1
ATOM 4650 C CA . ARG A 1 581 ? 107.889 44.561 -214.374 1.00 76.50 581 ARG A CA 1
ATOM 4651 C C . ARG A 1 581 ? 109.153 44.553 -215.233 1.00 76.50 581 ARG A C 1
ATOM 4653 O O . ARG A 1 581 ? 109.288 45.385 -216.128 1.00 76.50 581 ARG A O 1
ATOM 4660 N N . ASN A 1 582 ? 110.061 43.604 -215.006 1.00 72.50 582 ASN A N 1
ATOM 4661 C CA . ASN A 1 582 ? 111.272 43.455 -215.815 1.00 72.50 582 ASN A CA 1
ATOM 4662 C C . ASN A 1 582 ? 110.991 42.898 -217.225 1.00 72.50 582 ASN A C 1
ATOM 4664 O O . ASN A 1 582 ? 111.674 43.290 -218.170 1.00 72.50 582 ASN A O 1
ATOM 4668 N N . GLN A 1 583 ? 109.975 42.046 -217.404 1.00 75.81 583 GLN A N 1
ATOM 4669 C CA . GLN A 1 583 ? 109.498 41.634 -218.732 1.00 75.81 583 GLN A CA 1
ATOM 4670 C C . GLN A 1 583 ? 108.840 42.805 -219.473 1.00 75.81 583 GLN A C 1
ATOM 4672 O O . GLN A 1 583 ? 109.203 43.084 -220.613 1.00 75.81 583 GLN A O 1
ATOM 4677 N N . SER A 1 584 ? 107.981 43.573 -218.798 1.00 69.31 584 SER A N 1
ATOM 4678 C CA . SER A 1 584 ? 107.364 44.796 -219.330 1.00 69.31 584 SER A CA 1
ATOM 4679 C C . SER A 1 584 ? 108.405 45.839 -219.756 1.00 69.31 584 SER A C 1
ATOM 4681 O O . SER A 1 584 ? 108.236 46.491 -220.781 1.00 69.31 584 SER A O 1
ATOM 4683 N N . LEU A 1 585 ? 109.522 45.966 -219.028 1.00 75.38 585 LEU A N 1
ATOM 4684 C CA . LEU A 1 585 ? 110.643 46.842 -219.401 1.00 75.38 585 LEU A CA 1
ATOM 4685 C C . LEU A 1 585 ? 111.471 46.327 -220.593 1.00 75.38 585 LEU A C 1
ATOM 4687 O O . LEU A 1 585 ? 112.081 47.139 -221.288 1.00 75.38 585 LEU A O 1
ATOM 4691 N N . LYS A 1 586 ? 111.500 45.013 -220.858 1.00 71.81 586 LYS A N 1
ATOM 4692 C CA . LYS A 1 586 ? 112.089 44.461 -222.093 1.00 71.81 586 LYS A CA 1
ATOM 4693 C C . LYS A 1 586 ? 111.165 44.687 -223.284 1.00 71.81 586 LYS A C 1
ATOM 4695 O O . LYS A 1 586 ? 111.580 45.315 -224.253 1.00 71.81 586 LYS A O 1
ATOM 4700 N N . LEU A 1 587 ? 109.902 44.277 -223.154 1.00 73.94 587 LEU A N 1
ATOM 4701 C CA . LEU A 1 587 ? 108.865 44.480 -224.166 1.00 73.94 587 LEU A CA 1
ATOM 4702 C C . LEU A 1 587 ? 108.709 45.966 -224.514 1.00 73.94 587 LEU A C 1
ATOM 4704 O O . LEU A 1 587 ? 108.590 46.301 -225.684 1.00 73.94 587 LEU A O 1
ATOM 4708 N N . GLY A 1 588 ? 108.797 46.871 -223.533 1.00 76.06 588 GLY A N 1
ATOM 4709 C CA . GLY A 1 588 ? 108.795 48.318 -223.759 1.00 76.06 588 GLY A CA 1
ATOM 4710 C C . GLY A 1 588 ? 109.905 48.784 -224.707 1.00 76.06 588 GLY A C 1
ATOM 4711 O O . GLY A 1 588 ? 109.618 49.499 -225.661 1.00 76.06 588 GLY A O 1
ATOM 4712 N N . ARG A 1 589 ? 111.145 48.313 -224.521 1.00 76.19 589 ARG A N 1
ATOM 4713 C CA . ARG A 1 589 ? 112.279 48.643 -225.410 1.00 76.19 589 ARG A CA 1
ATOM 4714 C C . ARG A 1 589 ? 112.150 48.005 -226.793 1.00 76.19 589 ARG A C 1
ATOM 4716 O O . ARG A 1 589 ? 112.550 48.601 -227.791 1.00 76.19 589 ARG A O 1
ATOM 4723 N N . GLU A 1 590 ? 111.575 46.807 -226.867 1.00 72.25 590 GLU A N 1
ATOM 4724 C CA . GLU A 1 590 ? 111.241 46.157 -228.139 1.00 72.25 590 GLU A CA 1
ATOM 4725 C C . GLU A 1 590 ? 110.136 46.929 -228.885 1.00 72.25 590 GLU A C 1
ATOM 4727 O O . GLU A 1 590 ? 110.230 47.105 -230.100 1.00 72.25 590 GLU A O 1
ATOM 4732 N N . PHE A 1 591 ? 109.145 47.474 -228.169 1.00 76.19 591 PHE A N 1
ATOM 4733 C CA . PHE A 1 591 ? 108.126 48.371 -228.720 1.00 76.19 591 PHE A CA 1
ATOM 4734 C C . PHE A 1 591 ? 108.690 49.732 -229.137 1.00 76.19 591 PHE A C 1
ATOM 4736 O O . PHE A 1 591 ? 108.283 50.231 -230.182 1.00 76.19 591 PHE A O 1
ATOM 4743 N N . GLU A 1 592 ? 109.626 50.326 -228.392 1.00 76.88 592 GLU A N 1
ATOM 4744 C CA . GLU A 1 592 ? 110.328 51.555 -228.799 1.00 76.88 592 GLU A CA 1
ATOM 4745 C C . GLU A 1 592 ? 111.079 51.332 -230.120 1.00 76.88 592 GLU A C 1
ATOM 4747 O O . GLU A 1 592 ? 110.831 52.041 -231.097 1.00 76.88 592 GLU A O 1
ATOM 4752 N N . TRP A 1 593 ? 111.890 50.269 -230.203 1.00 75.19 593 TRP A N 1
ATOM 4753 C CA . TRP A 1 593 ? 112.595 49.894 -231.432 1.00 75.19 593 TRP A CA 1
ATOM 4754 C C . TRP A 1 593 ? 111.635 49.637 -232.605 1.00 75.19 593 TRP A C 1
ATOM 4756 O O . TRP A 1 593 ? 111.828 50.177 -233.696 1.00 75.19 593 TRP A O 1
ATOM 4766 N N . LYS A 1 594 ? 110.547 48.884 -232.382 1.00 76.56 594 LYS A N 1
ATOM 4767 C CA . LYS A 1 594 ? 109.505 48.663 -233.399 1.00 76.56 594 LYS A CA 1
ATOM 4768 C C . LYS A 1 594 ? 108.756 49.930 -233.797 1.00 76.56 594 LYS A C 1
ATOM 4770 O O . LYS A 1 594 ? 108.316 50.033 -234.939 1.00 76.56 594 LYS A O 1
ATOM 4775 N N . THR A 1 595 ? 108.608 50.890 -232.894 1.00 79.38 595 THR A N 1
ATOM 4776 C CA . THR A 1 595 ? 107.907 52.147 -233.167 1.00 79.38 595 THR A CA 1
ATOM 4777 C C . THR A 1 595 ? 108.713 53.037 -234.107 1.00 79.38 595 THR A C 1
ATOM 4779 O O . THR A 1 595 ? 108.126 53.649 -234.999 1.00 79.38 595 THR A O 1
ATOM 4782 N N . ASP A 1 596 ? 110.038 53.079 -233.972 1.00 77.56 596 ASP A N 1
ATOM 4783 C CA . ASP A 1 596 ? 110.895 53.858 -234.874 1.00 77.56 596 ASP A CA 1
ATOM 4784 C C . ASP A 1 596 ? 111.109 53.163 -236.232 1.00 77.56 596 ASP A C 1
ATOM 4786 O O . ASP A 1 596 ? 111.056 53.831 -237.266 1.00 77.56 596 ASP A O 1
ATOM 4790 N N . ASP A 1 597 ? 111.199 51.828 -236.257 1.00 78.62 597 ASP A N 1
ATOM 4791 C CA . ASP A 1 597 ? 111.158 51.001 -237.481 1.00 78.62 597 ASP A CA 1
ATOM 4792 C C . ASP A 1 597 ? 109.863 51.273 -238.289 1.00 78.62 597 ASP A C 1
ATOM 4794 O O . ASP A 1 597 ? 109.887 51.563 -239.488 1.00 78.62 597 ASP A O 1
ATOM 4798 N N . ILE A 1 598 ? 108.711 51.330 -237.604 1.00 78.12 598 ILE A N 1
ATOM 4799 C CA . ILE A 1 598 ? 107.414 51.703 -238.197 1.00 78.12 598 ILE A CA 1
ATOM 4800 C C . ILE A 1 598 ? 107.379 53.166 -238.675 1.00 78.12 598 ILE A C 1
ATOM 4802 O O . ILE A 1 598 ? 106.726 53.447 -239.682 1.00 78.12 598 ILE A O 1
ATOM 4806 N N . LYS A 1 599 ? 108.051 54.115 -238.007 1.00 79.38 599 LYS A N 1
ATOM 4807 C CA . LYS A 1 599 ? 108.108 55.519 -238.468 1.00 79.38 599 LYS A CA 1
ATOM 4808 C C . LYS A 1 599 ? 108.932 55.669 -239.743 1.00 79.38 599 LYS A C 1
ATOM 4810 O O . LYS A 1 599 ? 108.469 56.341 -240.660 1.00 79.38 599 LYS A O 1
ATOM 4815 N N . ALA A 1 600 ? 110.089 55.009 -239.835 1.00 71.75 600 ALA A N 1
ATOM 4816 C CA . ALA A 1 600 ? 110.897 54.998 -241.055 1.00 71.75 600 ALA A CA 1
ATOM 4817 C C . ALA A 1 600 ? 110.094 54.448 -242.251 1.00 71.75 600 ALA A C 1
ATOM 4819 O O . ALA A 1 600 ? 110.122 55.016 -243.344 1.00 71.75 600 ALA A O 1
ATOM 4820 N N . LEU A 1 601 ? 109.296 53.397 -242.024 1.00 74.19 601 LEU A N 1
ATOM 4821 C CA . LEU A 1 601 ? 108.375 52.855 -243.025 1.00 74.19 601 LEU A CA 1
ATOM 4822 C C . LEU A 1 601 ? 107.218 53.812 -243.368 1.00 74.19 601 LEU A C 1
ATOM 4824 O O . LEU A 1 601 ? 106.882 53.940 -244.542 1.00 74.19 601 LEU A O 1
ATOM 4828 N N . ARG A 1 602 ? 106.628 54.525 -242.396 1.00 76.62 602 ARG A N 1
ATOM 4829 C CA . ARG A 1 602 ? 105.575 55.533 -242.658 1.00 76.62 602 ARG A CA 1
ATOM 4830 C C . ARG A 1 602 ? 106.081 56.694 -243.506 1.00 76.62 602 ARG A C 1
ATOM 4832 O O . ARG A 1 602 ? 105.430 57.047 -244.482 1.00 76.62 602 ARG A O 1
ATOM 4839 N N . GLN A 1 603 ? 107.264 57.215 -243.191 1.00 76.75 603 GLN A N 1
ATOM 4840 C CA . GLN A 1 603 ? 107.902 58.280 -243.965 1.00 76.75 603 GLN A CA 1
ATOM 4841 C C . GLN A 1 603 ? 108.123 57.839 -245.426 1.00 76.75 603 GLN A C 1
ATOM 4843 O O . GLN A 1 603 ? 107.902 58.607 -246.358 1.00 76.75 603 GLN A O 1
ATOM 4848 N N . ARG A 1 604 ? 108.441 56.552 -245.633 1.00 76.94 604 ARG A N 1
ATOM 4849 C CA . ARG A 1 604 ? 108.565 55.929 -246.960 1.00 76.94 604 ARG A CA 1
ATOM 4850 C C . ARG A 1 604 ? 107.234 55.713 -247.693 1.00 76.94 604 ARG A C 1
ATOM 4852 O O . ARG A 1 604 ? 107.228 55.659 -248.919 1.00 76.94 604 ARG A O 1
ATOM 4859 N N . VAL A 1 605 ? 106.123 55.585 -246.968 1.00 78.12 605 VAL A N 1
ATOM 4860 C CA . VAL A 1 605 ? 104.766 55.529 -247.542 1.00 78.12 605 VAL A CA 1
ATOM 4861 C C . VAL A 1 605 ? 104.297 56.924 -247.951 1.00 78.12 605 VAL A C 1
ATOM 4863 O O . VAL A 1 605 ? 103.770 57.071 -249.046 1.00 78.12 605 VAL A O 1
ATOM 4866 N N . GLU A 1 606 ? 104.541 57.956 -247.142 1.00 75.38 606 GLU A N 1
ATOM 4867 C CA . GLU A 1 606 ? 104.146 59.342 -247.449 1.00 75.38 606 GLU A CA 1
ATOM 4868 C C . GLU A 1 606 ? 104.854 59.890 -248.706 1.00 75.38 606 GLU A C 1
ATOM 4870 O O . GLU A 1 606 ? 104.212 60.533 -249.539 1.00 75.38 606 GLU A O 1
ATOM 4875 N N . GLU A 1 607 ? 106.130 59.538 -248.923 1.00 71.50 607 GLU A N 1
ATOM 4876 C CA . GLU A 1 607 ? 106.851 59.798 -250.185 1.00 71.50 607 GLU A CA 1
ATOM 4877 C C . GLU A 1 607 ? 106.153 59.183 -251.418 1.00 71.50 607 GLU A C 1
ATOM 4879 O O . GLU A 1 607 ? 106.110 59.799 -252.484 1.00 71.50 607 GLU A O 1
ATOM 4884 N N . LEU A 1 608 ? 105.586 57.978 -251.284 1.00 71.81 608 LEU A N 1
ATOM 4885 C CA . LEU A 1 608 ? 104.868 57.285 -252.363 1.00 71.81 608 LEU A CA 1
ATOM 4886 C C . LEU A 1 608 ? 103.429 57.797 -252.531 1.00 71.81 608 LEU A C 1
ATOM 4888 O O . LEU A 1 608 ? 102.919 57.831 -253.650 1.00 71.81 608 LEU A O 1
ATOM 4892 N N . GLN A 1 609 ? 102.791 58.232 -251.443 1.00 73.12 609 GLN A N 1
ATOM 4893 C CA . GLN A 1 609 ? 101.455 58.827 -251.450 1.00 73.12 609 GLN A CA 1
ATOM 4894 C C . GLN A 1 609 ? 101.449 60.130 -252.269 1.00 73.12 609 GLN A C 1
ATOM 4896 O O . GLN A 1 609 ? 100.603 60.309 -253.144 1.00 73.12 609 GLN A O 1
ATOM 4901 N N . HIS A 1 610 ? 102.456 60.989 -252.065 1.00 72.88 610 HIS A N 1
ATOM 4902 C CA . HIS A 1 610 ? 102.630 62.227 -252.833 1.00 72.88 610 HIS A CA 1
ATOM 4903 C C . HIS A 1 610 ? 102.768 61.987 -254.345 1.00 72.88 610 HIS A C 1
ATOM 4905 O O . HIS A 1 610 ? 102.219 62.750 -255.140 1.00 72.88 610 HIS A O 1
ATOM 4911 N N . ALA A 1 611 ? 103.451 60.912 -254.751 1.00 72.31 611 ALA A N 1
ATOM 4912 C CA . ALA A 1 611 ? 103.611 60.551 -256.160 1.00 72.31 611 ALA A CA 1
ATOM 4913 C C . ALA A 1 611 ? 102.314 60.030 -256.818 1.00 72.31 611 ALA A C 1
ATOM 4915 O O . ALA A 1 611 ? 102.203 60.050 -258.045 1.00 72.31 611 ALA A O 1
ATOM 4916 N N . LEU A 1 612 ? 101.333 59.570 -256.030 1.00 73.38 612 LEU A N 1
ATOM 4917 C CA . LEU A 1 612 ? 100.054 59.061 -256.533 1.00 73.38 612 LEU A CA 1
ATOM 4918 C C . LEU A 1 612 ? 99.051 60.191 -256.815 1.00 73.38 612 LEU A C 1
ATOM 4920 O O . LEU A 1 612 ? 98.409 60.194 -257.867 1.00 73.38 612 LEU A O 1
ATOM 4924 N N . ASP A 1 613 ? 98.935 61.164 -255.911 1.00 77.06 613 ASP A N 1
ATOM 4925 C CA . ASP A 1 613 ? 97.966 62.261 -256.044 1.00 77.06 613 ASP A CA 1
ATOM 4926 C C . ASP A 1 613 ? 98.305 63.199 -257.217 1.00 77.06 613 ASP A C 1
ATOM 4928 O O . ASP A 1 613 ? 97.408 63.663 -257.926 1.00 77.06 613 ASP A O 1
ATOM 4932 N N . ASP A 1 614 ? 99.595 63.418 -257.500 1.00 73.88 614 ASP A N 1
ATOM 4933 C CA . ASP A 1 614 ? 100.033 64.190 -258.673 1.00 73.88 614 ASP A CA 1
ATOM 4934 C C . ASP A 1 614 ? 99.698 63.503 -260.011 1.00 73.88 614 ASP A C 1
ATOM 4936 O O . ASP A 1 614 ? 99.480 64.191 -261.011 1.00 73.88 614 ASP A O 1
ATOM 4940 N N . ALA A 1 615 ? 99.552 62.172 -260.036 1.00 68.31 615 ALA A N 1
ATOM 4941 C CA . ALA A 1 615 ? 99.012 61.463 -261.197 1.00 68.31 615 ALA A CA 1
ATOM 4942 C C . ALA A 1 615 ? 97.483 61.630 -261.314 1.00 68.31 615 ALA A C 1
ATOM 4944 O O . ALA A 1 615 ? 96.957 61.796 -262.418 1.00 68.31 615 ALA A O 1
ATOM 4945 N N . GLN A 1 616 ? 96.754 61.652 -260.190 1.00 71.31 616 GLN A N 1
ATOM 4946 C CA . GLN A 1 616 ? 95.298 61.858 -260.196 1.00 71.31 616 GLN A CA 1
ATOM 4947 C C . GLN A 1 616 ? 94.897 63.273 -260.642 1.00 71.31 616 GLN A C 1
ATOM 4949 O O . GLN A 1 616 ? 93.886 63.417 -261.335 1.00 71.31 616 GLN A O 1
ATOM 4954 N N . LYS A 1 617 ? 95.714 64.298 -260.345 1.00 64.06 617 LYS A N 1
ATOM 4955 C CA . LYS A 1 617 ? 95.531 65.674 -260.857 1.00 64.06 617 LYS A CA 1
ATOM 4956 C C . LYS A 1 617 ? 95.384 65.745 -262.379 1.00 64.06 617 LYS A C 1
ATOM 4958 O O . LYS A 1 617 ? 94.672 66.614 -262.870 1.00 64.06 617 LYS A O 1
ATOM 4963 N N . GLN A 1 618 ? 96.062 64.871 -263.127 1.00 74.06 618 GLN A N 1
ATOM 4964 C CA . GLN A 1 618 ? 96.071 64.940 -264.592 1.00 74.06 618 GLN A CA 1
ATOM 4965 C C . GLN A 1 618 ? 94.898 64.192 -265.240 1.00 74.06 618 GLN A C 1
ATOM 4967 O O . GLN A 1 618 ? 94.430 64.600 -266.301 1.00 74.06 618 GLN A O 1
ATOM 4972 N N . LEU A 1 619 ? 94.376 63.135 -264.607 1.00 69.56 619 LEU A N 1
ATOM 4973 C CA . LEU A 1 619 ? 93.303 62.328 -265.199 1.00 69.56 619 LEU A CA 1
ATOM 4974 C C . LEU A 1 619 ? 91.936 63.034 -265.165 1.00 69.56 619 LEU A C 1
ATOM 4976 O O . LEU A 1 619 ? 91.166 62.930 -266.119 1.00 69.56 619 LEU A O 1
ATOM 4980 N N . SER A 1 620 ? 91.633 63.770 -264.093 1.00 75.44 620 SER A N 1
ATOM 4981 C CA . SER A 1 620 ? 90.352 64.478 -263.940 1.00 75.44 620 SER A CA 1
ATOM 4982 C C . SER A 1 620 ? 90.171 65.616 -264.952 1.00 75.44 620 SER A C 1
ATOM 4984 O O . SER A 1 620 ? 89.064 65.791 -265.462 1.00 75.44 620 SER A O 1
ATOM 4986 N N . SER A 1 621 ? 91.253 66.322 -265.309 1.00 73.56 621 SER A N 1
ATOM 4987 C CA . SER A 1 621 ? 91.256 67.377 -266.338 1.00 73.56 621 SER A CA 1
ATOM 4988 C C . SER A 1 621 ? 90.727 66.860 -267.682 1.00 73.56 621 SER A C 1
ATOM 4990 O O . SER A 1 621 ? 89.791 67.421 -268.247 1.00 73.56 621 SER A O 1
ATOM 4992 N N . VAL A 1 622 ? 91.258 65.722 -268.144 1.00 73.56 622 VAL A N 1
ATOM 4993 C CA . VAL A 1 622 ? 90.920 65.123 -269.450 1.00 73.56 622 VAL A CA 1
ATOM 4994 C C . VAL A 1 622 ? 89.469 64.617 -269.501 1.00 73.56 622 VAL A C 1
ATOM 4996 O O . VAL A 1 622 ? 88.833 64.626 -270.556 1.00 73.56 622 VAL A O 1
ATOM 4999 N N . VAL A 1 623 ? 88.907 64.194 -268.364 1.00 72.50 623 VAL A N 1
ATOM 5000 C CA . VAL A 1 623 ? 87.500 63.757 -268.280 1.00 72.50 623 VAL A CA 1
ATOM 5001 C C . VAL A 1 623 ? 86.524 64.942 -268.347 1.00 72.50 623 VAL A C 1
ATOM 5003 O O . VAL A 1 623 ? 85.413 64.772 -268.852 1.00 72.50 623 VAL A O 1
ATOM 5006 N N . GLY A 1 624 ? 86.926 66.132 -267.884 1.00 73.94 624 GLY A N 1
ATOM 5007 C CA . GLY A 1 624 ? 86.118 67.355 -267.950 1.00 73.94 624 GLY A CA 1
ATOM 5008 C C . GLY A 1 624 ? 85.890 67.837 -269.384 1.00 73.94 624 GLY A C 1
ATOM 5009 O O . GLY A 1 624 ? 84.749 67.885 -269.843 1.00 73.94 624 GLY A O 1
ATOM 5010 N N . GLU A 1 625 ? 86.979 68.096 -270.114 1.00 76.25 625 GLU A N 1
ATOM 5011 C CA . GLU A 1 625 ? 86.977 68.595 -271.504 1.00 76.25 625 GLU A CA 1
ATOM 5012 C C . GLU A 1 625 ? 86.124 67.716 -272.443 1.00 76.25 625 GLU A C 1
ATOM 5014 O O . GLU A 1 625 ? 85.376 68.200 -273.297 1.00 76.25 625 GLU A O 1
ATOM 5019 N N . LYS A 1 626 ? 86.162 66.394 -272.228 1.00 73.44 626 LYS A N 1
ATOM 5020 C CA . LYS A 1 626 ? 85.372 65.402 -272.971 1.00 73.44 626 LYS A CA 1
ATOM 5021 C C . LYS A 1 626 ? 83.852 65.579 -272.809 1.00 73.44 626 LYS A C 1
ATOM 5023 O O . LYS A 1 626 ? 83.101 65.177 -273.698 1.00 73.44 626 LYS A O 1
ATOM 5028 N N . ASN A 1 627 ? 83.377 66.143 -271.697 1.00 68.69 627 ASN A N 1
ATOM 5029 C CA . ASN A 1 627 ? 81.949 66.388 -271.472 1.00 68.69 627 ASN A CA 1
ATOM 5030 C C . ASN A 1 627 ? 81.494 67.722 -272.083 1.00 68.69 627 ASN A C 1
ATOM 5032 O O . ASN A 1 627 ? 80.408 67.778 -272.656 1.00 68.69 627 ASN A O 1
ATOM 5036 N N . GLU A 1 628 ? 82.335 68.758 -272.046 1.00 71.12 628 GLU A N 1
ATOM 5037 C CA . GLU A 1 628 ? 82.054 70.055 -272.684 1.00 71.12 628 GLU A CA 1
ATOM 5038 C C . GLU A 1 628 ? 81.893 69.901 -274.205 1.00 71.12 628 GLU A C 1
ATOM 5040 O O . GLU A 1 628 ? 80.897 70.344 -274.781 1.00 71.12 628 GLU A O 1
ATOM 5045 N N . LEU A 1 629 ? 82.801 69.155 -274.845 1.00 75.19 629 LEU A N 1
ATOM 5046 C CA . LEU A 1 629 ? 82.703 68.807 -276.269 1.00 75.19 629 LEU A CA 1
ATOM 5047 C C . LEU A 1 629 ? 81.440 67.992 -276.605 1.00 75.19 629 LEU A C 1
ATOM 5049 O O . LEU A 1 629 ? 80.913 68.104 -277.712 1.00 75.19 629 LEU A O 1
ATOM 5053 N N . SER A 1 630 ? 80.926 67.198 -275.658 1.00 68.94 630 SER A N 1
ATOM 5054 C CA . SER A 1 630 ? 79.690 66.430 -275.846 1.00 68.94 630 SER A CA 1
ATOM 5055 C C . SER A 1 630 ? 78.443 67.320 -275.821 1.00 68.94 630 SER A C 1
ATOM 5057 O O . SER A 1 630 ? 77.524 67.079 -276.597 1.00 68.94 630 SER A O 1
ATOM 5059 N N . ALA A 1 631 ? 78.414 68.362 -274.984 1.00 66.19 631 ALA A N 1
ATOM 5060 C CA . ALA A 1 631 ? 77.298 69.311 -274.926 1.00 66.19 631 ALA A CA 1
ATOM 5061 C C . ALA A 1 631 ? 77.246 70.222 -276.169 1.00 66.19 631 ALA A C 1
ATOM 5063 O O . ALA A 1 631 ? 76.173 70.476 -276.716 1.00 66.19 631 ALA A O 1
ATOM 5064 N N . VAL A 1 632 ? 78.408 70.650 -276.681 1.00 75.19 632 VAL A N 1
ATOM 5065 C CA . VAL A 1 632 ? 78.493 71.408 -277.946 1.00 75.19 632 VAL A CA 1
ATOM 5066 C C . VAL A 1 632 ? 78.017 70.564 -279.140 1.00 75.19 632 VAL A C 1
ATOM 5068 O O . VAL A 1 632 ? 77.454 71.103 -280.090 1.00 75.19 632 VAL A O 1
ATOM 5071 N N . ALA A 1 633 ? 78.153 69.235 -279.100 1.00 71.50 633 ALA A N 1
ATOM 5072 C CA . ALA A 1 633 ? 77.567 68.369 -280.126 1.00 71.50 633 ALA A CA 1
ATOM 5073 C C . ALA A 1 633 ? 76.021 68.355 -280.089 1.00 71.50 633 ALA A C 1
ATOM 5075 O O . ALA A 1 633 ? 75.391 68.315 -281.148 1.00 71.50 633 ALA A O 1
ATOM 5076 N N . GLU A 1 634 ? 75.402 68.437 -278.906 1.00 68.25 634 GLU A N 1
ATOM 5077 C CA . GLU A 1 634 ? 73.938 68.503 -278.757 1.00 68.25 634 GLU A CA 1
ATOM 5078 C C . GLU A 1 634 ? 73.366 69.866 -279.184 1.00 68.25 634 GLU A C 1
ATOM 5080 O O . GLU A 1 634 ? 72.335 69.902 -279.860 1.00 68.25 634 GLU A O 1
ATOM 5085 N N . GLU A 1 635 ? 74.067 70.972 -278.893 1.00 69.44 635 GLU A N 1
ATOM 5086 C CA . GLU A 1 635 ? 73.770 72.313 -279.436 1.00 69.44 635 GLU A CA 1
ATOM 5087 C C . GLU A 1 635 ? 73.647 72.258 -280.970 1.00 69.44 635 GLU A C 1
ATOM 5089 O O . GLU A 1 635 ? 72.631 72.654 -281.548 1.00 69.44 635 GLU A O 1
ATOM 5094 N N . ARG A 1 636 ? 74.660 71.685 -281.635 1.00 71.44 636 ARG A N 1
ATOM 5095 C CA . ARG A 1 636 ? 74.711 71.583 -283.102 1.00 71.44 636 ARG A CA 1
ATOM 5096 C C . ARG A 1 636 ? 73.638 70.663 -283.678 1.00 71.44 636 ARG A C 1
ATOM 5098 O O . ARG A 1 636 ? 73.214 70.884 -284.813 1.00 71.44 636 ARG A O 1
ATOM 5105 N N . LEU A 1 637 ? 73.178 69.665 -282.921 1.00 70.06 637 LEU A N 1
ATOM 5106 C CA . LEU A 1 637 ? 72.073 68.806 -283.343 1.00 70.06 637 LEU A CA 1
ATOM 5107 C C . LEU A 1 637 ? 70.736 69.562 -283.321 1.00 70.06 637 LEU A C 1
ATOM 5109 O O . LEU A 1 637 ? 69.973 69.464 -284.278 1.00 70.06 637 LEU A O 1
ATOM 5113 N N . GLN A 1 638 ? 70.471 70.362 -282.282 1.00 65.50 638 GLN A N 1
ATOM 5114 C CA . GLN A 1 638 ? 69.231 71.146 -282.181 1.00 65.50 638 GLN A CA 1
ATOM 5115 C C . GLN A 1 638 ? 69.178 72.297 -283.196 1.00 65.50 638 GLN A C 1
ATOM 5117 O O . GLN A 1 638 ? 68.126 72.518 -283.801 1.00 65.50 638 GLN A O 1
ATOM 5122 N N . ASP A 1 639 ? 70.308 72.966 -283.457 1.00 65.81 639 ASP A N 1
ATOM 5123 C CA . ASP A 1 639 ? 70.445 73.915 -284.573 1.00 65.81 639 ASP A CA 1
ATOM 5124 C C . ASP A 1 639 ? 70.109 73.236 -285.911 1.00 65.81 639 ASP A C 1
ATOM 5126 O O . ASP A 1 639 ? 69.306 73.753 -286.691 1.00 65.81 639 ASP A O 1
ATOM 5130 N N . ALA A 1 640 ? 70.664 72.046 -286.173 1.00 68.81 640 ALA A N 1
ATOM 5131 C CA . ALA A 1 640 ? 70.367 71.290 -287.388 1.00 68.81 640 ALA A CA 1
ATOM 5132 C C . ALA A 1 640 ? 68.884 70.887 -287.474 1.00 68.81 640 ALA A C 1
ATOM 5134 O O . ALA A 1 640 ? 68.288 70.993 -288.547 1.00 68.81 640 ALA A O 1
ATOM 5135 N N . GLU A 1 641 ? 68.263 70.488 -286.362 1.00 66.12 641 GLU A N 1
ATOM 5136 C CA . GLU A 1 641 ? 66.844 70.127 -286.307 1.00 66.12 641 GLU A CA 1
ATOM 5137 C C . GLU A 1 641 ? 65.928 71.341 -286.544 1.00 66.12 641 GLU A C 1
ATOM 5139 O O . GLU A 1 641 ? 64.929 71.225 -287.259 1.00 66.12 641 GLU A O 1
ATOM 5144 N N . ARG A 1 642 ? 66.265 72.534 -286.026 1.00 71.94 642 ARG A N 1
ATOM 5145 C CA . ARG A 1 642 ? 65.446 73.736 -286.258 1.00 71.94 642 ARG A CA 1
ATOM 5146 C C . ARG A 1 642 ? 65.713 74.392 -287.608 1.00 71.94 642 ARG A C 1
ATOM 5148 O O . ARG A 1 642 ? 64.756 74.816 -288.245 1.00 71.94 642 ARG A O 1
ATOM 5155 N N . VAL A 1 643 ? 66.941 74.370 -288.128 1.00 67.06 643 VAL A N 1
ATOM 5156 C CA . VAL A 1 643 ? 67.206 74.696 -289.543 1.00 67.06 643 VAL A CA 1
ATOM 5157 C C . VAL A 1 643 ? 66.496 73.697 -290.461 1.00 67.06 643 VAL A C 1
ATOM 5159 O O . VAL A 1 643 ? 66.046 74.069 -291.541 1.00 67.06 643 VAL A O 1
ATOM 5162 N N . ARG A 1 644 ? 66.295 72.443 -290.033 1.00 70.38 644 ARG A N 1
ATOM 5163 C CA . ARG A 1 644 ? 65.450 71.472 -290.740 1.00 70.38 644 ARG A CA 1
ATOM 5164 C C . ARG A 1 644 ? 63.958 71.785 -290.622 1.00 70.38 644 ARG A C 1
ATOM 5166 O O . ARG A 1 644 ? 63.258 71.525 -291.592 1.00 70.38 644 ARG A O 1
ATOM 5173 N N . GLN A 1 645 ? 63.474 72.381 -289.529 1.00 67.19 645 GLN A N 1
ATOM 5174 C CA . GLN A 1 645 ? 62.098 72.899 -289.420 1.00 67.19 645 GLN A CA 1
ATOM 5175 C C . GLN A 1 645 ? 61.886 74.182 -290.233 1.00 67.19 645 GLN A C 1
ATOM 5177 O O . GLN A 1 645 ? 60.888 74.291 -290.933 1.00 67.19 645 GLN A O 1
ATOM 5182 N N . GLU A 1 646 ? 62.836 75.116 -290.225 1.00 72.56 646 GLU A N 1
ATOM 5183 C CA . GLU A 1 646 ? 62.825 76.305 -291.083 1.00 72.56 646 GLU A CA 1
ATOM 5184 C C . GLU A 1 646 ? 62.907 75.901 -292.552 1.00 72.56 646 GLU A C 1
ATOM 5186 O O . GLU A 1 646 ? 62.095 76.345 -293.350 1.00 72.56 646 GLU A O 1
ATOM 5191 N N . ARG A 1 647 ? 63.803 74.978 -292.922 1.00 66.12 647 ARG A N 1
ATOM 5192 C CA . ARG A 1 647 ? 63.854 74.401 -294.271 1.00 66.12 647 ARG A CA 1
ATOM 5193 C C . ARG A 1 647 ? 62.591 73.611 -294.597 1.00 66.12 647 ARG A C 1
ATOM 5195 O O . ARG A 1 647 ? 62.154 73.676 -295.737 1.00 66.12 647 ARG A O 1
ATOM 5202 N N . ALA A 1 648 ? 61.990 72.903 -293.642 1.00 65.06 648 ALA A N 1
ATOM 5203 C CA . ALA A 1 648 ? 60.706 72.244 -293.847 1.00 65.06 648 ALA A CA 1
ATOM 5204 C C . ALA A 1 648 ? 59.583 73.261 -294.049 1.00 65.06 648 ALA A C 1
ATOM 5206 O O . ALA A 1 648 ? 58.745 72.998 -294.889 1.00 65.06 648 ALA A O 1
ATOM 5207 N N . HIS A 1 649 ? 59.585 74.417 -293.373 1.00 71.19 649 HIS A N 1
ATOM 5208 C CA . HIS A 1 649 ? 58.576 75.464 -293.548 1.00 71.19 649 HIS A CA 1
ATOM 5209 C C . HIS A 1 649 ? 58.844 76.384 -294.747 1.00 71.19 649 HIS A C 1
ATOM 5211 O O . HIS A 1 649 ? 57.905 76.870 -295.357 1.00 71.19 649 HIS A O 1
ATOM 5217 N N . TYR A 1 650 ? 60.092 76.546 -295.186 1.00 69.88 650 TYR A N 1
ATOM 5218 C CA . TYR A 1 650 ? 60.397 77.126 -296.492 1.00 69.88 650 TYR A CA 1
ATOM 5219 C C . TYR A 1 650 ? 60.047 76.151 -297.614 1.00 69.88 650 TYR A C 1
ATOM 5221 O O . TYR A 1 650 ? 59.513 76.598 -298.612 1.00 69.88 650 TYR A O 1
ATOM 5229 N N . ILE A 1 651 ? 60.244 74.836 -297.445 1.00 72.00 651 ILE A N 1
ATOM 5230 C CA . ILE A 1 651 ? 59.689 73.767 -298.308 1.00 72.00 651 ILE A CA 1
ATOM 5231 C C . ILE A 1 651 ? 58.197 73.499 -297.979 1.00 72.00 651 ILE A C 1
ATOM 5233 O O . ILE A 1 651 ? 57.554 72.687 -298.634 1.00 72.00 651 ILE A O 1
ATOM 5237 N N . GLN A 1 652 ? 57.601 74.260 -297.050 1.00 53.41 652 GLN A N 1
ATOM 5238 C CA . GLN A 1 652 ? 56.167 74.321 -296.741 1.00 53.41 652 GLN A CA 1
ATOM 5239 C C . GLN A 1 652 ? 55.637 75.780 -296.764 1.00 53.41 652 GLN A C 1
ATOM 5241 O O . GLN A 1 652 ? 54.746 76.137 -295.998 1.00 53.41 652 GLN A O 1
ATOM 5246 N N . MET A 1 653 ? 56.138 76.696 -297.603 1.00 45.81 653 MET A N 1
ATOM 5247 C CA . MET A 1 653 ? 56.506 76.512 -299.013 1.00 45.81 653 MET A CA 1
ATOM 5248 C C . MET A 1 653 ? 56.991 77.853 -299.625 1.00 45.81 653 MET A C 1
ATOM 5250 O O . MET A 1 653 ? 56.544 78.901 -299.172 1.00 45.81 653 MET A O 1
ATOM 5254 N N . LEU A 1 654 ? 57.826 77.990 -300.672 1.00 64.31 654 LEU A N 1
ATOM 5255 C CA . LEU A 1 654 ? 58.297 77.148 -301.798 1.00 64.31 654 LEU A CA 1
ATOM 5256 C C . LEU A 1 654 ? 57.234 76.432 -302.621 1.00 64.31 654 LEU A C 1
ATOM 5258 O O . LEU A 1 654 ? 56.913 76.937 -303.680 1.00 64.31 654 LEU A O 1
ATOM 5262 N N . GLU A 1 655 ? 56.704 75.285 -302.212 1.00 64.19 655 GLU A N 1
ATOM 5263 C CA . GLU A 1 655 ? 55.822 74.484 -303.083 1.00 64.19 655 GLU A CA 1
ATOM 5264 C C . GLU A 1 655 ? 54.335 74.962 -303.178 1.00 64.19 655 GLU A C 1
ATOM 5266 O O . GLU A 1 655 ? 53.847 75.001 -304.287 1.00 64.19 655 GLU A O 1
ATOM 5271 N N . LYS A 1 656 ? 53.654 75.548 -302.170 1.00 62.88 656 LYS A N 1
ATOM 5272 C CA . LYS A 1 656 ? 52.588 76.570 -302.320 1.00 62.88 656 LYS A CA 1
ATOM 5273 C C . LYS A 1 656 ? 53.049 77.757 -303.145 1.00 62.88 656 LYS A C 1
ATOM 5275 O O . LYS A 1 656 ? 52.338 78.178 -304.038 1.00 62.88 656 LYS A O 1
ATOM 5280 N N . ARG A 1 657 ? 54.261 78.278 -302.918 1.00 60.12 657 ARG A N 1
ATOM 5281 C CA . ARG A 1 657 ? 54.850 79.300 -303.804 1.00 60.12 657 ARG A CA 1
ATOM 5282 C C . ARG A 1 657 ? 55.179 78.734 -305.198 1.00 60.12 657 ARG A C 1
ATOM 5284 O O . ARG A 1 657 ? 55.723 79.490 -305.989 1.00 60.12 657 ARG A O 1
ATOM 5291 N N . ASN A 1 658 ? 54.846 77.458 -305.469 1.00 59.56 658 ASN A N 1
ATOM 5292 C CA . ASN A 1 658 ? 54.905 76.695 -306.720 1.00 59.56 658 ASN A CA 1
ATOM 5293 C C . ASN A 1 658 ? 53.505 76.222 -307.186 1.00 59.56 658 ASN A C 1
ATOM 5295 O O . ASN A 1 658 ? 53.316 76.026 -308.375 1.00 59.56 658 ASN A O 1
ATOM 5299 N N . GLU A 1 659 ? 52.505 76.108 -306.306 1.00 56.91 659 GLU A N 1
ATOM 5300 C CA . GLU A 1 659 ? 51.072 75.957 -306.609 1.00 56.91 659 GLU A CA 1
ATOM 5301 C C . GLU A 1 659 ? 50.480 77.317 -307.010 1.00 56.91 659 GLU A C 1
ATOM 5303 O O . GLU A 1 659 ? 49.675 77.401 -307.929 1.00 56.91 659 GLU A O 1
ATOM 5308 N N . GLU A 1 660 ? 50.946 78.398 -306.386 1.00 73.62 660 GLU A N 1
ATOM 5309 C CA . GLU A 1 660 ? 50.670 79.806 -306.697 1.00 73.62 660 GLU A CA 1
ATOM 5310 C C . GLU A 1 660 ? 51.654 80.359 -307.749 1.00 73.62 660 GLU A C 1
ATOM 5312 O O . GLU A 1 660 ? 51.317 81.306 -308.454 1.00 73.62 660 GLU A O 1
ATOM 5317 N N . PHE A 1 661 ? 52.811 79.704 -307.965 1.00 53.34 661 PHE A N 1
ATOM 5318 C CA . PHE A 1 661 ? 53.520 79.796 -309.256 1.00 53.34 661 PHE A CA 1
ATOM 5319 C C . PHE A 1 661 ? 52.637 79.142 -310.315 1.00 53.34 661 PHE A C 1
ATOM 5321 O O . PHE A 1 661 ? 52.087 79.851 -311.133 1.00 53.34 661 PHE A O 1
ATOM 5328 N N . SER A 1 662 ? 52.383 77.833 -310.255 1.00 58.19 662 SER A N 1
ATOM 5329 C CA . SER A 1 662 ? 51.671 77.081 -311.300 1.00 58.19 662 SER A CA 1
ATOM 5330 C C . SER A 1 662 ? 50.294 77.654 -311.643 1.00 58.19 662 SER A C 1
ATOM 5332 O O . SER A 1 662 ? 49.954 77.750 -312.818 1.00 58.19 662 SER A O 1
ATOM 5334 N N . SER A 1 663 ? 49.495 78.068 -310.655 1.00 59.69 663 SER A N 1
ATOM 5335 C CA . SER A 1 663 ? 48.154 78.606 -310.917 1.00 59.69 663 SER A CA 1
ATOM 5336 C C . SER A 1 663 ? 48.169 80.007 -311.530 1.00 59.69 663 SER A C 1
ATOM 5338 O O . SER A 1 663 ? 47.278 80.301 -312.325 1.00 59.69 663 SER A O 1
ATOM 5340 N N . LEU A 1 664 ? 49.168 80.853 -311.244 1.00 60.97 664 LEU A N 1
ATOM 5341 C CA . LEU A 1 664 ? 49.183 82.272 -311.651 1.00 60.97 664 LEU A CA 1
ATOM 5342 C C . LEU A 1 664 ? 50.346 82.640 -312.595 1.00 60.97 664 LEU A C 1
ATOM 5344 O O . LEU A 1 664 ? 50.346 83.702 -313.214 1.00 60.97 664 LEU A O 1
ATOM 5348 N N . GLN A 1 665 ? 51.221 81.678 -312.872 1.00 48.38 665 GLN A N 1
ATOM 5349 C CA . GLN A 1 665 ? 51.902 81.460 -314.148 1.00 48.38 665 GLN A CA 1
ATOM 5350 C C . GLN A 1 665 ? 50.882 81.440 -315.301 1.00 48.38 665 GLN A C 1
ATOM 5352 O O . GLN A 1 665 ? 51.177 81.982 -316.356 1.00 48.38 665 GLN A O 1
ATOM 5357 N N . SER A 1 666 ? 49.642 80.986 -315.066 1.00 56.59 666 SER A N 1
ATOM 5358 C CA . SER A 1 666 ? 48.485 81.157 -315.977 1.00 56.59 666 SER A CA 1
ATOM 5359 C C . SER A 1 666 ? 48.004 82.613 -316.152 1.00 56.59 666 SER A C 1
ATOM 5361 O O . SER A 1 666 ? 46.999 82.869 -316.813 1.00 56.59 666 SER A O 1
ATOM 5363 N N . SER A 1 667 ? 48.657 83.575 -315.494 1.00 58.38 667 SER A N 1
ATOM 5364 C CA . SER A 1 667 ? 48.343 85.009 -315.535 1.00 58.38 667 SER A CA 1
ATOM 5365 C C . SER A 1 667 ? 49.584 85.899 -315.687 1.00 58.38 667 SER A C 1
ATOM 5367 O O . SER A 1 667 ? 49.436 87.097 -315.921 1.00 58.38 667 SER A O 1
ATOM 5369 N N . HIS A 1 668 ? 50.788 85.311 -315.686 1.00 41.12 668 HIS A N 1
ATOM 5370 C CA . HIS A 1 668 ? 51.948 85.851 -316.407 1.00 41.12 668 HIS A CA 1
ATOM 5371 C C . HIS A 1 668 ? 51.571 86.203 -317.858 1.00 41.12 668 HIS A C 1
ATOM 5373 O O . HIS A 1 668 ? 52.081 87.173 -318.414 1.00 41.12 668 HIS A O 1
ATOM 5379 N N . ASP A 1 669 ? 50.669 85.408 -318.442 1.00 47.06 669 ASP A N 1
ATOM 5380 C CA . ASP A 1 669 ? 50.233 85.451 -319.835 1.00 47.06 669 ASP A CA 1
ATOM 5381 C C . ASP A 1 669 ? 49.788 86.828 -320.357 1.00 47.06 669 ASP A C 1
ATOM 5383 O O . ASP A 1 669 ? 49.780 87.029 -321.574 1.00 47.06 669 ASP A O 1
ATOM 5387 N N . ARG A 1 670 ? 49.305 87.741 -319.498 1.00 50.31 670 ARG A N 1
ATOM 5388 C CA . ARG A 1 670 ? 48.419 88.836 -319.934 1.00 50.31 670 ARG A CA 1
ATOM 5389 C C . ARG A 1 670 ? 48.782 90.228 -319.404 1.00 50.31 670 ARG A C 1
ATOM 5391 O O . ARG A 1 670 ? 48.328 90.650 -318.350 1.00 50.31 670 ARG A O 1
ATOM 5398 N N . LEU A 1 671 ? 49.538 90.924 -320.259 1.00 47.84 671 LEU A N 1
ATOM 5399 C CA . LEU A 1 671 ? 49.593 92.370 -320.539 1.00 47.84 671 LEU A CA 1
ATOM 5400 C C . LEU A 1 671 ? 49.302 93.321 -319.340 1.00 47.84 671 LEU A C 1
ATOM 5402 O O . LEU A 1 671 ? 50.273 93.789 -318.752 1.00 47.84 671 LEU A O 1
ATOM 5406 N N . GLN A 1 672 ? 48.069 93.672 -318.939 1.00 31.52 672 GLN A N 1
ATOM 5407 C CA . GLN A 1 672 ? 46.823 93.846 -319.708 1.00 31.52 672 GLN A CA 1
ATOM 5408 C C . GLN A 1 672 ? 45.979 94.976 -319.110 1.00 31.52 672 GLN A C 1
ATOM 5410 O O . GLN A 1 672 ? 45.829 94.998 -317.870 1.00 31.52 672 GLN A O 1
#

Secondary structure (DSSP, 8-state):
-HHHHHHHHHHHHHHHHHHHHHHHHHHHHHHHSS--------------------------------------------------------------------------------------------------------------------------------------------------------S-HHHHHHHHHHHHHHHHHHHHHHHHHHHHHHHHHHHHHHHHHHHHHHHHHHHHHHHHHHHHHHHHHHHHHHHHHHHHHHHHHHHHHHHHHHHHHHHHHHHHHHHHHHHHHHHHHHHHHTS-SSSS--TTTS-TTTHHHHHHHHHHHHHHHHHHHHHHHHHHHHHHHHHHHHHHHHHHHHHHHHHHHHHHHHHHHHHHHHHHHHHHHHHHHHHHHHHHHHHHHHHHHHHHHHHHHHHHHHHHHHHHHHHHHHHHHHHHHHHHHHHHHHHHHHHHHHHHHHHHHHHHHHHHHHHHHHHHHHHHHHHHHHHHHHHHHHHHHHHHHHHHHHHHHHHHHHHHHHHHHHHHHHHHHHHHHHHHHHHHHHHHHHHHHHHHHHHHHHHHHHHHHHHHHHHHHHHHHHHHHHHHHHHHHHHHHHHHHHHHHHHHHHHHHHHHHHHHHHHHHHHHHHHHHHHHHHHHHHHHHHTTSSSHHHHHHHHHHHHHT---